Protein AF-0000000080688564 (afdb_homodimer)

Organism: NCBI:txid629263

Radius of gyration: 25.08 Å; Cα contacts (8 Å, |Δi|>4): 1122; chains: 2; bounding box: 62×69×63 Å

Sequence (612 aa):
MIDLKLMRQYVVVAETLNFRKAAQRLNMSQPPLSVAIRRLEECLGVQLLQRSTRSTQLTAAGVVFLAEARQTLLQAERACEMARRSAAGMLGTIRLGFVDSVVDGLLPALLRRYQAANPNVDIQLQEATPPEQLEGLRNDRLDVGILVLPVIDPGNIQIEPLFEDRMVAVLPQDHPLAEQTSIGLAALADQPWILFAPHHGPGMHSHILLACASAGFTPRVVQQPRQMQTTAALVAGGMGVALMPQRYARRQPGRLACRELTGPGTPVAYVLALAYRELSPCAQSLREVIMELVQSPAFKLSSAESMIDLKLMRQYVVVAETLNFRKAAQRLNMSQPPLSVAIRRLEECLGVQLLQRSTRSTQLTAAGVVFLAEARQTLLQAERACEMARRSAAGMLGTIRLGFVDSVVDGLLPALLRRYQAANPNVDIQLQEATPPEQLEGLRNDRLDVGILVLPVIDPGNIQIEPLFEDRMVAVLPQDHPLAEQTSIGLAALADQPWILFAPHHGPGMHSHILLACASAGFTPRVVQQPRQMQTTAALVAGGMGVALMPQRYARRQPGRLACRELTGPGTPVAYVLALAYRELSPCAQSLREVIMELVQSPAFKLSSAES

Foldseek 3Di:
DDDLLLLQLLLLCQVVQDLCVSCVVVVHHSVVSVVSQVVVCVVVVHRQWDDDPVTIHGDPVVVVSNVVSVVVNVVVVVVVVVVVLVVVVQPEEAEEEEEQLCVPPLVVVLCVVLCVVRVSYHYHYDYAFPVVVLVCQVVVVHAKYKYKDDDDCSDLKDKFWQDKFFKWKKAACPDPCLVDQADAPLVQQPKAEEAADCVSPVGLRVLVQVLSVQSPHGHHYPHHDNHPVVRLQCRLVVVTMYIDTPLRVVVPPPRIRTHHYDDGSDGRMIIIIMIGNDADPSNVVSVVSSNCQSPDPVNVVSSVPD/DDDLLLLQLLLLCQVVQDLCVSCVVVVHHSVVSVVSQVVVCVVVVHRQWDDDPVTIHGDPVVVVSNVVSVVVNVVVVVVVVVVVLVVVVQPEEAEEEEEQLCVPPLPVVLCVVLCVVRVSYHYHYDYAFPVVVLVCQVVVVHAKYKYKDDDDCSDLKDKFWQDKFFKWKKAACPDPCLVDQADAPLVQQPKAEEAADCVSPVGLSVLVQVLSVQSPHGHHYPHHDNHPVVVLQCRLVPVTMYIDTPLRVVVVPPRIRTHHYDDGSDGRMIIIIMIGNDADPSNVVSVVSSNCVSPDPVNVVSRVPD

InterPro domains:
  IPR000847 LysR, HTH, N-terminal domain [PF00126] (4-62)
  IPR000847 LysR, HTH, N-terminal domain [PR00039] (19-30)
  IPR000847 LysR, HTH, N-terminal domain [PR00039] (30-40)
  IPR000847 LysR, HTH, N-terminal domain [PR00039] (40-51)
  IPR000847 LysR, HTH, N-terminal domain [PS50931] (2-59)
  IPR005119 LysR, substrate-binding [PF03466] (90-292)
  IPR036388 Winged helix-like DNA-binding domain superfamily [G3DSA:1.10.10.10] (1-88)
  IPR036390 Winged helix DNA-binding domain superfamily [SSF46785] (2-85)

Solvent-accessible surface area (backbone atoms only — not comparable to full-atom values): 31935 Å² total; per-residue (Å²): 129,91,46,70,66,54,39,50,52,43,46,42,27,69,71,56,41,30,60,62,62,23,13,57,73,66,72,46,61,43,69,64,48,55,50,45,50,51,47,49,23,60,75,68,71,44,66,37,60,45,74,54,102,85,49,49,41,71,29,47,32,20,45,20,45,42,56,50,34,50,48,47,48,52,46,46,51,43,48,50,50,46,49,50,35,43,73,68,59,32,81,40,77,40,32,36,29,28,39,74,77,33,39,83,48,57,46,27,55,46,50,51,57,47,40,72,76,35,76,42,47,46,68,45,70,37,83,38,41,47,59,55,38,52,50,25,41,74,68,65,70,26,48,36,28,40,34,59,48,51,72,77,80,60,76,80,42,44,76,41,78,61,50,79,50,36,43,20,39,35,29,18,64,84,38,82,72,49,77,44,70,57,43,46,53,51,77,51,47,86,43,43,24,45,46,54,49,49,83,53,33,51,37,46,42,50,53,52,50,50,23,36,46,57,35,71,38,72,76,46,68,73,40,50,42,88,46,64,68,46,45,52,26,33,17,43,52,61,70,26,30,35,75,37,46,43,70,48,55,62,69,41,75,91,47,52,27,74,23,44,57,34,61,54,43,47,78,42,74,35,35,37,23,39,35,33,66,67,70,50,74,64,48,45,52,48,50,51,49,50,56,50,46,59,68,29,64,70,51,51,40,61,59,68,72,98,130,91,46,69,66,54,38,52,54,44,46,42,27,69,72,56,41,31,59,63,62,23,14,56,74,67,73,44,58,41,68,64,47,54,50,47,50,51,48,49,23,57,75,67,71,44,64,36,60,46,75,53,104,85,47,51,42,70,29,48,35,21,45,18,44,41,56,50,35,50,50,47,48,51,46,45,51,43,46,49,49,46,48,50,35,45,73,69,58,33,82,39,77,39,33,37,29,27,38,72,78,34,38,84,47,58,47,26,55,45,50,49,56,47,40,72,76,35,74,41,47,45,69,44,69,38,83,36,40,46,58,55,36,53,51,26,42,74,68,65,70,26,46,34,28,41,33,57,47,50,72,76,81,60,75,81,42,45,76,41,80,61,51,78,50,37,43,21,38,37,30,18,65,83,38,81,72,47,78,44,70,58,41,46,53,50,76,51,47,88,44,43,23,45,44,54,48,48,84,54,32,52,37,46,41,50,53,51,48,51,22,37,46,59,34,71,38,72,77,45,69,72,41,51,43,90,45,62,66,46,46,52,26,33,17,42,53,60,70,26,30,36,75,39,47,42,70,49,56,61,70,42,75,90,46,50,26,75,22,43,55,34,61,53,43,48,77,42,75,35,35,37,23,40,35,33,66,66,72,50,75,64,49,46,52,49,50,52,49,51,54,50,46,59,68,30,64,71,53,50,41,61,58,69,73,98

Nearest PDB structures (foldseek):
  7xro-assembly1_C  TM=9.216E-01  e=9.302E-20  Salmonella enterica subsp. enterica serovar Typhimurium str. SL1344
  4x6g-assembly1_C  TM=6.065E-01  e=1.583E-24  Pseudomonas aeruginosa PAO1
  4x6g-assembly1_D  TM=5.844E-01  e=1.235E-22  Pseudomonas aeruginosa PAO1
  7w08-assembly2_B  TM=8.832E-01  e=1.399E-17  Yersinia pseudotuberculosis YPIII
  3fxq-assembly1_A  TM=6.127E-01  e=1.048E-19  Comamonas testosteroni

Structure (mmCIF, N/CA/C/O backbone):
data_AF-0000000080688564-model_v1
#
loop_
_entity.id
_entity.type
_entity.pdbx_description
1 polymer 'Regulatory protein, LysR:LysR, substrate-binding'
#
loop_
_atom_site.group_PDB
_atom_site.id
_atom_site.type_symbol
_atom_site.label_atom_id
_atom_site.label_alt_id
_atom_site.label_comp_id
_atom_site.label_asym_id
_atom_site.label_entity_id
_atom_site.label_seq_id
_atom_site.pdbx_PDB_ins_code
_atom_site.Cartn_x
_atom_site.Cartn_y
_atom_site.Cartn_z
_atom_site.occupancy
_atom_site.B_iso_or_equiv
_atom_site.auth_seq_id
_atom_site.auth_comp_id
_atom_site.auth_asym_id
_atom_site.auth_atom_id
_atom_site.pdbx_PDB_model_num
ATOM 1 N N . MET A 1 1 ? 17.943 29.148 -18.675 1 53.43 1 MET A N 1
ATOM 2 C CA . MET A 1 1 ? 16.669 28.438 -18.594 1 53.43 1 MET A CA 1
ATOM 3 C C . MET A 1 1 ? 16.816 27.146 -17.798 1 53.43 1 MET A C 1
ATOM 5 O O . MET A 1 1 ? 17.864 26.5 -17.842 1 53.43 1 MET A O 1
ATOM 9 N N . ILE A 1 2 ? 15.98 27 -16.823 1 60.79 2 ILE A N 1
ATOM 10 C CA . ILE A 1 2 ? 16.011 25.784 -16.019 1 60.79 2 ILE A CA 1
ATOM 11 C C . ILE A 1 2 ? 15.602 24.588 -16.876 1 60.79 2 ILE A C 1
ATOM 13 O O . ILE A 1 2 ? 14.565 24.62 -17.544 1 60.79 2 ILE A O 1
ATOM 17 N N . ASP A 1 3 ? 16.531 23.659 -17.14 1 62.42 3 ASP A N 1
ATOM 18 C CA . ASP A 1 3 ? 16.196 22.472 -17.921 1 62.42 3 ASP A CA 1
ATOM 19 C C . ASP A 1 3 ? 16.183 21.223 -17.043 1 62.42 3 ASP A C 1
ATOM 21 O O . ASP A 1 3 ? 16.461 21.297 -15.845 1 62.42 3 ASP A O 1
ATOM 25 N N . LEU A 1 4 ? 15.8 20.122 -17.659 1 72.38 4 LEU A N 1
ATOM 26 C CA . LEU A 1 4 ? 15.632 18.872 -16.925 1 72.38 4 LEU A CA 1
ATOM 27 C C . LEU A 1 4 ? 16.964 18.39 -16.361 1 72.38 4 LEU A C 1
ATOM 29 O O . LEU A 1 4 ? 17.003 17.764 -15.299 1 72.38 4 LEU A O 1
ATOM 33 N N . LYS A 1 5 ? 18.035 18.694 -17.081 1 73.82 5 LYS A N 1
ATOM 34 C CA . LYS A 1 5 ? 19.364 18.303 -16.619 1 73.82 5 LYS A CA 1
ATOM 35 C C . LYS A 1 5 ? 19.714 18.994 -15.304 1 73.82 5 LYS A C 1
ATOM 37 O O . LYS A 1 5 ? 20.2 18.353 -14.37 1 73.82 5 LYS A O 1
ATOM 42 N N . LEU A 1 6 ? 19.427 20.297 -15.302 1 77.83 6 LEU A N 1
ATOM 43 C CA . LEU A 1 6 ? 19.691 21.07 -14.093 1 77.83 6 LEU A CA 1
ATOM 44 C C . LEU A 1 6 ? 18.855 20.556 -12.926 1 77.83 6 LEU A C 1
ATOM 46 O O . LEU A 1 6 ? 19.345 20.465 -11.798 1 77.83 6 LEU A O 1
ATOM 50 N N . MET A 1 7 ? 17.625 20.244 -13.248 1 78.86 7 MET A N 1
ATOM 51 C CA . MET A 1 7 ? 16.747 19.723 -12.204 1 78.86 7 MET A CA 1
ATOM 52 C C . MET A 1 7 ? 17.256 18.383 -11.684 1 78.86 7 MET A C 1
ATOM 54 O O . MET A 1 7 ? 17.23 18.131 -10.478 1 78.86 7 MET A O 1
ATOM 58 N N . ARG A 1 8 ? 17.692 17.533 -12.582 1 79.7 8 ARG A N 1
ATOM 59 C CA . ARG A 1 8 ? 18.247 16.239 -12.198 1 79.7 8 ARG A CA 1
ATOM 60 C C . ARG A 1 8 ? 19.488 16.412 -11.329 1 79.7 8 ARG A C 1
ATOM 62 O O . ARG A 1 8 ? 19.666 15.694 -10.343 1 79.7 8 ARG A O 1
ATOM 69 N N . GLN A 1 9 ? 20.342 17.307 -11.744 1 82.34 9 GLN A N 1
ATOM 70 C CA . GLN A 1 9 ? 21.561 17.59 -10.994 1 82.34 9 GLN A CA 1
ATOM 71 C C . GLN A 1 9 ? 21.239 18.085 -9.587 1 82.34 9 GLN A C 1
ATOM 73 O O . GLN A 1 9 ? 21.854 17.646 -8.613 1 82.34 9 GLN A O 1
ATOM 78 N N . TYR A 1 10 ? 20.194 18.909 -9.531 1 86.36 10 TYR A N 1
ATOM 79 C CA . TYR A 1 10 ? 19.777 19.417 -8.229 1 86.36 10 TYR A CA 1
ATOM 80 C C . TYR A 1 10 ? 19.243 18.292 -7.35 1 86.36 10 TYR A C 1
ATOM 82 O O . TYR A 1 10 ? 19.579 18.207 -6.167 1 86.36 10 TYR A O 1
ATOM 90 N N . VAL A 1 11 ? 18.413 17.521 -7.892 1 82.37 11 VAL A N 1
ATOM 91 C CA . VAL A 1 11 ? 17.795 16.442 -7.129 1 82.37 11 VAL A CA 1
ATOM 92 C C . VAL A 1 11 ? 18.877 15.534 -6.548 1 82.37 11 VAL A C 1
ATOM 94 O O . VAL A 1 11 ? 18.818 15.16 -5.374 1 82.37 11 VAL A O 1
ATOM 97 N N . VAL A 1 12 ? 19.908 15.222 -7.292 1 81.64 12 VAL A N 1
ATOM 98 C CA . VAL A 1 12 ? 20.981 14.344 -6.836 1 81.64 12 VAL A CA 1
ATOM 99 C C . VAL A 1 12 ? 21.77 15.028 -5.722 1 81.64 12 VAL A C 1
ATOM 101 O O . VAL A 1 12 ? 22.098 14.403 -4.711 1 81.64 12 VAL A O 1
ATOM 104 N N . VAL A 1 13 ? 22 16.293 -5.852 1 84.81 13 VAL A N 1
ATOM 105 C CA . VAL A 1 13 ? 22.725 17.036 -4.827 1 84.81 13 VAL A CA 1
ATOM 106 C C . VAL A 1 13 ? 21.885 17.112 -3.553 1 84.81 13 VAL A C 1
ATOM 108 O O . VAL A 1 13 ? 22.407 16.947 -2.448 1 84.81 13 VAL A O 1
ATOM 111 N N . ALA A 1 14 ? 20.649 17.368 -3.781 1 81.26 14 ALA A N 1
ATOM 112 C CA . ALA A 1 14 ? 19.739 17.528 -2.649 1 81.26 14 ALA A CA 1
ATOM 113 C C . ALA A 1 14 ? 19.586 16.22 -1.879 1 81.26 14 ALA A C 1
ATOM 115 O O . ALA A 1 14 ? 19.371 16.229 -0.665 1 81.26 14 ALA A O 1
ATOM 116 N N . GLU A 1 15 ? 19.691 15.209 -2.611 1 75.25 15 GLU A N 1
ATOM 117 C CA . GLU A 1 15 ? 19.531 13.893 -1.998 1 75.25 15 GLU A CA 1
ATOM 118 C C . GLU A 1 15 ? 20.817 13.445 -1.309 1 75.25 15 GLU A C 1
ATOM 120 O O . GLU A 1 15 ? 20.773 12.762 -0.284 1 75.25 15 GLU A O 1
ATOM 125 N N . THR A 1 16 ? 21.93 13.829 -1.866 1 79.06 16 THR A N 1
ATOM 126 C CA . THR A 1 16 ? 23.22 13.39 -1.346 1 79.06 16 THR A CA 1
ATOM 127 C C . THR A 1 16 ? 23.76 14.388 -0.325 1 79.06 16 THR A C 1
ATOM 129 O O . THR A 1 16 ? 24.6 14.039 0.507 1 79.06 16 THR A O 1
ATOM 132 N N . LEU A 1 17 ? 23.368 15.526 -0.431 1 81.72 17 LEU A N 1
ATOM 133 C CA . LEU A 1 17 ? 23.837 16.661 0.357 1 81.72 17 LEU A CA 1
ATOM 134 C C . LEU A 1 17 ? 25.36 16.735 0.352 1 81.72 17 LEU A C 1
ATOM 136 O O . LEU A 1 17 ? 25.971 17.098 1.359 1 81.72 17 LEU A O 1
ATOM 140 N N . ASN A 1 18 ? 25.887 16.191 -0.669 1 85.1 18 ASN A N 1
ATOM 141 C CA . ASN A 1 18 ? 27.323 16.158 -0.922 1 85.1 18 ASN A CA 1
ATOM 142 C C . ASN A 1 18 ? 27.636 16.317 -2.407 1 85.1 18 ASN A C 1
ATOM 144 O O . ASN A 1 18 ? 27.307 15.444 -3.211 1 85.1 18 ASN A O 1
ATOM 148 N N . PHE A 1 19 ? 28.347 17.426 -2.753 1 87.76 19 PHE A N 1
ATOM 149 C CA . PHE A 1 19 ? 28.566 17.761 -4.155 1 87.76 19 PHE A CA 1
ATOM 150 C C . PHE A 1 19 ? 29.486 16.743 -4.818 1 87.76 19 PHE A C 1
ATOM 152 O O . PHE A 1 19 ? 29.306 16.406 -5.99 1 87.76 19 PHE A O 1
ATOM 159 N N . ARG A 1 20 ? 30.392 16.271 -4.007 1 86.47 20 ARG A N 1
ATOM 160 C CA . ARG A 1 20 ? 31.308 15.289 -4.579 1 86.47 20 ARG A CA 1
ATOM 161 C C . ARG A 1 20 ? 30.584 13.984 -4.894 1 86.47 20 ARG A C 1
ATOM 163 O O . ARG A 1 20 ? 30.738 13.429 -5.984 1 86.47 20 ARG A O 1
ATOM 170 N N . LYS A 1 21 ? 29.874 13.591 -3.949 1 86.29 21 LYS A N 1
ATOM 171 C CA . LYS A 1 21 ? 29.123 12.353 -4.128 1 86.29 21 LYS A CA 1
ATOM 172 C C . LYS A 1 21 ? 28.078 12.498 -5.232 1 86.29 21 LYS A C 1
ATOM 174 O O . LYS A 1 21 ? 27.858 11.569 -6.012 1 86.29 21 LYS A O 1
ATOM 179 N N . ALA A 1 22 ? 27.453 13.608 -5.265 1 86.1 22 ALA A N 1
ATOM 180 C CA . ALA A 1 22 ? 26.465 13.886 -6.303 1 86.1 22 ALA A CA 1
ATOM 181 C C . ALA A 1 22 ? 27.104 13.866 -7.688 1 86.1 22 ALA A C 1
ATOM 183 O O . ALA A 1 22 ? 26.545 13.297 -8.629 1 86.1 22 ALA A O 1
ATOM 184 N N . ALA A 1 23 ? 28.204 14.404 -7.79 1 88.81 23 ALA A N 1
ATOM 185 C CA . ALA A 1 23 ? 28.914 14.444 -9.066 1 88.81 23 ALA A CA 1
ATOM 186 C C . ALA A 1 23 ? 29.268 13.038 -9.542 1 88.81 23 ALA A C 1
ATOM 188 O O . ALA A 1 23 ? 29.124 12.721 -10.725 1 88.81 23 ALA A O 1
ATOM 189 N N . GLN A 1 24 ? 29.618 12.299 -8.565 1 85.42 24 GLN A N 1
ATOM 190 C CA . GLN A 1 24 ? 29.932 10.909 -8.882 1 85.42 24 GLN A CA 1
ATOM 191 C C . GLN A 1 24 ? 28.698 10.17 -9.394 1 85.42 24 GLN A C 1
ATOM 193 O O . GLN A 1 24 ? 28.771 9.448 -10.391 1 85.42 24 GLN A O 1
ATOM 198 N N . ARG A 1 25 ? 27.637 10.47 -8.778 1 79.5 25 ARG A N 1
ATOM 199 C CA . ARG A 1 25 ? 26.384 9.82 -9.148 1 79.5 25 ARG A CA 1
ATOM 200 C C . ARG A 1 25 ? 25.909 10.287 -10.52 1 79.5 25 ARG A C 1
ATOM 202 O O . ARG A 1 25 ? 25.274 9.528 -11.255 1 79.5 25 ARG A O 1
ATOM 209 N N . LEU A 1 26 ? 26.274 11.425 -10.852 1 81.04 26 LEU A N 1
ATOM 210 C CA . LEU A 1 26 ? 25.851 12.03 -12.11 1 81.04 26 LEU A CA 1
ATOM 211 C C . LEU A 1 26 ? 26.911 11.837 -13.19 1 81.04 26 LEU A C 1
ATOM 213 O O . LEU A 1 26 ? 26.763 12.336 -14.307 1 81.04 26 LEU A O 1
ATOM 217 N N . ASN A 1 27 ? 27.991 11.152 -12.788 1 82.71 27 ASN A N 1
ATOM 218 C CA . ASN A 1 27 ? 29.094 10.908 -13.711 1 82.71 27 ASN A CA 1
ATOM 219 C C . ASN A 1 27 ? 29.65 12.212 -14.277 1 82.71 27 ASN A C 1
ATOM 221 O O . ASN A 1 27 ? 29.824 12.342 -15.49 1 82.71 27 ASN A O 1
ATOM 225 N N . MET A 1 28 ? 29.796 13.131 -13.366 1 83.41 28 MET A N 1
ATOM 226 C CA . MET A 1 28 ? 30.392 14.404 -13.759 1 83.41 28 MET A CA 1
ATOM 227 C C . MET A 1 28 ? 31.373 14.896 -12.7 1 83.41 28 MET A C 1
ATOM 229 O O . MET A 1 28 ? 31.529 14.267 -11.652 1 83.41 28 MET A O 1
ATOM 233 N N . SER A 1 29 ? 32.271 15.846 -13.123 1 85.27 29 SER A N 1
ATOM 234 C CA . SER A 1 29 ? 33.165 16.456 -12.143 1 85.27 29 SER A CA 1
ATOM 235 C C . SER A 1 29 ? 32.419 17.447 -11.256 1 85.27 29 SER A C 1
ATOM 237 O O . SER A 1 29 ? 31.363 17.956 -11.637 1 85.27 29 SER A O 1
ATOM 239 N N . GLN A 1 30 ? 32.946 17.622 -10.083 1 87.42 30 GLN A N 1
ATOM 240 C CA . GLN A 1 30 ? 32.278 18.434 -9.072 1 87.42 30 GLN A CA 1
ATOM 241 C C . GLN A 1 30 ? 32.199 19.896 -9.505 1 87.42 30 GLN A C 1
ATOM 243 O O . GLN A 1 30 ? 31.179 20.556 -9.297 1 87.42 30 GLN A O 1
ATOM 248 N N . PRO A 1 31 ? 33.245 20.492 -10.156 1 86.82 31 PRO A N 1
ATOM 249 C CA . PRO A 1 31 ? 33.154 21.922 -10.46 1 86.82 31 PRO A CA 1
ATOM 250 C C . PRO A 1 31 ? 32.004 22.252 -11.409 1 86.82 31 PRO A C 1
ATOM 252 O O . PRO A 1 31 ? 31.217 23.162 -11.137 1 86.82 31 PRO A O 1
ATOM 255 N N . PRO A 1 32 ? 31.811 21.429 -12.436 1 86.05 32 PRO A N 1
ATOM 256 C CA . PRO A 1 32 ? 30.662 21.704 -13.302 1 86.05 32 PRO A CA 1
ATOM 257 C C . PRO A 1 32 ? 29.327 21.548 -12.579 1 86.05 32 PRO A C 1
ATOM 259 O O . PRO A 1 32 ? 28.371 22.269 -12.877 1 86.05 32 PRO A O 1
ATOM 262 N N . LEU A 1 33 ? 29.274 20.637 -11.665 1 89.93 33 LEU A N 1
ATOM 263 C CA . LEU A 1 33 ? 28.048 20.449 -10.898 1 89.93 33 LEU A CA 1
ATOM 264 C C . LEU A 1 33 ? 27.772 21.656 -10.008 1 89.93 33 LEU A C 1
ATOM 266 O O . LEU A 1 33 ? 26.631 22.114 -9.91 1 89.93 33 LEU A O 1
ATOM 270 N N . SER A 1 34 ? 28.864 22.179 -9.371 1 89.33 34 SER A N 1
ATOM 271 C CA . SER A 1 34 ? 28.719 23.355 -8.519 1 89.33 34 SER A CA 1
ATOM 272 C C . SER A 1 34 ? 28.244 24.562 -9.32 1 89.33 34 SER A C 1
ATOM 274 O O . SER A 1 34 ? 27.388 25.321 -8.86 1 89.33 34 SER A O 1
ATOM 276 N N . VAL A 1 35 ? 28.739 24.684 -10.502 1 87.62 35 VAL A N 1
ATOM 277 C CA . VAL A 1 35 ? 28.363 25.778 -11.392 1 87.62 35 VAL A CA 1
ATOM 278 C C . VAL A 1 35 ? 26.906 25.617 -11.822 1 87.62 35 VAL A C 1
ATOM 280 O O . VAL A 1 35 ? 26.159 26.596 -11.885 1 87.62 35 VAL A O 1
ATOM 283 N N . ALA A 1 36 ? 26.576 24.376 -12.115 1 85.38 36 ALA A N 1
ATOM 284 C CA . ALA A 1 36 ? 25.21 24.079 -12.538 1 85.38 36 ALA A CA 1
ATOM 285 C C . ALA A 1 36 ? 24.205 24.456 -11.453 1 85.38 36 ALA A C 1
ATOM 287 O O . ALA A 1 36 ? 23.164 25.05 -11.742 1 85.38 36 ALA A O 1
ATOM 288 N N . ILE A 1 37 ? 24.542 24.156 -10.215 1 88.38 37 ILE A N 1
ATOM 289 C CA . ILE A 1 37 ? 23.653 24.442 -9.095 1 88.38 37 ILE A CA 1
ATOM 290 C C . ILE A 1 37 ? 23.569 25.95 -8.873 1 88.38 37 ILE A C 1
ATOM 292 O O . ILE A 1 37 ? 22.488 26.488 -8.622 1 88.38 37 ILE A O 1
ATOM 296 N N . ARG A 1 38 ? 24.643 26.584 -8.99 1 86.44 38 ARG A N 1
ATOM 297 C CA . ARG A 1 38 ? 24.659 28.04 -8.881 1 86.44 38 ARG A CA 1
ATOM 298 C C . ARG A 1 38 ? 23.813 28.68 -9.977 1 86.44 38 ARG A C 1
ATOM 300 O O . ARG A 1 38 ? 23.078 29.635 -9.722 1 86.44 38 ARG A O 1
ATOM 307 N N . ARG A 1 39 ? 23.981 28.141 -11.145 1 80.91 39 ARG A N 1
ATOM 308 C CA . ARG A 1 39 ? 23.182 28.623 -12.268 1 80.91 39 ARG A CA 1
ATOM 309 C C . ARG A 1 39 ? 21.693 28.426 -12.005 1 80.91 39 ARG A C 1
ATOM 311 O O . ARG A 1 39 ? 20.883 29.306 -12.304 1 80.91 39 ARG A O 1
ATOM 318 N N . LEU A 1 40 ? 21.334 27.281 -11.509 1 82.34 40 LEU A N 1
ATOM 319 C CA . LEU A 1 40 ? 19.946 26.982 -11.173 1 82.34 40 LEU A CA 1
ATOM 320 C C . LEU A 1 40 ? 19.409 27.976 -10.149 1 82.34 40 LEU A C 1
ATOM 322 O O . LEU A 1 40 ? 18.31 28.51 -10.313 1 82.34 40 LEU A O 1
ATOM 326 N N . GLU A 1 41 ? 20.248 28.27 -9.141 1 86.43 41 GLU A N 1
ATOM 327 C CA . GLU A 1 41 ? 19.855 29.215 -8.1 1 86.43 41 GLU A CA 1
ATOM 328 C C . GLU A 1 41 ? 19.72 30.628 -8.66 1 86.43 41 GLU A C 1
ATOM 330 O O . GLU A 1 41 ? 18.803 31.364 -8.289 1 86.43 41 GLU A O 1
ATOM 335 N N . GLU A 1 42 ? 20.539 30.937 -9.58 1 80.91 42 GLU A N 1
ATOM 336 C CA . GLU A 1 42 ? 20.493 32.242 -10.235 1 80.91 42 GLU A CA 1
ATOM 337 C C . GLU A 1 42 ? 19.236 32.386 -11.089 1 80.91 42 GLU A C 1
ATOM 339 O O . GLU A 1 42 ? 18.576 33.427 -11.059 1 80.91 42 GLU A O 1
ATOM 344 N N . CYS A 1 43 ? 18.99 31.318 -11.807 1 74.47 43 CYS A N 1
ATOM 345 C CA . CYS A 1 43 ? 17.798 31.336 -12.647 1 74.47 43 CYS A CA 1
ATOM 346 C C . CYS A 1 43 ? 16.538 31.486 -11.802 1 74.47 43 CYS A C 1
ATOM 348 O O . CYS A 1 43 ? 15.602 32.185 -12.195 1 74.47 43 CYS A O 1
ATOM 350 N N . LEU A 1 44 ? 16.596 30.869 -10.624 1 76.77 44 LEU A N 1
ATOM 351 C CA . LEU A 1 44 ? 15.44 30.863 -9.734 1 76.77 44 LEU A CA 1
ATOM 352 C C . LEU A 1 44 ? 15.412 32.121 -8.872 1 76.77 44 LEU A C 1
ATOM 354 O O . LEU A 1 44 ? 14.365 32.485 -8.332 1 76.77 44 LEU A O 1
ATOM 358 N N . GLY A 1 45 ? 16.55 32.742 -8.754 1 78.78 45 GLY A N 1
ATOM 359 C CA . GLY A 1 45 ? 16.676 33.938 -7.936 1 78.78 45 GLY A CA 1
ATOM 360 C C . GLY A 1 45 ? 16.677 33.644 -6.447 1 78.78 45 GLY A C 1
ATOM 361 O O . GLY A 1 45 ? 16.411 34.532 -5.634 1 78.78 45 GLY A O 1
ATOM 362 N N . VAL A 1 46 ? 16.746 32.335 -6.072 1 79.3 46 VAL A N 1
ATOM 363 C CA . VAL A 1 46 ? 16.769 31.927 -4.672 1 79.3 46 VAL A CA 1
ATOM 364 C C . VAL A 1 46 ? 17.868 30.89 -4.453 1 79.3 46 VAL A C 1
ATOM 366 O O . VAL A 1 46 ? 18.233 30.159 -5.377 1 79.3 46 VAL A O 1
ATOM 369 N N . GLN A 1 47 ? 18.347 30.864 -3.237 1 85.36 47 GLN A N 1
ATOM 370 C CA . GLN A 1 47 ? 19.296 29.825 -2.853 1 85.36 47 GLN A CA 1
ATOM 371 C C . GLN A 1 47 ? 18.574 28.545 -2.442 1 85.36 47 GLN A C 1
ATOM 373 O O . GLN A 1 47 ? 17.615 28.588 -1.669 1 85.36 47 GLN A O 1
ATOM 378 N N . LEU A 1 48 ? 18.976 27.513 -3.107 1 85.48 48 LEU A N 1
ATOM 379 C CA . LEU A 1 48 ? 18.35 26.225 -2.829 1 85.48 48 LEU A CA 1
ATOM 380 C C . LEU A 1 48 ? 19.151 25.443 -1.794 1 85.48 48 LEU A C 1
ATOM 382 O O . LEU A 1 48 ? 18.604 24.585 -1.097 1 85.48 48 LEU A O 1
ATOM 386 N N . LEU A 1 49 ? 20.504 25.742 -1.696 1 86.9 49 LEU A N 1
ATOM 387 C CA . LEU A 1 49 ? 21.419 25.041 -0.802 1 86.9 49 LEU A CA 1
ATOM 388 C C . LEU A 1 49 ? 22.204 26.029 0.054 1 86.9 49 LEU A C 1
ATOM 390 O O . LEU A 1 49 ? 22.588 27.1 -0.42 1 86.9 49 LEU A O 1
ATOM 394 N N . GLN A 1 50 ? 22.161 25.701 1.322 1 82.8 50 GLN A N 1
ATOM 395 C CA . GLN A 1 50 ? 23.104 26.393 2.194 1 82.8 50 GLN A CA 1
ATOM 396 C C . GLN A 1 50 ? 24.423 25.631 2.293 1 82.8 50 GLN A C 1
ATOM 398 O O . GLN A 1 50 ? 24.442 24.459 2.675 1 82.8 50 GLN A O 1
ATOM 403 N N . ARG A 1 51 ? 25.399 26.274 1.697 1 76.31 51 ARG A N 1
ATOM 404 C CA . ARG A 1 51 ? 26.713 25.64 1.647 1 76.31 51 ARG A CA 1
ATOM 405 C C . ARG A 1 51 ? 27.665 26.274 2.657 1 76.31 51 ARG A C 1
ATOM 407 O O . ARG A 1 51 ? 27.729 27.499 2.773 1 76.31 51 ARG A O 1
ATOM 414 N N . SER A 1 52 ? 28.013 25.528 3.706 1 73.23 52 SER A N 1
ATOM 415 C CA . SER A 1 52 ? 29.152 25.92 4.529 1 73.23 52 SER A CA 1
ATOM 416 C C . SER A 1 52 ? 30.381 25.075 4.21 1 73.23 52 SER A C 1
ATOM 418 O O . SER A 1 52 ? 30.309 24.144 3.405 1 73.23 52 SER A O 1
ATOM 420 N N . THR A 1 53 ? 31.61 25.464 4.629 1 65.19 53 THR A N 1
ATOM 421 C CA . THR A 1 53 ? 32.85 24.729 4.404 1 65.19 53 THR A CA 1
ATOM 422 C C . THR A 1 53 ? 32.706 23.276 4.848 1 65.19 53 THR A C 1
ATOM 424 O O . THR A 1 53 ? 33.435 22.402 4.376 1 65.19 53 THR A O 1
ATOM 427 N N . ARG A 1 54 ? 31.61 22.918 5.673 1 65.82 54 ARG A N 1
ATOM 428 C CA . ARG A 1 54 ? 31.571 21.606 6.31 1 65.82 54 ARG A CA 1
ATOM 429 C C . ARG A 1 54 ? 30.286 20.864 5.957 1 65.82 54 ARG A C 1
ATOM 431 O O . ARG A 1 54 ? 30.206 19.644 6.108 1 65.82 54 ARG A O 1
ATOM 438 N N . SER A 1 55 ? 29.225 21.61 5.504 1 74.48 55 SER A N 1
ATOM 439 C CA . SER A 1 55 ? 27.99 20.855 5.319 1 74.48 55 SER A CA 1
ATOM 440 C C . SER A 1 55 ? 27.105 21.494 4.254 1 74.48 55 SER A C 1
ATOM 442 O O . SER A 1 55 ? 27.197 22.697 4.004 1 74.48 55 SER A O 1
ATOM 444 N N . THR A 1 56 ? 26.458 20.694 3.393 1 80.53 56 THR A N 1
ATOM 445 C CA . THR A 1 56 ? 25.435 21.111 2.441 1 80.53 56 THR A CA 1
ATOM 446 C C . THR A 1 56 ? 24.044 20.738 2.945 1 80.53 56 THR A C 1
ATOM 448 O O . THR A 1 56 ? 23.82 19.608 3.384 1 80.53 56 THR A O 1
ATOM 451 N N . GLN A 1 57 ? 23.245 21.811 3.145 1 79.93 57 GLN A N 1
ATOM 452 C CA . GLN A 1 57 ? 21.871 21.579 3.577 1 79.93 57 GLN A CA 1
ATOM 453 C C . GLN A 1 57 ? 20.877 22.24 2.626 1 79.93 57 GLN A C 1
ATOM 455 O O . GLN A 1 57 ? 21.209 23.22 1.955 1 79.93 57 GLN A O 1
ATOM 460 N N . LEU A 1 58 ? 19.701 21.663 2.556 1 79.73 58 LEU A N 1
ATOM 461 C CA . LEU A 1 58 ? 18.653 22.274 1.746 1 79.73 58 LEU A CA 1
ATOM 462 C C . LEU A 1 58 ? 18.07 23.498 2.445 1 79.73 58 LEU A C 1
ATOM 464 O O . LEU A 1 58 ? 17.896 23.498 3.666 1 79.73 58 LEU A O 1
ATOM 468 N N . THR A 1 59 ? 17.905 24.662 1.708 1 77.2 59 THR A N 1
ATOM 469 C CA . THR A 1 59 ? 17.102 25.781 2.189 1 77.2 59 THR A CA 1
ATOM 470 C C . THR A 1 59 ? 15.615 25.442 2.132 1 77.2 59 THR A C 1
ATOM 472 O O . THR A 1 59 ? 15.231 24.394 1.609 1 77.2 59 THR A O 1
ATOM 475 N N . ALA A 1 60 ? 14.785 26.284 2.71 1 68.11 60 ALA A N 1
ATOM 476 C CA . ALA A 1 60 ? 13.339 26.114 2.596 1 68.11 60 ALA A CA 1
ATOM 477 C C . ALA A 1 60 ? 12.908 26.054 1.133 1 68.11 60 ALA A C 1
ATOM 479 O O . ALA A 1 60 ? 12.092 25.21 0.754 1 68.11 60 ALA A O 1
ATOM 480 N N . ALA A 1 61 ? 13.454 26.968 0.389 1 71.79 61 ALA A N 1
ATOM 481 C CA . ALA A 1 61 ? 13.194 26.974 -1.048 1 71.79 61 ALA A CA 1
ATOM 482 C C . ALA A 1 61 ? 13.721 25.703 -1.707 1 71.79 61 ALA A C 1
ATOM 484 O O . ALA A 1 61 ? 13.106 25.179 -2.639 1 71.79 61 ALA A O 1
ATOM 485 N N . GLY A 1 62 ? 14.796 25.212 -1.141 1 77.79 62 GLY A N 1
ATOM 486 C CA . GLY A 1 62 ? 15.383 23.991 -1.669 1 77.79 62 GLY A CA 1
ATOM 487 C C . GLY A 1 62 ? 14.502 22.772 -1.47 1 77.79 62 GLY A C 1
ATOM 488 O O . GLY A 1 62 ? 14.391 21.927 -2.361 1 77.79 62 GLY A O 1
ATOM 489 N N . VAL A 1 63 ? 13.86 22.734 -0.412 1 66.26 63 VAL A N 1
ATOM 490 C CA . VAL A 1 63 ? 12.974 21.62 -0.093 1 66.26 63 VAL A CA 1
ATOM 491 C C . VAL A 1 63 ? 11.775 21.625 -1.04 1 66.26 63 VAL A C 1
ATOM 493 O O . VAL A 1 63 ? 11.404 20.584 -1.587 1 66.26 63 VAL A O 1
ATOM 496 N N . VAL A 1 64 ? 11.244 22.775 -1.269 1 61.2 64 VAL A N 1
ATOM 497 C CA . VAL A 1 64 ? 10.091 22.928 -2.15 1 61.2 64 VAL A CA 1
ATOM 498 C C . VAL A 1 64 ? 10.492 22.602 -3.587 1 61.2 64 VAL A C 1
ATOM 500 O O . VAL A 1 64 ? 9.785 21.869 -4.283 1 61.2 64 VAL A O 1
ATOM 503 N N . PHE A 1 65 ? 11.62 23.149 -3.947 1 69.69 65 PHE A N 1
ATOM 504 C CA . PHE A 1 65 ? 12.064 22.928 -5.318 1 69.69 65 PHE A CA 1
ATOM 505 C C . PHE A 1 65 ? 12.404 21.46 -5.547 1 69.69 65 PHE A C 1
ATOM 507 O O . PHE A 1 65 ? 12.156 20.921 -6.627 1 69.69 65 PHE A O 1
ATOM 514 N N . LEU A 1 66 ? 12.906 20.869 -4.478 1 73.56 66 LEU A N 1
ATOM 515 C CA . LEU A 1 66 ? 13.233 19.453 -4.599 1 73.56 66 LEU A CA 1
ATOM 516 C C . LEU A 1 66 ? 11.983 18.63 -4.895 1 73.56 66 LEU A C 1
ATOM 518 O O . LEU A 1 66 ? 11.987 17.791 -5.798 1 73.56 66 LEU A O 1
ATOM 522 N N . ALA A 1 67 ? 10.993 18.86 -4.248 1 61.2 67 ALA A N 1
ATOM 523 C CA . ALA A 1 67 ? 9.731 18.158 -4.47 1 61.2 67 ALA A CA 1
ATOM 524 C C . ALA A 1 67 ? 9.199 18.419 -5.876 1 61.2 67 ALA A C 1
ATOM 526 O O . ALA A 1 67 ? 8.79 17.488 -6.574 1 61.2 67 ALA A O 1
ATOM 527 N N . GLU A 1 68 ? 9.265 19.638 -6.297 1 60.03 68 GLU A N 1
ATOM 528 C CA . GLU A 1 68 ? 8.757 20.031 -7.608 1 60.03 68 GLU A CA 1
ATOM 529 C C . GLU A 1 68 ? 9.645 19.494 -8.727 1 60.03 68 GLU A C 1
ATOM 531 O O . GLU A 1 68 ? 9.148 19.086 -9.779 1 60.03 68 GLU A O 1
ATOM 536 N N . ALA A 1 69 ? 10.917 19.57 -8.385 1 71.32 69 ALA A N 1
ATOM 537 C CA . ALA A 1 69 ? 11.862 19.064 -9.377 1 71.32 69 ALA A CA 1
ATOM 538 C C . ALA A 1 69 ? 11.676 17.566 -9.597 1 71.32 69 ALA A C 1
ATOM 540 O O . ALA A 1 69 ? 11.7 17.091 -10.735 1 71.32 69 ALA A O 1
ATOM 541 N N . ARG A 1 70 ? 11.48 16.934 -8.478 1 65.05 70 ARG A N 1
ATOM 542 C CA . ARG A 1 70 ? 11.222 15.501 -8.579 1 65.05 70 ARG A CA 1
ATOM 543 C C . ARG A 1 70 ? 9.974 15.227 -9.412 1 65.05 70 ARG A C 1
ATOM 545 O O . ARG A 1 70 ? 9.987 14.368 -10.295 1 65.05 70 ARG A O 1
ATOM 552 N N . GLN A 1 71 ? 9.016 15.977 -9.177 1 60.54 71 GLN A N 1
ATOM 553 C CA . GLN A 1 71 ? 7.763 15.824 -9.909 1 60.54 71 GLN A CA 1
ATOM 554 C C . GLN A 1 71 ? 7.941 16.174 -11.384 1 60.54 71 GLN A C 1
ATOM 556 O O . GLN A 1 71 ? 7.394 15.499 -12.258 1 60.54 71 GLN A O 1
ATOM 561 N N . THR A 1 72 ? 8.666 17.185 -11.574 1 58.03 72 THR A N 1
ATOM 562 C CA . THR A 1 72 ? 8.916 17.625 -12.942 1 58.03 72 THR A CA 1
ATOM 563 C C . THR A 1 72 ? 9.713 16.575 -13.71 1 58.03 72 THR A C 1
ATOM 565 O O . THR A 1 72 ? 9.402 16.273 -14.864 1 58.03 72 THR A O 1
ATOM 568 N N . LEU A 1 73 ? 10.697 16.045 -12.98 1 64.73 73 LEU A N 1
ATOM 569 C CA . LEU A 1 73 ? 11.522 15.035 -13.633 1 64.73 73 LEU A CA 1
ATOM 570 C C . LEU A 1 73 ? 10.718 13.768 -13.904 1 64.73 73 LEU A C 1
ATOM 572 O O . LEU A 1 73 ? 10.853 13.158 -14.968 1 64.73 73 LEU A O 1
ATOM 576 N N . LEU A 1 74 ? 9.93 13.538 -12.918 1 59.1 74 LEU A N 1
ATOM 577 C CA . LEU A 1 74 ? 9.03 12.408 -13.12 1 59.1 74 LEU A CA 1
ATOM 578 C C . LEU A 1 74 ? 8.079 12.67 -14.283 1 59.1 74 LEU A C 1
ATOM 580 O O . LEU A 1 74 ? 7.841 11.785 -15.108 1 59.1 74 LEU A O 1
ATOM 584 N N . GLN A 1 75 ? 7.663 13.88 -14.348 1 56.96 75 GLN A N 1
ATOM 585 C CA . GLN A 1 75 ? 6.776 14.27 -15.439 1 56.96 75 GLN A CA 1
ATOM 586 C C . GLN A 1 75 ? 7.512 14.257 -16.776 1 56.96 75 GLN A C 1
ATOM 588 O O . GLN A 1 75 ? 6.949 13.856 -17.797 1 56.96 75 GLN A O 1
ATOM 593 N N . ALA A 1 76 ? 8.722 14.761 -16.716 1 55.03 76 ALA A N 1
ATOM 594 C CA . ALA A 1 76 ? 9.522 14.755 -17.939 1 55.03 76 ALA A CA 1
ATOM 595 C C . ALA A 1 76 ? 9.778 13.33 -18.42 1 55.03 76 ALA A C 1
ATOM 597 O O . ALA A 1 76 ? 9.686 13.046 -19.617 1 55.03 76 ALA A O 1
ATOM 598 N N . GLU A 1 77 ? 10.169 12.568 -17.462 1 55.81 77 GLU A N 1
ATOM 599 C CA . GLU A 1 77 ? 10.371 11.166 -17.819 1 55.81 77 GLU A CA 1
ATOM 600 C C . GLU A 1 77 ? 9.096 10.553 -18.391 1 55.81 77 GLU A C 1
ATOM 602 O O . GLU A 1 77 ? 9.146 9.808 -19.372 1 55.81 77 GLU A O 1
ATOM 607 N N . ARG A 1 78 ? 8.182 11.02 -17.771 1 53.28 78 ARG A N 1
ATOM 608 C CA . ARG A 1 78 ? 6.874 10.572 -18.237 1 53.28 78 ARG A CA 1
ATOM 609 C C . ARG A 1 78 ? 6.587 11.089 -19.643 1 53.28 78 ARG A C 1
ATOM 611 O O . ARG A 1 78 ? 6.08 10.351 -20.49 1 53.28 78 ARG A O 1
ATOM 618 N N . ALA A 1 79 ? 6.868 12.301 -19.786 1 50.79 79 ALA A N 1
ATOM 619 C CA . ALA A 1 79 ? 6.668 12.899 -21.103 1 50.79 79 ALA A CA 1
ATOM 620 C C . ALA A 1 79 ? 7.49 12.175 -22.165 1 50.79 79 ALA A C 1
ATOM 622 O O . ALA A 1 79 ? 6.994 11.892 -23.258 1 50.79 79 ALA A O 1
ATOM 623 N N . CYS A 1 80 ? 8.727 12.019 -21.747 1 50.51 80 CYS A N 1
ATOM 624 C CA . CYS A 1 80 ? 9.593 11.312 -22.684 1 50.51 80 CYS A CA 1
ATOM 625 C C . CYS A 1 80 ? 9.055 9.916 -22.976 1 50.51 80 CYS A C 1
ATOM 627 O O . CYS A 1 80 ? 9.027 9.486 -24.131 1 50.51 80 CYS A O 1
ATOM 629 N N . GLU A 1 81 ? 8.67 9.315 -21.91 1 51.13 81 GLU A N 1
ATOM 630 C CA . GLU A 1 81 ? 8.114 7.975 -22.073 1 51.13 81 GLU A CA 1
ATOM 631 C C . GLU A 1 81 ? 6.851 8.002 -22.929 1 51.13 81 GLU A C 1
ATOM 633 O O . GLU A 1 81 ? 6.667 7.15 -23.801 1 51.13 81 GLU A O 1
ATOM 638 N N . MET A 1 82 ? 6.19 9.047 -22.682 1 50.55 82 MET A N 1
ATOM 639 C CA . MET A 1 82 ? 4.962 9.2 -23.457 1 50.55 82 MET A CA 1
ATOM 640 C C . MET A 1 82 ? 5.275 9.455 -24.928 1 50.55 82 MET A C 1
ATOM 642 O O . MET A 1 82 ? 4.607 8.916 -25.811 1 50.55 82 MET A O 1
ATOM 646 N N . ALA A 1 83 ? 6.251 10.267 -25.109 1 48.82 83 ALA A N 1
ATOM 647 C CA . ALA A 1 83 ? 6.674 10.539 -26.48 1 48.82 83 ALA A CA 1
ATOM 648 C C . ALA A 1 83 ? 7.172 9.269 -27.163 1 48.82 83 ALA A C 1
ATOM 650 O O . ALA A 1 83 ? 6.823 8.998 -28.315 1 48.82 83 ALA A O 1
ATOM 651 N N . ARG A 1 84 ? 7.956 8.644 -26.445 1 50.06 84 ARG A N 1
ATOM 652 C CA . ARG A 1 84 ? 8.48 7.399 -26.998 1 50.06 84 ARG A CA 1
ATOM 653 C C . ARG A 1 84 ? 7.353 6.414 -27.29 1 50.06 84 ARG A C 1
ATOM 655 O O . ARG A 1 84 ? 7.354 5.753 -28.331 1 50.06 84 ARG A O 1
ATOM 662 N N . ARG A 1 85 ? 6.54 6.375 -26.382 1 50.84 85 ARG A N 1
ATOM 663 C CA . ARG A 1 85 ? 5.418 5.458 -26.55 1 50.84 85 ARG A CA 1
ATOM 664 C C . ARG A 1 85 ? 4.534 5.883 -27.718 1 50.84 85 ARG A C 1
ATOM 666 O O . ARG A 1 85 ? 4.047 5.039 -28.474 1 50.84 85 ARG A O 1
ATOM 673 N N . SER A 1 86 ? 4.319 7.19 -27.785 1 48.15 86 SER A N 1
ATOM 674 C CA . SER A 1 86 ? 3.623 7.697 -28.963 1 48.15 86 SER A CA 1
ATOM 675 C C . SER A 1 86 ? 4.337 7.288 -30.246 1 48.15 86 SER A C 1
ATOM 677 O O . SER A 1 86 ? 3.696 6.88 -31.217 1 48.15 86 SER A O 1
ATOM 679 N N . ALA A 1 87 ? 5.58 7.395 -30.174 1 48.88 87 ALA A N 1
ATOM 680 C CA . ALA A 1 87 ? 6.369 6.998 -31.338 1 48.88 87 ALA A CA 1
ATOM 681 C C . ALA A 1 87 ? 6.255 5.498 -31.592 1 48.88 87 ALA A C 1
ATOM 683 O O . ALA A 1 87 ? 6.309 5.051 -32.74 1 48.88 87 ALA A O 1
ATOM 684 N N . ALA A 1 88 ? 6.033 4.84 -30.47 1 49.15 88 ALA A N 1
ATOM 685 C CA . ALA A 1 88 ? 5.917 3.389 -30.601 1 49.15 88 ALA A CA 1
ATOM 686 C C . ALA A 1 88 ? 4.498 2.985 -30.988 1 49.15 88 ALA A C 1
ATOM 688 O O . ALA A 1 88 ? 4.177 1.796 -31.043 1 49.15 88 ALA A O 1
ATOM 689 N N . GLY A 1 89 ? 3.623 3.905 -31.257 1 53.06 89 GLY A N 1
ATOM 690 C CA . GLY A 1 89 ? 2.283 3.616 -31.741 1 53.06 89 GLY A CA 1
ATOM 691 C C . GLY A 1 89 ? 1.26 3.495 -30.627 1 53.06 89 GLY A C 1
ATOM 692 O O . GLY A 1 89 ? 0.174 2.947 -30.831 1 53.06 89 GLY A O 1
ATOM 693 N N . MET A 1 90 ? 1.775 3.844 -29.433 1 55.13 90 MET A N 1
ATOM 694 C CA . MET A 1 90 ? 0.767 3.864 -28.376 1 55.13 90 MET A CA 1
ATOM 695 C C . MET A 1 90 ? -0.233 4.993 -28.6 1 55.13 90 MET A C 1
ATOM 697 O O . MET A 1 90 ? 0.153 6.112 -28.941 1 55.13 90 MET A O 1
ATOM 701 N N . LEU A 1 91 ? -1.566 4.631 -28.645 1 62.77 91 LEU A N 1
ATOM 702 C CA . LEU A 1 91 ? -2.668 5.551 -28.907 1 62.77 91 LEU A CA 1
ATOM 703 C C . LEU A 1 91 ? -2.919 6.454 -27.704 1 62.77 91 LEU A C 1
ATOM 705 O O . LEU A 1 91 ? -3.479 7.544 -27.847 1 62.77 91 LEU A O 1
ATOM 709 N N . GLY A 1 92 ? -2.423 5.943 -26.445 1 77.81 92 GLY A N 1
ATOM 710 C CA . GLY A 1 92 ? -2.663 6.786 -25.284 1 77.81 92 GLY A CA 1
ATOM 711 C C . GLY A 1 92 ? -2.215 6.15 -23.982 1 77.81 92 GLY A C 1
ATOM 712 O O . GLY A 1 92 ? -1.814 4.984 -23.96 1 77.81 92 GLY A O 1
ATOM 713 N N . THR A 1 93 ? -2.041 7.043 -22.917 1 82.85 93 THR A N 1
ATOM 714 C CA . THR A 1 93 ? -1.705 6.609 -21.566 1 82.85 93 THR A CA 1
ATOM 715 C C . THR A 1 93 ? -2.794 7.022 -20.579 1 82.85 93 THR A C 1
ATOM 717 O O . THR A 1 93 ? -3.318 8.135 -20.656 1 82.85 93 THR A O 1
ATOM 720 N N . ILE A 1 94 ? -3.159 6.019 -19.787 1 90.63 94 ILE A N 1
ATOM 721 C CA . ILE A 1 94 ? -4.122 6.306 -18.73 1 90.63 94 ILE A CA 1
ATOM 722 C C . ILE A 1 94 ? -3.476 6.074 -17.366 1 90.63 94 ILE A C 1
ATOM 724 O O . ILE A 1 94 ? -3.016 4.968 -17.07 1 90.63 94 ILE A O 1
ATOM 728 N N . ARG A 1 95 ? -3.358 7.063 -16.597 1 93.15 95 ARG A N 1
ATOM 729 C CA . ARG A 1 95 ? -2.959 6.928 -15.2 1 93.15 95 ARG A CA 1
ATOM 730 C C . ARG A 1 95 ? -4.166 6.647 -14.31 1 93.15 95 ARG A C 1
ATOM 732 O O . ARG A 1 95 ? -5.008 7.523 -14.102 1 93.15 95 ARG A O 1
ATOM 739 N N . LEU A 1 96 ? -4.222 5.428 -13.76 1 95.73 96 LEU A N 1
ATOM 740 C CA . LEU A 1 96 ? -5.389 4.953 -13.025 1 95.73 96 LEU A CA 1
ATOM 741 C C . LEU A 1 96 ? -5.064 4.778 -11.545 1 95.73 96 LEU A C 1
ATOM 743 O O . LEU A 1 96 ? -4.197 3.978 -11.186 1 95.73 96 LEU A O 1
ATOM 747 N N . GLY A 1 97 ? -5.683 5.582 -10.694 1 96.8 97 GLY A N 1
ATOM 748 C CA . GLY A 1 97 ? -5.652 5.359 -9.258 1 96.8 97 GLY A CA 1
ATOM 749 C C . GLY A 1 97 ? -6.723 4.396 -8.781 1 96.8 97 GLY A C 1
ATOM 750 O O . GLY A 1 97 ? -7.832 4.376 -9.319 1 96.8 97 GLY A O 1
ATOM 751 N N . PHE A 1 98 ? -6.36 3.641 -7.747 1 96.28 98 PHE A N 1
ATOM 752 C CA . PHE A 1 98 ? -7.355 2.7 -7.248 1 96.28 98 PHE A CA 1
ATOM 753 C C . PHE A 1 98 ? -7.119 2.393 -5.774 1 96.28 98 PHE A C 1
ATOM 755 O O . PHE A 1 98 ? -5.997 2.52 -5.28 1 96.28 98 PHE A O 1
ATOM 762 N N . VAL A 1 99 ? -8.185 2.037 -5.096 1 94.9 99 VAL A N 1
ATOM 763 C CA . VAL A 1 99 ? -8.105 1.584 -3.711 1 94.9 99 VAL A CA 1
ATOM 764 C C . VAL A 1 99 ? -7.893 0.073 -3.672 1 94.9 99 VAL A C 1
ATOM 766 O O . VAL A 1 99 ? -8.203 -0.629 -4.638 1 94.9 99 VAL A O 1
ATOM 769 N N . ASP A 1 100 ? -7.491 -0.402 -2.589 1 88.93 100 ASP A N 1
ATOM 770 C CA . ASP A 1 100 ? -7.056 -1.785 -2.413 1 88.93 100 ASP A CA 1
ATOM 771 C C . ASP A 1 100 ? -8.224 -2.754 -2.582 1 88.93 100 ASP A C 1
ATOM 773 O O . ASP A 1 100 ? -8.03 -3.906 -2.974 1 88.93 100 ASP A O 1
ATOM 777 N N . SER A 1 101 ? -9.397 -2.382 -2.34 1 89.99 101 SER A N 1
ATOM 778 C CA . SER A 1 101 ? -10.56 -3.263 -2.322 1 89.99 101 SER A CA 1
ATOM 779 C C . SER A 1 101 ? -10.9 -3.759 -3.723 1 89.99 101 SER A C 1
ATOM 781 O O . SER A 1 101 ? -11.683 -4.698 -3.881 1 89.99 101 SER A O 1
ATOM 783 N N . VAL A 1 102 ? -10.294 -3.174 -4.733 1 91.46 102 VAL A N 1
ATOM 784 C CA . VAL A 1 102 ? -10.694 -3.566 -6.08 1 91.46 102 VAL A CA 1
ATOM 785 C C . VAL A 1 102 ? -9.637 -4.486 -6.686 1 91.46 102 VAL A C 1
ATOM 787 O O . VAL A 1 102 ? -9.8 -4.975 -7.807 1 91.46 102 VAL A O 1
ATOM 790 N N . VAL A 1 103 ? -8.586 -4.757 -6 1 88.55 103 VAL A N 1
ATOM 791 C CA . VAL A 1 103 ? -7.421 -5.464 -6.521 1 88.55 103 VAL A CA 1
ATOM 792 C C . VAL A 1 103 ? -7.792 -6.912 -6.833 1 88.55 103 VAL A C 1
ATOM 794 O O . VAL A 1 103 ? -7.279 -7.499 -7.789 1 88.55 103 VAL A O 1
ATOM 797 N N . ASP A 1 104 ? -8.62 -7.549 -6.09 1 80.61 104 ASP A N 1
ATOM 798 C CA . ASP A 1 104 ? -8.952 -8.955 -6.298 1 80.61 104 ASP A CA 1
ATOM 799 C C . ASP A 1 104 ? -10.251 -9.101 -7.088 1 80.61 104 ASP A C 1
ATOM 801 O O . ASP A 1 104 ? -10.817 -10.193 -7.166 1 80.61 104 ASP A O 1
ATOM 805 N N . GLY A 1 105 ? -10.689 -8.178 -7.848 1 83.91 105 GLY A N 1
ATOM 806 C CA . GLY A 1 105 ? -11.942 -8.291 -8.576 1 83.91 105 GLY A CA 1
ATOM 807 C C . GLY A 1 105 ? -12.019 -7.369 -9.778 1 83.91 105 GLY A C 1
ATOM 808 O O . GLY A 1 105 ? -11.595 -7.734 -10.876 1 83.91 105 GLY A O 1
ATOM 809 N N . LEU A 1 106 ? -12.406 -6.256 -9.48 1 88.78 106 LEU A N 1
ATOM 810 C CA . LEU A 1 106 ? -12.731 -5.289 -10.523 1 88.78 106 LEU A CA 1
ATOM 811 C C . LEU A 1 106 ? -11.498 -4.954 -11.356 1 88.78 106 LEU A C 1
ATOM 813 O O . LEU A 1 106 ? -11.572 -4.895 -12.586 1 88.78 106 LEU A O 1
ATOM 817 N N . LEU A 1 107 ? -10.384 -4.808 -10.733 1 92.41 107 LEU A N 1
ATOM 818 C CA . LEU A 1 107 ? -9.206 -4.289 -11.42 1 92.41 107 LEU A CA 1
ATOM 819 C C . LEU A 1 107 ? -8.696 -5.288 -12.454 1 92.41 107 LEU A C 1
ATOM 821 O O . LEU A 1 107 ? -8.523 -4.942 -13.625 1 92.41 107 LEU A O 1
ATOM 825 N N . PRO A 1 108 ? -8.533 -6.571 -12.082 1 88.58 108 PRO A N 1
ATOM 826 C CA . PRO A 1 108 ? -8.073 -7.527 -13.092 1 88.58 108 P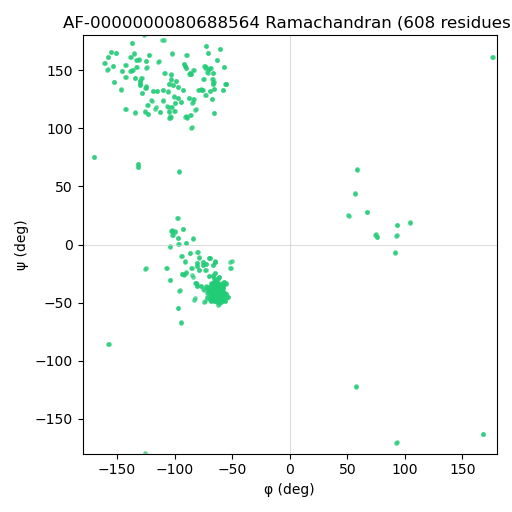RO A CA 1
ATOM 827 C C . PRO A 1 108 ? -9.061 -7.689 -14.245 1 88.58 108 PRO A C 1
ATOM 829 O O . PRO A 1 108 ? -8.652 -7.775 -15.405 1 88.58 108 PRO A O 1
ATOM 832 N N . ALA A 1 109 ? -10.286 -7.729 -13.91 1 89.75 109 ALA A N 1
ATOM 833 C CA . ALA A 1 109 ? -11.315 -7.858 -14.939 1 89.75 109 ALA A CA 1
ATOM 834 C C . ALA A 1 109 ? -11.29 -6.666 -15.892 1 89.75 109 ALA A C 1
ATOM 836 O O . ALA A 1 109 ? -11.419 -6.832 -17.107 1 89.75 109 ALA A O 1
ATOM 837 N N . LEU A 1 110 ? -11.121 -5.517 -15.333 1 92.84 110 LEU A N 1
ATOM 838 C CA . LEU A 1 110 ? -11.054 -4.287 -16.114 1 92.84 110 LEU A CA 1
ATOM 839 C C . LEU A 1 110 ? -9.853 -4.304 -17.053 1 92.84 110 LEU A C 1
ATOM 841 O O . LEU A 1 110 ? -9.987 -4.021 -18.246 1 92.84 110 LEU A O 1
ATOM 845 N N . LEU A 1 111 ? -8.723 -4.62 -16.521 1 91.21 111 LEU A N 1
ATOM 846 C CA . LEU A 1 111 ? -7.489 -4.577 -17.298 1 91.21 111 LEU A CA 1
ATOM 847 C C . LEU A 1 111 ? -7.518 -5.608 -18.422 1 91.21 111 LEU A C 1
ATOM 849 O O . LEU A 1 111 ? -7.102 -5.319 -19.546 1 91.21 111 LEU A O 1
ATOM 853 N N . ARG A 1 112 ? -7.983 -6.754 -18.11 1 87.56 112 ARG A N 1
ATOM 854 C CA . ARG A 1 112 ? -8.086 -7.8 -19.122 1 87.56 112 ARG A CA 1
ATOM 855 C C . ARG A 1 112 ? -8.98 -7.359 -20.276 1 87.56 112 ARG A C 1
ATOM 857 O O . ARG A 1 112 ? -8.609 -7.496 -21.444 1 87.56 112 ARG A O 1
ATOM 864 N N . ARG A 1 113 ? -10.111 -6.869 -19.959 1 88.95 113 ARG A N 1
ATOM 865 C CA . ARG A 1 113 ? -11.093 -6.47 -20.962 1 88.95 113 ARG A CA 1
ATOM 866 C C . ARG A 1 113 ? -10.599 -5.273 -21.766 1 88.95 113 ARG A C 1
ATOM 868 O O . ARG A 1 113 ? -10.724 -5.247 -22.992 1 88.95 113 ARG A O 1
ATOM 875 N N . TYR A 1 114 ? -10.118 -4.304 -21.07 1 90.75 114 TYR A N 1
ATOM 876 C CA . TYR A 1 114 ? -9.704 -3.073 -21.734 1 90.75 114 TYR A CA 1
ATOM 877 C C . TYR A 1 114 ? -8.473 -3.308 -22.601 1 90.75 114 TYR A C 1
ATOM 879 O O . TYR A 1 114 ? -8.399 -2.82 -23.731 1 90.75 114 TYR A O 1
ATOM 887 N N . GLN A 1 115 ? -7.488 -3.966 -22.094 1 85.18 115 GLN A N 1
ATOM 888 C CA . GLN A 1 115 ? -6.24 -4.165 -22.823 1 85.18 115 GLN A CA 1
ATOM 889 C C . GLN A 1 115 ? -6.449 -5.071 -24.033 1 85.18 115 GLN A C 1
ATOM 891 O O . GLN A 1 115 ? -5.766 -4.925 -25.05 1 85.18 115 GLN A O 1
ATOM 896 N N . ALA A 1 116 ? -7.324 -6.023 -23.924 1 83.22 116 ALA A N 1
ATOM 897 C CA . ALA A 1 116 ? -7.665 -6.862 -25.07 1 83.22 116 ALA A CA 1
ATOM 898 C C . ALA A 1 116 ? -8.212 -6.022 -26.221 1 83.22 116 ALA A C 1
ATOM 900 O O . ALA A 1 116 ? -7.888 -6.266 -27.385 1 83.22 116 ALA A O 1
ATOM 901 N N . ALA A 1 117 ? -8.951 -5.023 -25.888 1 85.43 117 ALA A N 1
ATOM 902 C CA . ALA A 1 117 ? -9.608 -4.185 -26.888 1 85.43 117 ALA A CA 1
ATOM 903 C C . ALA A 1 117 ? -8.716 -3.017 -27.297 1 85.43 117 ALA A C 1
ATOM 905 O O . ALA A 1 117 ? -8.875 -2.457 -28.385 1 85.43 117 ALA A O 1
ATOM 906 N N . ASN A 1 118 ? -7.809 -2.648 -26.428 1 85.79 118 ASN A N 1
ATOM 907 C CA . ASN A 1 118 ? -6.937 -1.5 -26.654 1 85.79 118 ASN A CA 1
ATOM 908 C C . ASN A 1 118 ? -5.476 -1.842 -26.373 1 85.79 118 ASN A C 1
ATOM 910 O O . ASN A 1 118 ? -4.852 -1.244 -25.494 1 85.79 118 ASN A O 1
ATOM 914 N N . PRO A 1 119 ? -4.903 -2.671 -27.134 1 78.99 119 PRO A N 1
ATOM 915 C CA . PRO A 1 119 ? -3.545 -3.149 -26.862 1 78.99 119 PRO A CA 1
ATOM 916 C C . PRO A 1 119 ? -2.499 -2.04 -26.958 1 78.99 119 PRO A C 1
ATOM 918 O O . PRO A 1 119 ? -1.389 -2.188 -26.44 1 78.99 119 PRO A O 1
ATOM 921 N N . ASN A 1 120 ? -2.877 -0.881 -27.551 1 79.74 120 ASN A N 1
ATOM 922 C CA . ASN A 1 120 ? -1.911 0.193 -27.753 1 79.74 120 ASN A CA 1
ATOM 923 C C . ASN A 1 120 ? -2.083 1.303 -26.72 1 79.74 120 ASN A C 1
ATOM 925 O O . ASN A 1 120 ? -1.548 2.401 -26.886 1 79.74 120 ASN A O 1
ATOM 929 N N . VAL A 1 121 ? -2.848 1.038 -25.705 1 83.86 121 VAL A N 1
ATOM 930 C CA . VAL A 1 121 ? -3.005 2.001 -24.621 1 83.86 121 VAL A CA 1
ATOM 931 C C . VAL A 1 121 ? -2.233 1.526 -23.392 1 83.86 121 VAL A C 1
ATOM 933 O O . VAL A 1 121 ? -2.33 0.36 -23.002 1 83.86 121 VAL A O 1
ATOM 936 N N . ASP A 1 122 ? -1.493 2.417 -22.852 1 84.15 122 ASP A N 1
ATOM 937 C CA . ASP A 1 122 ? -0.724 2.124 -21.646 1 84.15 122 ASP A CA 1
ATOM 938 C C . ASP A 1 122 ? -1.491 2.538 -20.392 1 84.15 122 ASP A C 1
ATOM 940 O O . ASP A 1 122 ? -1.897 3.695 -20.26 1 84.15 122 ASP A O 1
ATOM 944 N N . ILE A 1 123 ? -1.714 1.567 -19.498 1 89.41 123 ILE A N 1
ATOM 945 C CA . ILE A 1 123 ? -2.367 1.88 -18.231 1 89.41 123 ILE A CA 1
ATOM 946 C C . ILE A 1 123 ? -1.342 1.845 -17.1 1 89.41 123 ILE A C 1
ATOM 948 O O . ILE A 1 123 ? -0.713 0.813 -16.855 1 89.41 123 ILE A O 1
ATOM 952 N N . GLN A 1 124 ? -1.186 2.957 -16.475 1 88.68 124 GLN A N 1
ATOM 953 C CA . GLN A 1 124 ? -0.321 3.056 -15.303 1 88.68 124 GLN A CA 1
ATOM 954 C C . GLN A 1 124 ? -1.136 3.013 -14.013 1 88.68 124 GLN A C 1
ATOM 956 O O . GLN A 1 124 ? -1.979 3.881 -13.776 1 88.68 124 GLN A O 1
ATOM 961 N N . LEU A 1 125 ? -0.81 2.032 -13.205 1 93.34 125 LEU A N 1
ATOM 962 C CA . LEU A 1 125 ? -1.591 1.784 -11.998 1 93.34 125 LEU A CA 1
ATOM 963 C C . LEU A 1 125 ? -0.941 2.44 -10.785 1 93.34 125 LEU A C 1
ATOM 965 O O . LEU A 1 125 ? 0.279 2.372 -10.616 1 93.34 125 LEU A O 1
ATOM 969 N N . GLN A 1 126 ? -1.764 3.066 -10.009 1 91.09 126 GLN A N 1
ATOM 970 C CA . GLN A 1 126 ? -1.312 3.632 -8.743 1 91.09 126 GLN A CA 1
ATOM 971 C C . GLN A 1 126 ? -2.287 3.303 -7.615 1 91.09 126 GLN A C 1
ATOM 973 O O . GLN A 1 126 ? -3.427 3.773 -7.616 1 91.09 126 GLN A O 1
ATOM 978 N N . GLU A 1 127 ? -1.798 2.526 -6.747 1 91.82 127 GLU A N 1
ATOM 979 C CA . GLU A 1 127 ? -2.596 2.329 -5.54 1 91.82 127 GLU A CA 1
ATOM 980 C C . GLU A 1 127 ? -2.556 3.563 -4.645 1 91.82 127 GLU A C 1
ATOM 982 O O . GLU A 1 127 ? -1.481 4.087 -4.348 1 91.82 127 GLU A O 1
ATOM 987 N N . ALA A 1 128 ? -3.708 4.038 -4.249 1 92.99 128 ALA A N 1
ATOM 988 C CA . ALA A 1 128 ? -3.766 5.277 -3.478 1 92.99 128 ALA A CA 1
ATOM 989 C C . ALA A 1 128 ? -5.067 5.369 -2.685 1 92.99 128 ALA A C 1
ATOM 991 O O . ALA A 1 128 ? -6.091 4.818 -3.095 1 92.99 128 ALA A O 1
ATOM 992 N N . THR A 1 129 ? -4.973 6.047 -1.582 1 93.31 129 THR A N 1
ATOM 993 C CA . THR A 1 129 ? -6.166 6.357 -0.802 1 93.31 129 THR A CA 1
ATOM 994 C C . THR A 1 129 ? -7.025 7.396 -1.517 1 93.31 129 THR A C 1
ATOM 996 O O . THR A 1 129 ? -6.551 8.082 -2.424 1 93.31 129 THR A O 1
ATOM 999 N N . PRO A 1 130 ? -8.257 7.528 -1.077 1 93.72 130 PRO A N 1
ATOM 1000 C CA . PRO A 1 130 ? -9.112 8.514 -1.743 1 93.72 130 PRO A CA 1
ATOM 1001 C C . PRO A 1 130 ? -8.537 9.927 -1.686 1 93.72 130 PRO A C 1
ATOM 1003 O O . PRO A 1 130 ? -8.484 10.618 -2.707 1 93.72 130 PRO A O 1
ATOM 1006 N N . PRO A 1 131 ? -7.965 10.367 -0.549 1 88.2 131 PRO A N 1
ATOM 1007 C CA . PRO A 1 131 ? -7.371 11.705 -0.543 1 88.2 131 PRO A CA 1
ATOM 1008 C C . PRO A 1 131 ? -6.19 11.83 -1.503 1 88.2 131 PRO A C 1
ATOM 1010 O O . PRO A 1 131 ? -6.044 12.852 -2.179 1 88.2 131 PRO A O 1
ATOM 1013 N N . GLU A 1 132 ? -5.384 10.84 -1.576 1 88.77 132 GLU A N 1
ATOM 1014 C CA . GLU A 1 132 ? -4.248 10.845 -2.493 1 88.77 132 GLU A CA 1
ATOM 1015 C C . GLU A 1 132 ? -4.711 10.905 -3.945 1 88.77 132 GLU A C 1
ATOM 1017 O O . GLU A 1 132 ? -4.089 11.573 -4.774 1 88.77 132 GLU A O 1
ATOM 1022 N N . GLN A 1 133 ? -5.747 10.166 -4.214 1 95.28 133 GLN A N 1
ATOM 1023 C CA . GLN A 1 133 ? -6.279 10.155 -5.573 1 95.28 133 GLN A CA 1
ATOM 1024 C C . GLN A 1 133 ? -6.859 11.516 -5.947 1 95.28 133 GLN A C 1
ATOM 1026 O O . GLN A 1 133 ? -6.65 12.001 -7.061 1 95.28 133 GLN A O 1
ATOM 1031 N N . LEU A 1 134 ? -7.609 12.108 -5.024 1 91.17 134 LEU A N 1
ATOM 1032 C CA . LEU A 1 134 ? -8.172 13.426 -5.294 1 91.17 134 LEU A CA 1
ATOM 1033 C C . LEU A 1 134 ? -7.068 14.443 -5.564 1 91.17 134 LEU A C 1
ATOM 1035 O O . LEU A 1 134 ? -7.179 15.257 -6.484 1 91.17 134 LEU A O 1
ATOM 1039 N N . GLU A 1 135 ? -6.065 14.351 -4.753 1 84.74 135 GLU A N 1
ATOM 1040 C CA . GLU A 1 135 ? -4.918 15.229 -4.965 1 84.74 135 GLU A CA 1
ATOM 1041 C C . GLU A 1 135 ? -4.262 14.964 -6.318 1 84.74 135 GLU A C 1
ATOM 1043 O O . GLU A 1 135 ? -3.903 15.901 -7.033 1 84.74 135 GLU A O 1
ATOM 1048 N N . GLY A 1 136 ? -4.112 13.698 -6.634 1 87.79 136 GLY A N 1
ATOM 1049 C CA . GLY A 1 136 ? -3.531 13.325 -7.914 1 87.79 136 GLY A CA 1
ATOM 1050 C C . GLY A 1 136 ? -4.351 13.794 -9.101 1 87.79 136 GLY A C 1
ATOM 1051 O O . GLY A 1 136 ? -3.797 14.205 -10.122 1 87.79 136 GLY A O 1
ATOM 1052 N N . LEU A 1 137 ? -5.624 13.758 -9.004 1 90.62 137 LEU A N 1
ATOM 1053 C CA . LEU A 1 137 ? -6.517 14.224 -10.059 1 90.62 137 LEU A CA 1
ATOM 1054 C C . LEU A 1 137 ? -6.457 15.743 -10.19 1 90.62 137 LEU A C 1
ATOM 1056 O O . LEU A 1 137 ? -6.424 16.273 -11.303 1 90.62 137 LEU A O 1
ATOM 1060 N N . ARG A 1 138 ? -6.387 16.39 -9.057 1 82.89 138 ARG A N 1
ATOM 1061 C CA . ARG A 1 138 ? -6.343 17.848 -9.052 1 82.89 138 ARG A CA 1
ATOM 1062 C C . ARG A 1 138 ? -5.065 18.36 -9.707 1 82.89 138 ARG A C 1
ATOM 1064 O O . ARG A 1 138 ? -5.077 19.389 -10.386 1 82.89 138 ARG A O 1
ATOM 1071 N N . ASN A 1 139 ? -4.038 17.626 -9.503 1 75.29 139 ASN A N 1
ATOM 1072 C CA . ASN A 1 139 ? -2.744 18.085 -9.998 1 75.29 139 ASN A CA 1
ATOM 1073 C C . ASN A 1 139 ? -2.339 17.35 -11.273 1 75.29 139 ASN A C 1
ATOM 1075 O O . ASN A 1 139 ? -1.159 17.311 -11.624 1 75.29 139 ASN A O 1
ATOM 1079 N N . ASP A 1 140 ? -3.209 16.645 -11.843 1 76.96 140 ASP A N 1
ATOM 1080 C CA . ASP A 1 140 ? -3.075 15.998 -13.145 1 76.96 140 ASP A CA 1
ATOM 1081 C C . ASP A 1 140 ? -2.028 14.888 -13.101 1 76.96 140 ASP A C 1
ATOM 1083 O O . ASP A 1 140 ? -1.309 14.667 -14.078 1 76.96 140 ASP A O 1
ATOM 1087 N N . ARG A 1 141 ? -1.886 14.339 -11.943 1 83.76 141 ARG A N 1
ATOM 1088 C CA . ARG A 1 141 ? -1.004 13.187 -11.789 1 83.76 141 ARG A CA 1
ATOM 1089 C C . ARG A 1 141 ? -1.766 11.882 -11.991 1 83.76 141 ARG A C 1
ATOM 1091 O O . ARG A 1 141 ? -1.16 10.826 -12.182 1 83.76 141 ARG A O 1
ATOM 1098 N N . LEU A 1 142 ? -3.052 11.975 -11.957 1 91.92 142 LEU A N 1
ATOM 1099 C CA . LEU A 1 142 ? -3.971 10.884 -12.259 1 91.92 142 LEU A CA 1
ATOM 1100 C C . LEU A 1 142 ? -5.005 11.315 -13.294 1 91.92 142 LEU A C 1
ATOM 1102 O O . LEU A 1 142 ? -5.43 12.472 -13.309 1 91.92 142 LEU A O 1
ATOM 1106 N N . ASP A 1 143 ? -5.332 10.412 -14.131 1 91.53 143 ASP A N 1
ATOM 1107 C CA . ASP A 1 143 ? -6.361 10.691 -15.128 1 91.53 143 ASP A CA 1
ATOM 1108 C C . ASP A 1 143 ? -7.73 10.208 -14.655 1 91.53 143 ASP A C 1
ATOM 1110 O O . ASP A 1 143 ? -8.752 10.829 -14.955 1 91.53 143 ASP A O 1
ATOM 1114 N N . VAL A 1 144 ? -7.719 9.042 -14.012 1 96.37 144 VAL A N 1
ATOM 1115 C CA . VAL A 1 144 ? -8.936 8.404 -13.522 1 96.37 144 VAL A CA 1
ATOM 1116 C C . VAL A 1 144 ? -8.662 7.728 -12.18 1 96.37 144 VAL A C 1
ATOM 1118 O O . VAL A 1 144 ? -7.557 7.236 -11.941 1 96.37 144 VAL A O 1
ATOM 1121 N N . GLY A 1 145 ? -9.653 7.777 -11.321 1 97.67 145 GLY A N 1
ATOM 1122 C CA . GLY A 1 145 ? -9.541 7.104 -10.037 1 97.67 145 GLY A CA 1
ATOM 1123 C C . GLY A 1 145 ? -10.734 6.224 -9.718 1 97.67 145 GLY A C 1
ATOM 1124 O O . GLY A 1 145 ? -11.872 6.567 -10.046 1 97.67 145 GLY A O 1
ATOM 1125 N N . ILE A 1 146 ? -10.486 5.079 -9.181 1 97.37 146 ILE A N 1
ATOM 1126 C CA . ILE A 1 146 ? -11.509 4.249 -8.554 1 97.37 146 ILE A CA 1
ATOM 1127 C C . ILE A 1 146 ? -11.377 4.328 -7.035 1 97.37 146 ILE A C 1
ATOM 1129 O O . ILE A 1 146 ? -10.422 3.8 -6.46 1 97.37 146 ILE A O 1
ATOM 1133 N N . LEU A 1 147 ? -12.327 4.998 -6.39 1 96.92 147 LEU A N 1
ATOM 1134 C CA . LEU A 1 147 ? -12.189 5.261 -4.962 1 96.92 147 LEU A CA 1
ATOM 1135 C C . LEU A 1 147 ? -13.506 5.013 -4.234 1 96.92 147 LEU A C 1
ATOM 1137 O O . LEU A 1 147 ? -14.516 4.691 -4.862 1 96.92 147 LEU A O 1
ATOM 1141 N N . VAL A 1 148 ? -13.451 5.098 -2.945 1 96.18 148 VAL A N 1
ATOM 1142 C CA . VAL A 1 148 ? -14.61 4.79 -2.113 1 96.18 148 VAL A CA 1
ATOM 1143 C C . VAL A 1 148 ? -15.254 6.084 -1.622 1 96.18 148 VAL A C 1
ATOM 1145 O O . VAL A 1 148 ? -14.555 7.042 -1.283 1 96.18 148 VAL A O 1
ATOM 1148 N N . LEU A 1 149 ? -16.529 6.061 -1.584 1 93.52 149 LEU A N 1
ATOM 1149 C CA . LEU A 1 149 ? -17.297 7.175 -1.039 1 93.52 149 LEU A CA 1
ATOM 1150 C C . LEU A 1 149 ? -17.565 6.975 0.448 1 93.52 149 LEU A C 1
ATOM 1152 O O . LEU A 1 149 ? -17.558 5.843 0.938 1 93.52 149 LEU A O 1
ATOM 1156 N N . PRO A 1 150 ? -17.777 8.073 1.133 1 90.2 150 PRO A N 1
ATOM 1157 C CA . PRO A 1 150 ? -17.818 9.466 0.682 1 90.2 150 PRO A CA 1
ATOM 1158 C C . PRO A 1 150 ? -16.431 10.097 0.591 1 90.2 150 PRO A C 1
ATOM 1160 O O . PRO A 1 150 ? -15.515 9.69 1.309 1 90.2 150 PRO A O 1
ATOM 1163 N N . VAL A 1 151 ? -16.288 11.02 -0.297 1 88.57 151 VAL A N 1
ATOM 1164 C CA . VAL A 1 151 ? -15.073 11.824 -0.371 1 88.57 151 VAL A CA 1
ATOM 1165 C C . VAL A 1 151 ? -15.366 13.248 0.096 1 88.57 151 VAL A C 1
ATOM 1167 O O . VAL A 1 151 ? -16.479 13.749 -0.082 1 88.57 151 VAL A O 1
ATOM 1170 N N . ILE A 1 152 ? -14.34 13.769 0.666 1 77.48 152 ILE A N 1
ATOM 1171 C CA . ILE A 1 152 ? -14.491 15.121 1.193 1 77.48 152 ILE A CA 1
ATOM 1172 C C . ILE A 1 152 ? -13.948 16.132 0.186 1 77.48 152 ILE A C 1
ATOM 1174 O O . ILE A 1 152 ? -12.84 15.969 -0.329 1 77.48 152 ILE A O 1
ATOM 1178 N N . ASP A 1 153 ? -14.725 17.115 -0.201 1 79.17 153 ASP A N 1
ATOM 1179 C CA . ASP A 1 153 ? -14.361 18.262 -1.027 1 79.17 153 ASP A CA 1
ATOM 1180 C C . ASP A 1 153 ? -13.816 17.813 -2.381 1 79.17 153 ASP A C 1
ATOM 1182 O O . ASP A 1 153 ? -12.665 18.099 -2.719 1 79.17 153 ASP A O 1
ATOM 1186 N N . PRO A 1 154 ? -14.592 17.203 -3.143 1 83.03 154 PRO A N 1
ATOM 1187 C CA . PRO A 1 154 ? -14.124 16.76 -4.458 1 83.03 154 PRO A CA 1
ATOM 1188 C C . PRO A 1 154 ? -13.805 17.924 -5.393 1 83.03 154 PRO A C 1
ATOM 1190 O O . PRO A 1 154 ? -13.05 17.759 -6.355 1 83.03 154 PRO A O 1
ATOM 1193 N N . GLY A 1 155 ? -14.311 19.077 -5.044 1 84.79 155 GLY A N 1
ATOM 1194 C CA . GLY A 1 155 ? -14.071 20.223 -5.906 1 84.79 155 GLY A CA 1
ATOM 1195 C C . GLY A 1 155 ? -14.556 20.013 -7.328 1 84.79 155 GLY A C 1
ATOM 1196 O O . GLY A 1 155 ? -15.717 19.66 -7.547 1 84.79 155 GLY A O 1
ATOM 1197 N N . ASN A 1 156 ? -13.668 20.133 -8.318 1 88.32 156 ASN A N 1
ATOM 1198 C CA . ASN A 1 156 ? -14.02 20.037 -9.731 1 88.32 156 ASN A CA 1
ATOM 1199 C C . ASN A 1 156 ? -13.865 18.611 -10.251 1 88.32 156 ASN A C 1
ATOM 1201 O O . ASN A 1 156 ? -13.86 18.385 -11.462 1 88.32 156 ASN A O 1
ATOM 1205 N N . ILE A 1 157 ? -13.729 17.781 -9.349 1 94.85 157 ILE A N 1
ATOM 1206 C CA . ILE A 1 157 ? -13.594 16.378 -9.722 1 94.85 157 ILE A CA 1
ATOM 1207 C C . ILE A 1 157 ? -14.976 15.743 -9.851 1 94.85 157 ILE A C 1
ATOM 1209 O O . ILE A 1 157 ? -15.818 15.887 -8.961 1 94.85 157 ILE A O 1
ATOM 1213 N N . GLN A 1 158 ? -15.253 15.137 -10.977 1 96.22 158 GLN A N 1
ATOM 1214 C CA . GLN A 1 158 ? -16.49 14.395 -11.198 1 96.22 158 GLN A CA 1
ATOM 1215 C C . GLN A 1 158 ? -16.452 13.041 -10.494 1 96.22 158 GLN A C 1
ATOM 1217 O O . GLN A 1 158 ? -15.434 12.348 -10.526 1 96.22 158 GLN A O 1
ATOM 1222 N N . ILE A 1 159 ? -17.517 12.746 -9.816 1 96.36 159 ILE A N 1
ATOM 1223 C CA . ILE A 1 159 ? -17.651 11.486 -9.092 1 96.36 159 ILE A CA 1
ATOM 1224 C C . ILE A 1 159 ? -18.848 10.706 -9.631 1 96.36 159 ILE A C 1
ATOM 1226 O O . ILE A 1 159 ? -19.976 11.205 -9.626 1 96.36 159 ILE A O 1
ATOM 1230 N N . GLU A 1 160 ? -18.627 9.467 -10.077 1 96.03 160 GLU A N 1
ATOM 1231 C CA . GLU A 1 160 ? -19.681 8.6 -10.595 1 96.03 160 GLU A CA 1
ATOM 1232 C C . GLU A 1 160 ? -19.74 7.283 -9.826 1 96.03 160 GLU A C 1
ATOM 1234 O O . GLU A 1 160 ? -18.843 6.446 -9.948 1 96.03 160 GLU A O 1
ATOM 1239 N N . PRO A 1 161 ? -20.792 7.081 -9.088 1 95.3 161 PRO A N 1
ATOM 1240 C CA . PRO A 1 161 ? -20.898 5.795 -8.396 1 95.3 161 PRO A CA 1
ATOM 1241 C C . PRO A 1 161 ? -20.863 4.605 -9.352 1 95.3 161 PRO A C 1
ATOM 1243 O O . PRO A 1 161 ? -21.472 4.651 -10.424 1 95.3 161 PRO A O 1
ATOM 1246 N N . LEU A 1 162 ? -20.09 3.619 -9.054 1 94.73 162 LEU A N 1
ATOM 1247 C CA . LEU A 1 162 ? -19.968 2.415 -9.869 1 94.73 162 LEU A CA 1
ATOM 1248 C C . LEU A 1 162 ? -20.858 1.301 -9.328 1 94.73 162 LEU A C 1
ATOM 1250 O O . LEU A 1 162 ? -21.636 0.704 -10.076 1 94.73 162 LEU A O 1
ATOM 1254 N N . PHE A 1 163 ? -20.69 0.983 -8.06 1 89.35 163 PHE A N 1
ATOM 1255 C CA . PHE A 1 163 ? -21.56 -0.01 -7.441 1 89.35 163 PHE A CA 1
ATOM 1256 C C . PHE A 1 163 ? -21.577 0.153 -5.926 1 89.35 163 PHE A C 1
ATOM 1258 O O . PHE A 1 163 ? -20.699 0.804 -5.357 1 89.35 163 PHE A O 1
ATOM 1265 N N . GLU A 1 164 ? -22.581 -0.421 -5.387 1 91.87 164 GLU A N 1
ATOM 1266 C CA . GLU A 1 164 ? -22.781 -0.389 -3.941 1 91.87 164 GLU A CA 1
ATOM 1267 C C . GLU A 1 164 ? -22.553 -1.764 -3.321 1 91.87 164 GLU A C 1
ATOM 1269 O O . GLU A 1 164 ? -22.964 -2.781 -3.885 1 91.87 164 GLU A O 1
ATOM 1274 N N . ASP A 1 165 ? -21.832 -1.734 -2.322 1 92.17 165 ASP A N 1
ATOM 1275 C CA . ASP A 1 165 ? -21.574 -2.884 -1.46 1 92.17 165 ASP A CA 1
ATOM 1276 C C . ASP A 1 165 ? -21.893 -2.56 -0.002 1 92.17 165 ASP A C 1
ATOM 1278 O O . ASP A 1 165 ? -22.526 -1.544 0.289 1 92.17 165 ASP A O 1
ATOM 1282 N N . ARG A 1 166 ? -21.69 -3.493 0.833 1 94.8 166 ARG A N 1
ATOM 1283 C CA . ARG A 1 166 ? -21.852 -3.263 2.265 1 94.8 166 ARG A CA 1
ATOM 1284 C C . ARG A 1 166 ? -20.674 -3.834 3.048 1 94.8 166 ARG A C 1
ATOM 1286 O O . ARG A 1 166 ? -19.978 -4.729 2.566 1 94.8 166 ARG A O 1
ATOM 1293 N N . MET A 1 167 ? -20.586 -3.275 4.193 1 96.6 167 MET A N 1
ATOM 1294 C CA . MET A 1 167 ? -19.536 -3.78 5.073 1 96.6 167 MET A CA 1
ATOM 12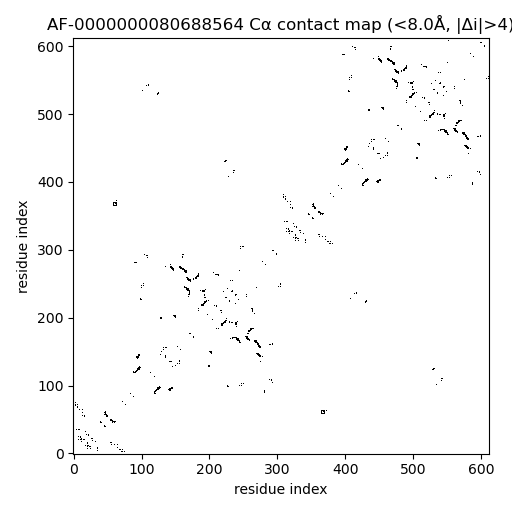95 C C . MET A 1 167 ? -20.028 -4.979 5.876 1 96.6 167 MET A C 1
ATOM 1297 O O . MET A 1 167 ? -21.203 -5.047 6.24 1 96.6 167 MET A O 1
ATOM 1301 N N . VAL A 1 168 ? -19.134 -5.885 6.155 1 96.81 168 VAL A N 1
ATOM 1302 C CA . VAL A 1 168 ? -19.388 -7.017 7.04 1 96.81 168 VAL A CA 1
ATOM 1303 C C . VAL A 1 168 ? -18.354 -7.038 8.163 1 96.81 168 VAL A C 1
ATOM 1305 O O . VAL A 1 168 ? -17.284 -6.438 8.041 1 96.81 168 VAL A O 1
ATOM 1308 N N . ALA A 1 169 ? -18.686 -7.667 9.195 1 97.45 169 ALA A N 1
ATOM 1309 C CA . ALA A 1 169 ? -17.721 -7.882 10.271 1 97.45 169 ALA A CA 1
ATOM 1310 C C . ALA A 1 169 ? -16.774 -9.031 9.937 1 97.45 169 ALA A C 1
ATOM 1312 O O . ALA A 1 169 ? -17.21 -10.092 9.485 1 97.45 169 ALA A O 1
ATOM 1313 N N . VAL A 1 170 ? -15.551 -8.787 10.13 1 96.7 170 VAL A N 1
ATOM 1314 C CA . VAL A 1 170 ? -14.567 -9.852 9.964 1 96.7 170 VAL A CA 1
ATOM 1315 C C . VAL A 1 170 ? -13.903 -10.156 11.306 1 96.7 170 VAL A C 1
ATOM 1317 O O . VAL A 1 170 ? -13.519 -9.24 12.037 1 96.7 170 VAL A O 1
ATOM 1320 N N . LEU A 1 171 ? -13.848 -11.422 11.603 1 96.16 171 LEU A N 1
ATOM 1321 C CA . LEU A 1 171 ? -13.368 -11.957 12.873 1 96.16 171 LEU A CA 1
ATOM 1322 C C . LEU A 1 171 ? -12.363 -13.081 12.644 1 96.16 171 LEU A C 1
ATOM 1324 O O . LEU A 1 171 ? -12.335 -13.685 11.569 1 96.16 171 LEU A O 1
ATOM 1328 N N . PRO A 1 172 ? -11.552 -13.325 13.711 1 93.29 172 PRO A N 1
ATOM 1329 C CA . PRO A 1 172 ? -10.815 -14.589 13.635 1 93.29 172 PRO A CA 1
ATOM 1330 C C . PRO A 1 172 ? -11.734 -15.799 13.487 1 93.29 172 PRO A C 1
ATOM 1332 O O . PRO A 1 172 ? -12.861 -15.789 13.989 1 93.29 172 PRO A O 1
ATOM 1335 N N . GLN A 1 173 ? -11.196 -16.817 12.871 1 90.82 173 GLN A N 1
ATOM 1336 C CA . GLN A 1 173 ? -11.997 -18.006 12.603 1 90.82 173 GLN A CA 1
ATOM 1337 C C . GLN A 1 173 ? -12.475 -18.652 13.901 1 90.82 173 GLN A C 1
ATOM 1339 O O . GLN A 1 173 ? -13.566 -19.223 13.952 1 90.82 173 GLN A O 1
ATOM 1344 N N . ASP A 1 174 ? -11.705 -18.504 14.969 1 90.79 174 ASP A N 1
ATOM 1345 C CA . ASP A 1 174 ? -12.023 -19.156 16.235 1 90.79 174 ASP A CA 1
ATOM 1346 C C . ASP A 1 174 ? -12.7 -18.184 17.199 1 90.79 174 ASP A C 1
ATOM 1348 O O . ASP A 1 174 ? -12.847 -18.481 18.386 1 90.79 174 ASP A O 1
ATOM 1352 N N . HIS A 1 175 ? -13.096 -17.078 16.752 1 94.26 175 HIS A N 1
ATOM 1353 C CA . HIS A 1 175 ? -13.761 -16.091 17.595 1 94.26 175 HIS A CA 1
ATOM 1354 C C . HIS A 1 175 ? -15.129 -16.589 18.052 1 94.26 175 HIS A C 1
ATOM 1356 O O . HIS A 1 175 ? -15.859 -17.211 17.277 1 94.26 175 HIS A O 1
ATOM 1362 N N . PRO A 1 176 ? -15.551 -16.321 19.243 1 93.99 176 PRO A N 1
ATOM 1363 C CA . PRO A 1 176 ? -16.849 -16.776 19.747 1 93.99 176 PRO A CA 1
ATOM 1364 C C . PRO A 1 176 ? -18.016 -16.299 18.884 1 93.99 176 PRO A C 1
ATOM 1366 O O . PRO A 1 176 ? -18.981 -17.04 18.682 1 93.99 176 PRO A O 1
ATOM 1369 N N . LEU A 1 177 ? -17.936 -15.19 18.358 1 94.71 177 LEU A N 1
ATOM 1370 C CA . LEU A 1 177 ? -19.017 -14.612 17.568 1 94.71 177 LEU A CA 1
ATOM 1371 C C . LEU A 1 177 ? -19.044 -15.208 16.164 1 94.71 177 LEU A C 1
ATOM 1373 O O . LEU A 1 177 ? -19.981 -14.967 15.4 1 94.71 177 LEU A O 1
ATOM 1377 N N . ALA A 1 178 ? -18.016 -15.935 15.8 1 93.04 178 ALA A N 1
ATOM 1378 C CA . ALA A 1 178 ? -17.913 -16.518 14.464 1 93.04 178 ALA A CA 1
ATOM 1379 C C . ALA A 1 178 ? -18.933 -17.637 14.274 1 93.04 178 ALA A C 1
ATOM 1381 O O . ALA A 1 178 ? -19.187 -18.069 13.147 1 93.04 178 ALA A O 1
ATOM 1382 N N . GLU A 1 179 ? -19.505 -18.03 15.281 1 91.77 179 GLU A N 1
ATOM 1383 C CA . GLU A 1 179 ? -20.479 -19.116 15.221 1 91.77 179 GLU A CA 1
ATOM 1384 C C . GLU A 1 179 ? -21.837 -18.614 14.742 1 91.77 179 GLU A C 1
ATOM 1386 O O . GLU A 1 179 ? -22.689 -19.405 14.332 1 91.77 179 GLU A O 1
ATOM 1391 N N . GLN A 1 180 ? -22.06 -17.382 14.755 1 91.47 180 GLN A N 1
ATOM 1392 C CA . GLN A 1 180 ? -23.313 -16.777 14.316 1 91.47 180 GLN A CA 1
ATOM 1393 C C . GLN A 1 180 ? -23.261 -16.418 12.834 1 91.47 180 GLN A C 1
ATOM 1395 O O . GLN A 1 180 ? -22.181 -16.208 12.279 1 91.47 180 GLN A O 1
ATOM 1400 N N . THR A 1 181 ? -24.381 -16.387 12.227 1 89.99 181 THR A N 1
ATOM 1401 C CA . THR A 1 181 ? -24.443 -15.973 10.83 1 89.99 181 THR A CA 1
ATOM 1402 C C . THR A 1 181 ? -24.425 -14.451 10.716 1 89.99 181 THR A C 1
ATOM 1404 O O . THR A 1 181 ? -23.896 -13.903 9.747 1 89.99 181 THR A O 1
ATOM 1407 N N . SER A 1 182 ? -25.074 -13.842 11.696 1 95.4 182 SER A N 1
ATOM 1408 C CA . SER A 1 182 ? -25.116 -12.385 11.776 1 95.4 182 SER A CA 1
ATOM 1409 C C . SER A 1 182 ? -24.893 -11.904 13.206 1 95.4 182 SER A C 1
ATOM 1411 O O . SER A 1 182 ? -25.154 -12.638 14.161 1 95.4 182 SER A O 1
ATOM 1413 N N . ILE A 1 183 ? -24.332 -10.747 13.272 1 96.53 183 ILE A N 1
ATOM 1414 C CA . ILE A 1 183 ? -24.084 -10.194 14.599 1 96.53 183 ILE A CA 1
ATOM 1415 C C . ILE A 1 183 ? -24.511 -8.728 14.635 1 96.53 183 ILE A C 1
ATOM 1417 O O . ILE A 1 183 ? -24.407 -8.02 13.631 1 96.53 183 ILE A O 1
ATOM 1421 N N . GLY A 1 184 ? -25.049 -8.32 15.773 1 97.51 184 GLY A N 1
ATOM 1422 C CA . GLY A 1 184 ? -25.248 -6.895 15.979 1 97.51 184 GLY A CA 1
ATOM 1423 C C . GLY A 1 184 ? -23.949 -6.119 16.083 1 97.51 184 GLY A C 1
ATOM 1424 O O . GLY A 1 184 ? -22.986 -6.59 16.692 1 97.51 184 GLY A O 1
ATOM 1425 N N . LEU A 1 185 ? -24.018 -4.98 15.458 1 97.75 185 LEU A N 1
ATOM 1426 C CA . LEU A 1 185 ? -22.814 -4.156 15.504 1 97.75 185 LEU A CA 1
ATOM 1427 C C . LEU A 1 185 ? -22.379 -3.91 16.945 1 97.75 185 LEU A C 1
ATOM 1429 O O . LEU A 1 185 ? -21.183 -3.893 17.242 1 97.75 185 LEU A O 1
ATOM 1433 N N . ALA A 1 186 ? -23.278 -3.804 17.836 1 97.2 186 ALA A N 1
ATOM 1434 C CA . ALA A 1 186 ? -23.026 -3.535 19.249 1 97.2 186 ALA A CA 1
ATOM 1435 C C . ALA A 1 186 ? -22.265 -4.686 19.9 1 97.2 186 ALA A C 1
ATOM 1437 O O . ALA A 1 186 ? -21.589 -4.497 20.914 1 97.2 186 ALA A O 1
ATOM 1438 N N . ALA A 1 187 ? -22.383 -5.86 19.345 1 97.36 187 ALA A N 1
ATOM 1439 C CA . ALA A 1 187 ? -21.708 -7.038 19.885 1 97.36 187 ALA A CA 1
ATOM 1440 C C . ALA A 1 187 ? -20.192 -6.894 19.788 1 97.36 187 ALA A C 1
ATOM 1442 O O . ALA A 1 187 ? -19.45 -7.621 20.453 1 97.36 187 ALA A O 1
ATOM 1443 N N . LEU A 1 188 ? -19.74 -5.914 18.977 1 97.42 188 LEU A N 1
ATOM 1444 C CA . LEU A 1 188 ? -18.31 -5.726 18.759 1 97.42 188 LEU A CA 1
ATOM 1445 C C . LEU A 1 188 ? -17.761 -4.628 19.664 1 97.42 188 LEU A C 1
ATOM 1447 O O . LEU A 1 188 ? -16.577 -4.291 19.591 1 97.42 188 LEU A O 1
ATOM 1451 N N . ALA A 1 189 ? -18.537 -4.086 20.55 1 96.84 189 ALA A N 1
ATOM 1452 C CA . ALA A 1 189 ? -18.208 -2.902 21.341 1 96.84 189 ALA A CA 1
ATOM 1453 C C . ALA A 1 189 ? -16.991 -3.154 22.226 1 96.84 189 ALA A C 1
ATOM 1455 O O . ALA A 1 189 ? -16.154 -2.267 22.409 1 96.84 189 ALA A O 1
ATOM 1456 N N . ASP A 1 190 ? -16.816 -4.342 22.712 1 95.26 190 ASP A N 1
ATOM 1457 C CA . ASP A 1 190 ? -15.772 -4.613 23.695 1 95.26 190 ASP A CA 1
ATOM 1458 C C . ASP A 1 190 ? -14.568 -5.289 23.045 1 95.26 190 ASP A C 1
ATOM 1460 O O . ASP A 1 190 ? -13.648 -5.731 23.737 1 95.26 190 ASP A O 1
ATOM 1464 N N . GLN A 1 191 ? -14.585 -5.363 21.729 1 95.91 191 GLN A N 1
ATOM 1465 C CA . GLN A 1 191 ? -13.491 -5.996 21 1 95.91 191 GLN A CA 1
ATOM 1466 C C . GLN A 1 191 ? -12.407 -4.983 20.645 1 95.91 191 GLN A C 1
ATOM 1468 O O . GLN A 1 191 ? -12.684 -3.787 20.523 1 95.91 191 GLN A O 1
ATOM 1473 N N . PRO A 1 192 ? -11.136 -5.447 20.518 1 93.98 192 PRO A N 1
ATOM 1474 C CA . PRO A 1 192 ? -10.128 -4.592 19.888 1 93.98 192 PRO A CA 1
ATOM 1475 C C . PRO A 1 192 ? -10.368 -4.399 18.393 1 93.98 192 PRO A C 1
ATOM 1477 O O . PRO A 1 192 ? -10.573 -5.375 17.666 1 93.98 192 PRO A O 1
ATOM 1480 N N . TRP A 1 193 ? -10.293 -3.095 17.974 1 96.46 193 TRP A N 1
ATOM 1481 C CA . TRP A 1 193 ? -10.636 -2.795 16.588 1 96.46 193 TRP A CA 1
ATOM 1482 C C . TRP A 1 193 ? -9.382 -2.516 15.766 1 96.46 193 TRP A C 1
ATOM 1484 O O . TRP A 1 193 ? -8.458 -1.85 16.238 1 96.46 193 TRP A O 1
ATOM 1494 N N . ILE A 1 194 ? -9.424 -3.068 14.614 1 95.58 194 ILE A N 1
ATOM 1495 C CA . ILE A 1 194 ? -8.459 -2.707 13.582 1 95.58 194 ILE A CA 1
ATOM 1496 C C . ILE A 1 194 ? -9.127 -1.813 12.54 1 95.58 194 ILE A C 1
ATOM 1498 O O . ILE A 1 194 ? -10.053 -2.241 11.847 1 95.58 194 ILE A O 1
ATOM 1502 N N . LEU A 1 195 ? -8.699 -0.571 12.432 1 94.75 195 LEU A N 1
ATOM 1503 C CA . LEU A 1 195 ? -9.319 0.447 11.591 1 94.75 195 LEU A CA 1
ATOM 1504 C C . LEU A 1 195 ? -8.271 1.409 11.041 1 94.75 195 LEU A C 1
ATOM 1506 O O . LEU A 1 195 ? -7.399 1.872 11.779 1 94.75 195 LEU A O 1
ATOM 1510 N N . PHE A 1 196 ? -8.406 1.642 9.793 1 92.59 196 PHE A N 1
ATOM 1511 C CA . PHE A 1 196 ? -7.428 2.546 9.198 1 92.59 196 PHE A CA 1
ATOM 1512 C C . PHE A 1 196 ? -7.526 3.934 9.819 1 92.59 196 PHE A C 1
ATOM 1514 O O . PHE A 1 196 ? -8.567 4.303 10.367 1 92.59 196 PHE A O 1
ATOM 1521 N N . ALA A 1 197 ? -6.434 4.687 9.689 1 86.18 197 ALA A N 1
ATOM 1522 C CA . ALA A 1 197 ? -6.389 6.038 10.243 1 86.18 197 ALA A CA 1
ATOM 1523 C C . ALA A 1 197 ? -7.325 6.974 9.483 1 86.18 197 ALA A C 1
ATOM 1525 O O . ALA A 1 197 ? -7.527 6.816 8.277 1 86.18 197 ALA A O 1
ATOM 1526 N N . PRO A 1 198 ? -7.793 7.956 10.135 1 81.8 198 PRO A N 1
ATOM 1527 C CA . PRO A 1 198 ? -8.763 8.862 9.516 1 81.8 198 PRO A CA 1
ATOM 1528 C C . PRO A 1 198 ? -8.226 9.526 8.25 1 81.8 198 PRO A C 1
ATOM 1530 O O . PRO A 1 198 ? -8.974 9.728 7.289 1 81.8 198 PRO A O 1
ATOM 1533 N N . HIS A 1 199 ? -6.985 9.81 8.168 1 80.75 199 HIS A N 1
ATOM 1534 C CA . HIS A 1 199 ? -6.438 10.573 7.052 1 80.75 199 HIS A CA 1
ATOM 1535 C C . HIS A 1 199 ? -6.329 9.712 5.798 1 80.75 199 HIS A C 1
ATOM 1537 O O . HIS A 1 199 ? -6.167 10.236 4.693 1 80.75 199 HIS A O 1
ATOM 1543 N N . HIS A 1 200 ? -6.421 8.398 5.926 1 87.56 200 HIS A N 1
ATOM 1544 C CA . HIS A 1 200 ? -6.39 7.516 4.764 1 87.56 200 HIS A CA 1
ATOM 1545 C C . HIS A 1 200 ? -7.739 7.491 4.055 1 87.56 200 HIS A C 1
ATOM 1547 O O . HIS A 1 200 ? -7.816 7.157 2.87 1 87.56 200 HIS A O 1
ATOM 1553 N N . GLY A 1 201 ? -8.748 7.821 4.727 1 89.65 201 GLY A N 1
ATOM 1554 C CA . GLY A 1 201 ? -10.112 7.834 4.224 1 89.65 201 GLY A CA 1
ATOM 1555 C C . GLY A 1 201 ? -11.091 8.503 5.17 1 89.65 201 GLY A C 1
ATOM 1556 O O . GLY A 1 201 ? -11.925 7.834 5.783 1 89.65 201 GLY A O 1
ATOM 1557 N N . PRO A 1 202 ? -11 9.817 5.174 1 82.3 202 PRO A N 1
ATOM 1558 C CA . PRO A 1 202 ? -11.79 10.541 6.173 1 82.3 202 PRO A CA 1
ATOM 1559 C C . PRO A 1 202 ? -13.287 10.267 6.052 1 82.3 202 PRO A C 1
ATOM 1561 O O . PRO A 1 202 ? -13.977 10.126 7.065 1 82.3 202 PRO A O 1
ATOM 1564 N N . GLY A 1 203 ? -13.764 10.212 4.863 1 86.54 203 GLY A N 1
ATOM 1565 C CA . GLY A 1 203 ? -15.179 9.942 4.664 1 86.54 203 GLY A CA 1
ATOM 1566 C C . GLY A 1 203 ? -15.609 8.589 5.2 1 86.54 203 GLY A C 1
ATOM 1567 O O . GLY A 1 203 ? -16.502 8.506 6.045 1 86.54 203 GLY A O 1
ATOM 1568 N N . MET A 1 204 ? -14.932 7.596 4.827 1 92.22 204 MET A N 1
ATOM 1569 C CA . MET A 1 204 ? -15.286 6.239 5.232 1 92.22 204 MET A CA 1
ATOM 1570 C C . MET A 1 204 ? -15.01 6.025 6.717 1 92.22 204 MET A C 1
ATOM 1572 O O . MET A 1 204 ? -15.753 5.313 7.394 1 92.22 204 MET A O 1
ATOM 1576 N N . HIS A 1 205 ? -13.928 6.581 7.179 1 91.66 205 HIS A N 1
ATOM 1577 C CA . HIS A 1 205 ? -13.611 6.496 8.6 1 91.66 205 HIS A CA 1
ATOM 1578 C C . HIS A 1 205 ? -14.752 7.04 9.453 1 91.66 205 HIS A C 1
ATOM 1580 O O . HIS A 1 205 ? -15.203 6.379 10.391 1 91.66 205 HIS A O 1
ATOM 1586 N N . SER A 1 206 ? -15.235 8.221 9.079 1 88.05 206 SER A N 1
ATOM 1587 C CA . SER A 1 206 ? -16.347 8.843 9.789 1 88.05 206 SER A CA 1
ATOM 1588 C C . SER A 1 206 ? -17.617 8.007 9.668 1 88.05 206 SER A C 1
ATOM 1590 O O . SER A 1 206 ? -18.392 7.904 10.621 1 88.05 206 SER A O 1
ATOM 1592 N N . HIS A 1 207 ? -17.757 7.498 8.518 1 91.08 207 HIS A N 1
ATOM 1593 C CA . HIS A 1 207 ? -18.929 6.671 8.253 1 91.08 207 HIS A CA 1
ATOM 1594 C C . HIS A 1 207 ? -18.972 5.462 9.181 1 91.08 207 HIS A C 1
ATOM 1596 O O . HIS A 1 207 ? -20.028 5.126 9.722 1 91.08 207 HIS A O 1
ATOM 1602 N N . ILE A 1 208 ? -17.883 4.853 9.443 1 95.79 208 ILE A N 1
ATOM 1603 C CA . ILE A 1 208 ? -17.78 3.696 10.326 1 95.79 208 ILE A CA 1
ATOM 1604 C C . ILE A 1 208 ? -17.986 4.132 11.774 1 95.79 208 ILE A C 1
ATOM 1606 O O . ILE A 1 208 ? -18.713 3.481 12.528 1 95.79 208 ILE A O 1
ATOM 1610 N N . LEU A 1 209 ? -17.404 5.228 12.11 1 92.3 209 LEU A N 1
ATOM 1611 C CA . LEU A 1 209 ? -17.534 5.722 13.477 1 92.3 209 LEU A CA 1
ATOM 1612 C C . LEU A 1 209 ? -18.98 6.096 13.785 1 92.3 209 LEU A C 1
ATOM 1614 O O . LEU A 1 209 ? -19.464 5.859 14.894 1 92.3 209 LEU A O 1
ATOM 1618 N N . LEU A 1 210 ? -19.643 6.693 12.835 1 89.69 210 LEU A N 1
ATOM 1619 C CA . LEU A 1 210 ? -21.046 7.05 13.015 1 89.69 210 LEU A CA 1
ATOM 1620 C C . LEU A 1 210 ? -21.905 5.804 13.2 1 89.69 210 LEU A C 1
ATOM 1622 O O . LEU A 1 210 ? -22.836 5.801 14.008 1 89.69 210 LEU A O 1
ATOM 1626 N N . ALA A 1 211 ? -21.58 4.795 12.477 1 95.31 211 ALA A N 1
ATOM 1627 C CA . ALA A 1 211 ? -22.293 3.529 12.628 1 95.31 211 ALA A CA 1
ATOM 1628 C C . ALA A 1 211 ? -22.107 2.96 14.031 1 95.31 211 ALA A C 1
ATOM 1630 O O . ALA A 1 211 ? -23.073 2.527 14.665 1 95.31 211 ALA A O 1
ATOM 1631 N N . CYS A 1 212 ? -20.89 3.006 14.51 1 95.83 212 CYS A N 1
ATOM 1632 C CA . CYS A 1 212 ? -20.591 2.509 15.849 1 95.83 212 CYS A CA 1
ATOM 1633 C C . CYS A 1 212 ? -21.306 3.338 16.91 1 95.83 212 CYS A C 1
ATOM 1635 O O . CYS A 1 212 ? -21.866 2.788 17.859 1 95.83 212 CYS A O 1
ATOM 1637 N N . ALA A 1 213 ? -21.276 4.62 16.681 1 92.67 213 ALA A N 1
ATOM 1638 C CA . ALA A 1 213 ? -21.953 5.513 17.618 1 92.67 213 ALA A CA 1
ATOM 1639 C C . ALA A 1 213 ? -23.447 5.211 17.682 1 92.67 213 ALA A C 1
ATOM 1641 O O . ALA A 1 213 ? -24.038 5.197 18.764 1 92.67 213 ALA A O 1
ATOM 1642 N N . SER A 1 214 ? -24.039 4.989 16.547 1 94.82 214 SER A N 1
ATOM 1643 C CA . SER A 1 214 ? -25.455 4.645 16.471 1 94.82 214 SER A CA 1
ATOM 1644 C C . SER A 1 214 ? -25.746 3.338 17.2 1 94.82 214 SER A C 1
ATOM 1646 O O . SER A 1 214 ? -26.859 3.126 17.685 1 94.82 214 SER A O 1
ATOM 1648 N N . ALA A 1 215 ? -24.746 2.493 17.254 1 96.4 215 ALA A N 1
ATOM 1649 C CA . ALA A 1 215 ? -24.878 1.215 17.949 1 96.4 215 ALA A CA 1
ATOM 1650 C C . ALA A 1 215 ? -24.547 1.36 19.431 1 96.4 215 ALA A C 1
ATOM 1652 O O . ALA A 1 215 ? -24.601 0.385 20.184 1 96.4 215 ALA A O 1
ATOM 1653 N N . GLY A 1 216 ? -24.073 2.493 19.825 1 93.76 216 GLY A N 1
ATOM 1654 C CA . GLY A 1 216 ? -23.973 2.801 21.242 1 93.76 216 GLY A CA 1
ATOM 1655 C C . GLY A 1 216 ? -22.556 2.702 21.776 1 93.76 216 GLY A C 1
ATOM 1656 O O . GLY A 1 216 ? -22.351 2.541 22.981 1 93.76 216 GLY A O 1
ATOM 1657 N N . PHE A 1 217 ? -21.504 2.744 20.858 1 94.3 217 PHE A N 1
ATOM 1658 C CA . PHE A 1 217 ? -20.152 2.614 21.388 1 94.3 217 PHE A CA 1
ATOM 1659 C C . PHE A 1 217 ? -19.151 3.351 20.506 1 94.3 217 PHE A C 1
ATOM 1661 O O . PHE A 1 217 ? -19.489 3.782 19.401 1 94.3 217 PHE A O 1
ATOM 1668 N N . THR A 1 218 ? -17.986 3.566 21.033 1 92.25 218 THR A N 1
ATOM 1669 C CA . THR A 1 218 ? -16.799 4.012 20.312 1 92.25 218 THR A CA 1
ATOM 1670 C C . THR A 1 218 ? -15.764 2.893 20.231 1 92.25 218 THR A C 1
ATOM 1672 O O . THR A 1 218 ? -15.349 2.348 21.255 1 92.25 218 THR A O 1
ATOM 1675 N N . PRO A 1 219 ? -15.391 2.585 19.048 1 93.49 219 PRO A N 1
ATOM 1676 C CA . PRO A 1 219 ? -14.464 1.457 18.928 1 93.49 219 PRO A CA 1
ATOM 1677 C C . PRO A 1 219 ? -13.098 1.747 19.546 1 93.49 219 PRO A C 1
ATOM 1679 O O . PRO A 1 219 ? -12.575 2.855 19.404 1 93.49 219 PRO A O 1
ATOM 1682 N N . ARG A 1 220 ? -12.554 0.814 20.221 1 90.44 220 ARG A N 1
ATOM 1683 C CA . ARG A 1 220 ? -11.182 0.872 20.713 1 90.44 220 ARG A CA 1
ATOM 1684 C C . ARG A 1 220 ? -10.198 0.395 19.65 1 90.44 220 ARG A C 1
ATOM 1686 O O . ARG A 1 220 ? -9.971 -0.808 19.503 1 90.44 220 ARG A O 1
ATOM 1693 N N . VAL A 1 221 ? -9.587 1.32 19.009 1 89.77 221 VAL A N 1
ATOM 1694 C CA . VAL A 1 221 ? -8.717 0.988 17.886 1 89.77 221 VAL A CA 1
ATOM 1695 C C . VAL A 1 221 ? -7.327 0.62 18.399 1 89.77 221 VAL A C 1
ATOM 1697 O O . VAL A 1 221 ? -6.673 1.422 19.07 1 89.77 221 VAL A O 1
ATOM 1700 N N . VAL A 1 222 ? -6.884 -0.593 18.046 1 87.51 222 VAL A N 1
ATOM 1701 C CA . VAL A 1 222 ? -5.615 -1.07 18.586 1 87.51 222 VAL A CA 1
ATOM 1702 C C . VAL A 1 222 ? -4.549 -1.051 17.493 1 87.51 222 VAL A C 1
ATOM 1704 O O . VAL A 1 222 ? -3.353 -1.136 17.782 1 87.51 222 VAL A O 1
ATOM 1707 N N . GLN A 1 223 ? -5.005 -1.031 16.261 1 88.79 223 GLN A N 1
ATOM 1708 C CA . GLN A 1 223 ? -4.114 -0.939 15.109 1 88.79 223 GLN A CA 1
ATOM 1709 C C . GLN A 1 223 ? -4.749 -0.123 13.986 1 88.79 223 GLN A C 1
ATOM 1711 O O . GLN A 1 223 ? -5.963 -0.179 13.781 1 88.79 223 GLN A O 1
ATOM 1716 N N . GLN A 1 224 ? -3.876 0.565 13.187 1 89.9 224 GLN A N 1
ATOM 1717 C CA . GLN A 1 224 ? -4.378 1.402 12.103 1 89.9 224 GLN A CA 1
ATOM 1718 C C . GLN A 1 224 ? -3.625 1.131 10.804 1 89.9 224 GLN A C 1
ATOM 1720 O O . GLN A 1 224 ? -2.959 2.019 10.268 1 89.9 224 GLN A O 1
ATOM 1725 N N . PRO A 1 225 ? -3.865 -0.075 10.258 1 91.23 225 PRO A N 1
ATOM 1726 C CA . PRO A 1 225 ? -3.205 -0.363 8.982 1 91.23 225 PRO A CA 1
ATOM 1727 C C . PRO A 1 225 ? -3.78 0.451 7.824 1 91.23 225 PRO A C 1
ATOM 1729 O O . PRO A 1 225 ? -4.972 0.768 7.819 1 91.23 225 PRO A O 1
ATOM 1732 N N . ARG A 1 226 ? -2.893 0.691 6.869 1 88.04 226 ARG A N 1
ATOM 1733 C CA . ARG A 1 226 ? -3.301 1.434 5.682 1 88.04 226 ARG A CA 1
ATOM 1734 C C . ARG A 1 226 ? -3.985 0.52 4.671 1 88.04 226 ARG A C 1
ATOM 1736 O O . ARG A 1 226 ? -4.969 0.911 4.039 1 88.04 226 ARG A O 1
ATOM 1743 N N . GLN A 1 227 ? -3.564 -0.706 4.606 1 90.02 227 GLN A N 1
ATOM 1744 C CA . GLN A 1 227 ? -4.023 -1.621 3.566 1 90.02 227 GLN A CA 1
ATOM 1745 C C . GLN A 1 227 ? -5.054 -2.604 4.114 1 90.02 227 GLN A C 1
ATOM 1747 O O . GLN A 1 227 ? -4.939 -3.061 5.253 1 90.02 227 GLN A O 1
ATOM 1752 N N . MET A 1 228 ? -5.949 -2.944 3.28 1 91.1 228 MET A N 1
ATOM 1753 C CA . MET A 1 228 ? -6.989 -3.895 3.661 1 91.1 228 MET A CA 1
ATOM 1754 C C . MET A 1 228 ? -6.399 -5.282 3.894 1 91.1 228 MET A C 1
ATOM 1756 O O . MET A 1 228 ? -6.852 -6.014 4.775 1 91.1 228 MET A O 1
ATOM 1760 N N . GLN A 1 229 ? -5.457 -5.611 3.116 1 87.88 229 GLN A N 1
ATOM 1761 C CA . GLN A 1 229 ? -4.811 -6.909 3.288 1 87.88 229 GLN A CA 1
ATOM 1762 C C . GLN A 1 229 ? -4.162 -7.022 4.664 1 87.88 229 GLN A C 1
ATOM 1764 O O . GLN A 1 229 ? -4.173 -8.093 5.275 1 87.88 229 GLN A O 1
ATOM 1769 N N . THR A 1 230 ? -3.483 -5.945 5.04 1 91.26 230 THR A N 1
ATOM 1770 C CA . THR A 1 230 ? -2.878 -5.933 6.368 1 91.26 230 THR A CA 1
ATOM 1771 C C . THR A 1 230 ? -3.947 -6.063 7.45 1 91.26 230 THR A C 1
ATOM 1773 O O . THR A 1 230 ? -3.763 -6.792 8.427 1 91.26 230 THR A O 1
ATOM 1776 N N . THR A 1 231 ? -5.045 -5.393 7.266 1 93.61 231 THR A N 1
ATOM 1777 C CA . THR A 1 231 ? -6.163 -5.519 8.195 1 93.61 231 THR A CA 1
ATOM 1778 C C . THR A 1 231 ? -6.624 -6.97 8.294 1 93.61 231 THR A C 1
ATOM 1780 O O . THR A 1 231 ? -6.771 -7.506 9.394 1 93.61 231 THR A O 1
ATOM 1783 N N . ALA A 1 232 ? -6.801 -7.601 7.158 1 92.16 232 ALA A N 1
ATOM 1784 C CA . ALA A 1 232 ? -7.248 -8.991 7.118 1 92.16 232 ALA A CA 1
ATOM 1785 C C . ALA A 1 232 ? -6.267 -9.904 7.849 1 92.16 232 ALA A C 1
ATOM 1787 O O . ALA A 1 232 ? -6.677 -10.791 8.601 1 92.16 232 ALA A O 1
ATOM 1788 N N . ALA A 1 233 ? -5.033 -9.666 7.639 1 89.31 233 ALA A N 1
ATOM 1789 C CA . ALA A 1 233 ? -4.001 -10.506 8.241 1 89.31 233 ALA A CA 1
ATOM 1790 C C . ALA A 1 233 ? -3.979 -10.345 9.758 1 89.31 233 ALA A C 1
ATOM 1792 O O . ALA A 1 233 ? -3.823 -11.325 10.491 1 89.31 233 ALA A O 1
ATOM 1793 N N . LEU A 1 234 ? -4.1 -9.139 10.196 1 91.86 234 LEU A N 1
ATOM 1794 C CA . LEU A 1 234 ? -4.091 -8.87 11.63 1 91.86 234 LEU A CA 1
ATOM 1795 C C . LEU A 1 234 ? -5.313 -9.483 12.306 1 91.86 234 LEU A C 1
ATOM 1797 O O . LEU A 1 234 ? -5.205 -10.052 13.395 1 91.86 234 LEU A O 1
ATOM 1801 N N . VAL A 1 235 ? -6.438 -9.406 11.631 1 94.64 235 VAL A N 1
ATOM 1802 C CA . VAL A 1 235 ? -7.647 -10.028 12.161 1 94.64 235 VAL A CA 1
ATOM 1803 C C . VAL A 1 235 ? -7.47 -11.544 12.21 1 94.64 235 VAL A C 1
ATOM 1805 O O . VAL A 1 235 ? -7.747 -12.174 13.234 1 94.64 235 VAL A O 1
ATOM 1808 N N . ALA A 1 236 ? -7.019 -12.078 11.131 1 90.23 236 ALA A N 1
ATOM 1809 C CA . ALA A 1 236 ? -6.802 -13.521 11.061 1 90.23 236 ALA A CA 1
ATOM 1810 C C . ALA A 1 236 ? -5.851 -13.987 12.159 1 90.23 236 ALA A C 1
ATOM 1812 O O . ALA A 1 236 ? -5.99 -15.096 12.679 1 90.23 236 ALA A O 1
ATOM 1813 N N . GLY A 1 237 ? -4.93 -13.108 12.504 1 86.51 237 GLY A N 1
ATOM 1814 C CA . GLY A 1 237 ? -3.959 -13.411 13.543 1 86.51 237 GLY A CA 1
ATOM 1815 C C . GLY A 1 237 ? -4.51 -13.233 14.945 1 86.51 237 GLY A C 1
ATOM 1816 O O . GLY A 1 237 ? -3.803 -13.459 15.929 1 86.51 237 GLY A O 1
ATOM 1817 N N . GLY A 1 238 ? -5.691 -12.725 15.061 1 89.91 238 GLY A N 1
ATOM 1818 C CA . GLY A 1 238 ? -6.35 -12.646 16.355 1 89.91 238 GLY A CA 1
ATOM 1819 C C . GLY A 1 238 ? -6.118 -11.324 17.062 1 89.91 238 GLY A C 1
ATOM 1820 O O . GLY A 1 238 ? -6.359 -11.208 18.265 1 89.91 238 GLY A O 1
ATOM 1821 N N . MET A 1 239 ? -5.683 -10.335 16.354 1 90.43 239 MET A N 1
ATOM 1822 C CA . MET A 1 239 ? -5.318 -9.072 16.988 1 90.43 239 MET A CA 1
ATOM 1823 C C . MET A 1 239 ? -6.555 -8.223 17.263 1 90.43 239 MET A C 1
ATOM 1825 O O . MET A 1 239 ? -6.493 -7.256 18.025 1 90.43 239 MET A O 1
ATOM 1829 N N . GLY A 1 240 ? -7.605 -8.578 16.573 1 94.59 240 GLY A N 1
ATOM 1830 C CA . GLY A 1 240 ? -8.83 -7.812 16.735 1 94.59 240 GLY A CA 1
ATOM 1831 C C . GLY A 1 240 ? -9.877 -8.131 15.685 1 94.59 240 GLY A C 1
ATOM 1832 O O . GLY A 1 240 ? -9.826 -9.186 15.05 1 94.59 240 GLY A O 1
ATOM 1833 N N . VAL A 1 241 ? -10.85 -7.182 15.596 1 97.4 241 VAL A N 1
ATOM 1834 C CA . VAL A 1 241 ? -11.937 -7.296 14.629 1 97.4 241 VAL A CA 1
ATOM 1835 C C . VAL A 1 241 ? -11.949 -6.071 13.718 1 97.4 241 VAL A C 1
ATOM 1837 O O . VAL A 1 241 ? -11.31 -5.06 14.018 1 97.4 241 VAL A O 1
ATOM 1840 N N . ALA A 1 242 ? -12.646 -6.22 12.604 1 97.66 242 ALA A N 1
ATOM 1841 C CA . ALA A 1 242 ? -12.724 -5.106 11.663 1 97.66 242 ALA A CA 1
ATOM 1842 C C . ALA A 1 242 ? -13.984 -5.197 10.808 1 97.66 242 ALA A C 1
ATOM 1844 O O . ALA A 1 242 ? -14.703 -6.198 10.855 1 97.66 242 ALA A O 1
ATOM 1845 N N . LEU A 1 243 ? -14.298 -4.114 10.152 1 97.64 243 LEU A N 1
ATOM 1846 C CA . LEU A 1 243 ? -15.273 -4.107 9.067 1 97.64 243 LEU A CA 1
ATOM 1847 C C . LEU A 1 243 ? -14.578 -4.081 7.71 1 97.64 243 LEU A C 1
ATOM 1849 O O . LEU A 1 243 ? -13.568 -3.395 7.539 1 97.64 243 LEU A O 1
ATOM 1853 N N . MET A 1 244 ? -15.078 -4.867 6.812 1 96.25 244 MET A N 1
ATOM 1854 C CA . MET A 1 244 ? -14.575 -4.905 5.442 1 96.25 244 MET A CA 1
ATOM 1855 C C . MET A 1 244 ? -15.724 -4.995 4.443 1 96.25 244 MET A C 1
ATOM 1857 O O . MET A 1 244 ? -16.786 -5.533 4.759 1 96.25 244 MET A O 1
ATOM 1861 N N . PRO A 1 245 ? -15.5 -4.42 3.248 1 94.71 245 PRO A N 1
ATOM 1862 C CA . PRO A 1 245 ? -16.508 -4.676 2.217 1 94.71 245 PRO A CA 1
ATOM 1863 C C . PRO A 1 245 ? -16.739 -6.166 1.975 1 94.71 245 PRO A C 1
ATOM 1865 O O . PRO A 1 245 ? -15.784 -6.947 1.951 1 94.71 245 PRO A O 1
ATOM 1868 N N . GLN A 1 246 ? -17.927 -6.51 1.823 1 92.96 246 GLN A N 1
ATOM 1869 C CA . GLN A 1 246 ? -18.317 -7.91 1.703 1 92.96 246 GLN A CA 1
ATOM 1870 C C . GLN A 1 246 ? -17.602 -8.583 0.534 1 92.96 246 GLN A C 1
ATOM 1872 O O . GLN A 1 246 ? -17.091 -9.697 0.67 1 92.96 246 GLN A O 1
ATOM 1877 N N . ARG A 1 247 ? -17.542 -7.915 -0.562 1 88.07 247 ARG A N 1
ATOM 1878 C CA . ARG A 1 247 ? -16.951 -8.499 -1.762 1 88.07 247 ARG A CA 1
ATOM 1879 C C . ARG A 1 247 ? -15.467 -8.785 -1.559 1 88.07 247 ARG A C 1
ATOM 1881 O O . ARG A 1 247 ? -14.937 -9.757 -2.1 1 88.07 247 ARG A O 1
ATOM 1888 N N . TYR A 1 248 ? -14.827 -7.966 -0.82 1 88.94 248 TYR A N 1
ATOM 1889 C CA . TYR A 1 248 ? -13.415 -8.18 -0.524 1 88.94 248 TYR A CA 1
ATOM 1890 C C . TYR A 1 248 ? -13.234 -9.312 0.481 1 88.94 248 TYR A C 1
ATOM 1892 O O . TYR A 1 248 ? -12.393 -10.193 0.288 1 88.94 248 TYR A O 1
ATOM 1900 N N . ALA A 1 249 ? -14.005 -9.219 1.571 1 90.2 249 ALA A N 1
ATOM 1901 C CA . ALA A 1 249 ? -13.876 -10.175 2.668 1 90.2 249 ALA A CA 1
ATOM 1902 C C . ALA A 1 249 ? -14.117 -11.601 2.183 1 90.2 249 ALA A C 1
ATOM 1904 O O . ALA A 1 249 ? -13.439 -12.535 2.62 1 90.2 249 ALA A O 1
ATOM 1905 N N . ARG A 1 250 ? -14.963 -11.793 1.28 1 82.52 250 ARG A N 1
ATOM 1906 C CA . ARG A 1 250 ? -15.346 -13.122 0.814 1 82.52 250 ARG A CA 1
ATOM 1907 C C . ARG A 1 250 ? -14.259 -13.727 -0.069 1 82.52 250 ARG A C 1
ATOM 1909 O O . ARG A 1 250 ? -14.236 -14.939 -0.292 1 82.52 250 ARG A O 1
ATOM 1916 N N . ARG A 1 251 ? -13.408 -12.891 -0.528 1 77 251 ARG A N 1
ATOM 1917 C CA . ARG A 1 251 ? -12.332 -13.366 -1.392 1 77 251 ARG A CA 1
ATOM 1918 C C . ARG A 1 251 ? -11.101 -13.744 -0.575 1 77 251 ARG A C 1
ATOM 1920 O O . ARG A 1 251 ? -10.039 -14.021 -1.136 1 77 251 ARG A O 1
ATOM 1927 N N . GLN A 1 252 ? -11.248 -13.601 0.697 1 72.99 252 GLN A N 1
ATOM 1928 C CA . GLN A 1 252 ? -10.18 -14.029 1.594 1 72.99 252 GLN A CA 1
ATOM 1929 C C . GLN A 1 252 ? -10.444 -15.431 2.135 1 72.99 252 GLN A C 1
ATOM 1931 O O . GLN A 1 252 ? -10.669 -15.608 3.334 1 72.99 252 GLN A O 1
ATOM 1936 N N . PRO A 1 253 ? -10.487 -16.352 1.331 1 61.39 253 PRO A N 1
ATOM 1937 C CA . PRO A 1 253 ? -11.047 -17.612 1.827 1 61.39 253 PRO A CA 1
ATOM 1938 C C . PRO A 1 253 ? -10.182 -18.256 2.908 1 61.39 253 PRO A C 1
ATOM 1940 O O . PRO A 1 253 ? -8.971 -18.405 2.728 1 61.39 253 PRO A O 1
ATOM 1943 N N . GLY A 1 254 ? -10.981 -18.655 3.93 1 66.98 254 GLY A N 1
ATOM 1944 C CA . GLY A 1 254 ? -10.504 -19.504 5.01 1 66.98 254 GLY A CA 1
ATOM 1945 C C . GLY A 1 254 ? -9.649 -18.762 6.02 1 66.98 254 GLY A C 1
ATOM 1946 O O . GLY A 1 254 ? -9.095 -19.369 6.938 1 66.98 254 GLY A O 1
ATOM 1947 N N . ARG A 1 255 ? -9.596 -17.491 5.833 1 77.49 255 ARG A N 1
ATOM 1948 C CA . ARG A 1 255 ? -8.71 -16.753 6.727 1 77.49 255 ARG A CA 1
ATOM 1949 C C . ARG A 1 255 ? -9.506 -16.002 7.79 1 77.49 255 ARG A C 1
ATOM 1951 O O . ARG A 1 255 ? -9.073 -15.899 8.939 1 77.49 255 ARG A O 1
ATOM 1958 N N . LEU A 1 256 ? -10.705 -15.631 7.341 1 90.32 256 LEU A N 1
ATOM 1959 C CA . LEU A 1 256 ? -11.515 -14.747 8.171 1 90.32 256 LEU A CA 1
ATOM 1960 C C . LEU A 1 256 ? -12.927 -15.3 8.337 1 90.32 256 LEU A C 1
ATOM 1962 O O . LEU A 1 256 ? -13.455 -15.946 7.429 1 90.32 256 LEU A O 1
ATOM 1966 N N . ALA A 1 257 ? -13.526 -15.195 9.5 1 94.68 257 ALA A N 1
ATOM 1967 C CA . ALA A 1 257 ? -14.968 -15.361 9.667 1 94.68 257 ALA A CA 1
ATOM 1968 C C . ALA A 1 257 ? -15.712 -14.076 9.312 1 94.68 257 ALA A C 1
ATOM 1970 O O . ALA A 1 257 ? -15.516 -13.041 9.953 1 94.68 257 ALA A O 1
ATOM 1971 N N . CYS A 1 258 ? -16.514 -14.176 8.287 1 94.92 258 CYS A N 1
ATOM 1972 C CA . CYS A 1 258 ? -17.289 -13.032 7.819 1 94.92 258 CYS A CA 1
ATOM 1973 C C . CYS A 1 258 ? -18.731 -13.117 8.304 1 94.92 258 CYS A C 1
ATOM 1975 O O . CYS A 1 258 ? -19.405 -14.126 8.09 1 94.92 258 CYS A O 1
ATOM 1977 N N . ARG A 1 259 ? -19.195 -12.01 8.947 1 96.34 259 ARG A N 1
ATOM 1978 C CA . ARG A 1 259 ? -20.551 -12.022 9.486 1 96.34 259 ARG A CA 1
ATOM 1979 C C . ARG A 1 259 ? -21.322 -10.779 9.056 1 96.34 259 ARG A C 1
ATOM 1981 O O . ARG A 1 259 ? -20.789 -9.667 9.092 1 96.34 259 ARG A O 1
ATOM 1988 N N . GLU A 1 260 ? -22.529 -11.008 8.688 1 96.61 260 GLU A N 1
ATOM 1989 C CA . GLU A 1 260 ? -23.412 -9.891 8.366 1 96.61 260 GLU A CA 1
ATOM 1990 C C . GLU A 1 260 ? -23.719 -9.056 9.606 1 96.61 260 GLU A C 1
ATOM 1992 O O . GLU A 1 260 ? -23.794 -9.587 10.716 1 96.61 260 GLU A O 1
ATOM 1997 N N . LEU A 1 261 ? -23.894 -7.789 9.348 1 97.53 261 LEU A N 1
ATOM 1998 C CA . LEU A 1 261 ? -24.178 -6.872 10.447 1 97.53 261 LEU A CA 1
ATOM 1999 C C . LEU A 1 261 ? -25.673 -6.583 10.539 1 97.53 261 LEU A C 1
ATOM 2001 O O . LEU A 1 261 ? -26.345 -6.431 9.516 1 97.53 261 LEU A O 1
ATOM 2005 N N . THR A 1 262 ? -26.131 -6.509 11.76 1 97.02 262 THR A N 1
ATOM 2006 C CA . THR A 1 262 ? -27.525 -6.163 12.013 1 97.02 262 THR A CA 1
ATOM 2007 C C . THR A 1 262 ? -27.632 -5.14 13.14 1 97.02 262 THR A C 1
ATOM 2009 O O . THR A 1 262 ? -26.645 -4.853 13.821 1 97.02 262 THR A O 1
ATOM 2012 N N . GLY A 1 263 ? -28.882 -4.515 13.196 1 96.23 263 GLY A N 1
ATOM 2013 C CA . GLY A 1 263 ? -29.154 -3.62 14.309 1 96.23 263 GLY A CA 1
ATOM 2014 C C . GLY A 1 263 ? -28.823 -2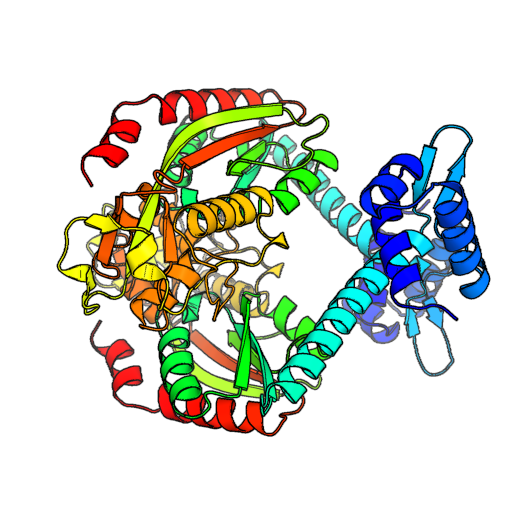.171 14.005 1 96.23 263 GLY A C 1
ATOM 2015 O O . GLY A 1 263 ? -28.611 -1.807 12.846 1 96.23 263 GLY A O 1
ATOM 2016 N N . PRO A 1 264 ? -28.86 -1.376 14.993 1 96.74 264 PRO A N 1
ATOM 2017 C CA . PRO A 1 264 ? -28.581 0.05 14.81 1 96.74 264 PRO A CA 1
ATOM 2018 C C . PRO A 1 264 ? -27.222 0.307 14.162 1 96.74 264 PRO A C 1
ATOM 2020 O O . PRO A 1 264 ? -26.241 -0.367 14.488 1 96.74 264 PRO A O 1
ATOM 2023 N N . GLY A 1 265 ? -27.255 1.277 13.216 1 95.66 265 GLY A N 1
ATOM 2024 C CA . GLY A 1 265 ? -26.013 1.652 12.56 1 95.66 265 GLY A CA 1
ATOM 2025 C C . GLY A 1 265 ? -25.75 0.87 11.287 1 95.66 265 GLY A C 1
ATOM 2026 O O . GLY A 1 265 ? -24.792 1.152 10.565 1 95.66 265 GLY A O 1
ATOM 2027 N N . THR A 1 266 ? -26.595 -0.122 11.015 1 96.09 266 THR A N 1
ATOM 2028 C CA . THR A 1 266 ? -26.393 -0.962 9.84 1 96.09 266 THR A CA 1
ATOM 2029 C C . THR A 1 266 ? -27.53 -0.775 8.84 1 96.09 266 THR A C 1
ATOM 2031 O O . THR A 1 266 ? -28.622 -0.337 9.208 1 96.09 266 THR A O 1
ATOM 2034 N N . PRO A 1 267 ? -27.368 -1.049 7.581 1 96.07 267 PRO A N 1
ATOM 2035 C CA . PRO A 1 267 ? -26.086 -1.472 7.013 1 96.07 267 PRO A CA 1
ATOM 2036 C C . PRO A 1 267 ? -25.083 -0.326 6.9 1 96.07 267 PRO A C 1
ATOM 2038 O O . PRO A 1 267 ? -25.478 0.841 6.843 1 96.07 267 PRO A O 1
ATOM 2041 N N . VAL A 1 268 ? -23.825 -0.681 6.958 1 96.28 268 VAL A N 1
ATOM 2042 C CA . VAL A 1 268 ? -22.761 0.261 6.628 1 96.28 268 VAL A CA 1
ATOM 2043 C C . VAL A 1 268 ? -22.448 0.187 5.135 1 96.28 268 VAL A C 1
ATOM 2045 O O . VAL A 1 268 ? -21.834 -0.776 4.671 1 96.28 268 VAL A O 1
ATOM 2048 N N . ALA A 1 269 ? -22.81 1.179 4.493 1 95.3 269 ALA A N 1
ATOM 2049 C CA . ALA A 1 269 ? -22.718 1.169 3.035 1 95.3 269 ALA A CA 1
ATOM 2050 C C . ALA A 1 269 ? -21.272 1.335 2.575 1 95.3 269 ALA A C 1
ATOM 2052 O O . ALA A 1 269 ? -20.493 2.055 3.204 1 95.3 269 ALA A O 1
ATOM 2053 N N . TYR A 1 270 ? -20.913 0.662 1.544 1 95.9 270 TYR A N 1
ATOM 2054 C CA . TYR A 1 270 ? -19.647 0.781 0.829 1 95.9 270 TYR A CA 1
ATOM 2055 C C . TYR A 1 270 ? -19.881 1.047 -0.653 1 95.9 270 TYR A C 1
ATOM 2057 O O . TYR A 1 270 ? -20.395 0.186 -1.371 1 95.9 270 TYR A O 1
ATOM 2065 N N . VAL A 1 271 ? -19.479 2.231 -1.108 1 95.69 271 VAL A N 1
ATOM 2066 C CA . VAL A 1 271 ? -19.776 2.616 -2.484 1 95.69 271 VAL A CA 1
ATOM 2067 C C . VAL A 1 271 ? -18.479 2.942 -3.221 1 95.69 271 VAL A C 1
ATOM 2069 O O . VAL A 1 271 ? -17.732 3.833 -2.811 1 95.69 271 VAL A O 1
ATOM 2072 N N . LEU A 1 272 ? -18.232 2.215 -4.251 1 96.14 272 LEU A N 1
ATOM 2073 C CA . LEU A 1 272 ? -17.121 2.532 -5.142 1 96.14 272 LEU A CA 1
ATOM 2074 C C . LEU A 1 272 ? -17.552 3.527 -6.215 1 96.14 272 LEU A C 1
ATOM 2076 O O . LEU A 1 272 ? -18.695 3.492 -6.676 1 96.14 272 LEU A O 1
ATOM 2080 N N . ALA A 1 273 ? -16.606 4.349 -6.577 1 97.37 273 ALA A N 1
ATOM 2081 C CA . ALA A 1 273 ? -16.923 5.374 -7.568 1 97.37 273 ALA A CA 1
ATOM 2082 C C . ALA A 1 273 ? -15.748 5.605 -8.514 1 97.37 273 ALA A C 1
ATOM 2084 O O . ALA A 1 273 ? -14.604 5.286 -8.183 1 97.37 273 ALA A O 1
ATOM 2085 N N . LEU A 1 274 ? -16.111 6.039 -9.618 1 97.64 274 LEU A N 1
ATOM 2086 C CA . LEU A 1 274 ? -15.141 6.553 -10.579 1 97.64 274 LEU A CA 1
ATOM 2087 C C . LEU A 1 274 ? -14.962 8.059 -10.417 1 97.64 274 LEU A C 1
ATOM 2089 O O . LEU A 1 274 ? -15.943 8.793 -10.272 1 97.64 274 LEU A O 1
ATOM 2093 N N . ALA A 1 275 ? -13.743 8.527 -10.39 1 97.93 275 ALA A N 1
ATOM 2094 C CA . ALA A 1 275 ? -13.439 9.948 -10.246 1 97.93 275 ALA A CA 1
ATOM 2095 C C . ALA A 1 275 ? -12.54 10.435 -11.378 1 97.93 275 ALA A C 1
ATOM 2097 O O . ALA A 1 275 ? -11.601 9.741 -11.777 1 97.93 275 ALA A O 1
ATOM 2098 N N . TYR A 1 276 ? -12.848 11.54 -11.93 1 96.13 276 TYR A N 1
ATOM 2099 C CA . TYR A 1 276 ? -12.03 12.142 -12.977 1 96.13 276 TYR A CA 1
ATOM 2100 C C . TYR A 1 276 ? -12.347 13.624 -13.133 1 96.13 276 TYR A C 1
ATOM 2102 O O . TYR A 1 276 ? -13.398 14.091 -12.688 1 96.13 276 TYR A O 1
ATOM 2110 N N . ARG A 1 277 ? -11.476 14.373 -13.635 1 91.1 277 ARG A N 1
ATOM 2111 C CA . ARG A 1 277 ? -11.735 15.769 -13.974 1 91.1 277 ARG A CA 1
ATOM 2112 C C . ARG A 1 277 ? -12.145 15.911 -15.436 1 91.1 277 ARG A C 1
ATOM 2114 O O . ARG A 1 277 ? -13.28 16.288 -15.734 1 91.1 277 ARG A O 1
ATOM 2121 N N . GLU A 1 278 ? -11.189 15.64 -16.357 1 86.34 278 GLU A N 1
ATOM 2122 C CA . GLU A 1 278 ? -11.404 15.585 -17.8 1 86.34 278 GLU A CA 1
ATOM 2123 C C . GLU A 1 278 ? -10.954 14.246 -18.375 1 86.34 278 GLU A C 1
ATOM 2125 O O . GLU A 1 278 ? -9.924 13.704 -17.969 1 86.34 278 GLU A O 1
ATOM 2130 N N . LEU A 1 279 ? -11.89 13.775 -19.258 1 88.34 279 LEU A N 1
ATOM 2131 C CA . LEU A 1 279 ? -11.572 12.464 -19.815 1 88.34 279 LEU A CA 1
ATOM 2132 C C . LEU A 1 279 ? -10.967 12.597 -21.208 1 88.34 279 LEU A C 1
ATOM 2134 O O . LEU A 1 279 ? -11.589 13.167 -22.108 1 88.34 279 LEU A O 1
ATOM 2138 N N . SER A 1 280 ? -9.742 12.206 -21.31 1 81.8 280 SER A N 1
ATOM 2139 C CA . SER A 1 280 ? -9.2 11.986 -22.647 1 81.8 280 SER A CA 1
ATOM 2140 C C . SER A 1 280 ? -9.984 10.911 -23.391 1 81.8 280 SER A C 1
ATOM 2142 O O . SER A 1 280 ? -10.786 10.192 -22.791 1 81.8 280 SER A O 1
ATOM 2144 N N . PRO A 1 281 ? -9.792 10.738 -24.682 1 81.72 281 PRO A N 1
ATOM 2145 C CA . PRO A 1 281 ? -10.488 9.692 -25.433 1 81.72 281 PRO A CA 1
ATOM 2146 C C . PRO A 1 281 ? -10.226 8.293 -24.878 1 81.72 281 PRO A C 1
ATOM 2148 O O . PRO A 1 281 ? -11.156 7.493 -24.746 1 81.72 281 PRO A O 1
ATOM 2151 N N . CYS A 1 282 ? -9.026 8.04 -24.503 1 85.9 282 CYS A N 1
ATOM 2152 C CA . CYS A 1 282 ? -8.72 6.721 -23.96 1 85.9 282 CYS A CA 1
ATOM 2153 C C . CYS A 1 282 ? -9.338 6.543 -22.578 1 85.9 282 CYS A C 1
ATOM 2155 O O . CYS A 1 282 ? -9.799 5.453 -22.236 1 85.9 282 CYS A O 1
ATOM 2157 N N . ALA A 1 283 ? -9.339 7.621 -21.799 1 90.18 283 ALA A N 1
ATOM 2158 C CA . ALA A 1 283 ? -9.964 7.558 -20.481 1 90.18 283 ALA A CA 1
ATOM 2159 C C . ALA A 1 283 ? -11.474 7.367 -20.599 1 90.18 283 ALA A C 1
ATOM 2161 O O . ALA A 1 283 ? -12.089 6.7 -19.763 1 90.18 283 ALA A O 1
ATOM 2162 N N . GLN A 1 284 ? -12.039 7.951 -21.618 1 91.22 284 GLN A N 1
ATOM 2163 C CA . GLN A 1 284 ? -13.464 7.777 -21.881 1 91.22 284 GLN A CA 1
ATOM 2164 C C . GLN A 1 284 ? -13.786 6.328 -22.234 1 91.22 284 GLN A C 1
ATOM 2166 O O . GLN A 1 284 ? -14.791 5.78 -21.776 1 91.22 284 GLN A O 1
ATOM 2171 N N . SER A 1 285 ? -12.992 5.762 -23.043 1 90.91 285 SER A N 1
ATOM 2172 C CA . SER A 1 285 ? -13.181 4.357 -23.389 1 90.91 285 SER A CA 1
ATOM 2173 C C . SER A 1 285 ? -13.053 3.463 -22.16 1 90.91 285 SER A C 1
ATOM 2175 O O . SER A 1 285 ? -13.793 2.487 -22.016 1 90.91 285 SER A O 1
ATOM 2177 N N . LEU A 1 286 ? -12.106 3.767 -21.302 1 93.95 286 LEU A N 1
ATOM 2178 C CA . LEU A 1 286 ? -11.947 3.021 -20.059 1 93.95 286 LEU A CA 1
ATOM 2179 C C . LEU A 1 286 ? -13.196 3.136 -19.191 1 93.95 286 LEU A C 1
ATOM 2181 O O . LEU A 1 286 ? -13.649 2.146 -18.613 1 93.95 286 LEU A O 1
ATOM 2185 N N . ARG A 1 287 ? -13.67 4.335 -19.071 1 95 287 ARG A N 1
ATOM 2186 C CA . ARG A 1 287 ? -14.898 4.565 -18.318 1 95 287 ARG A CA 1
ATOM 2187 C C . ARG A 1 287 ? -16.03 3.681 -18.83 1 95 287 ARG A C 1
ATOM 2189 O O . ARG A 1 287 ? -16.772 3.093 -18.041 1 95 287 ARG A O 1
ATOM 2196 N N . GLU A 1 288 ? -16.19 3.595 -20.109 1 94.5 288 GLU A N 1
ATOM 2197 C CA . GLU A 1 288 ? -17.251 2.792 -20.71 1 94.5 288 GLU A CA 1
ATOM 2198 C C . GLU A 1 288 ? -17.087 1.315 -20.366 1 94.5 288 GLU A C 1
ATOM 2200 O O . GLU A 1 288 ? -18.064 0.633 -20.048 1 94.5 288 GLU A O 1
ATOM 2205 N N . VAL A 1 289 ? -15.899 0.875 -20.389 1 94.13 289 VAL A N 1
ATOM 2206 C CA . VAL A 1 289 ? -15.625 -0.521 -20.068 1 94.13 289 VAL A CA 1
ATOM 2207 C C . VAL A 1 289 ? -15.952 -0.788 -18.6 1 94.13 289 VAL A C 1
ATOM 2209 O O . VAL A 1 289 ? -16.527 -1.826 -18.264 1 94.13 289 VAL A O 1
ATOM 2212 N N . ILE A 1 290 ? -15.575 0.135 -17.69 1 94.8 290 ILE A N 1
ATOM 2213 C CA . ILE A 1 290 ? -15.847 -0.018 -16.265 1 94.8 290 ILE A CA 1
ATOM 2214 C C . ILE A 1 290 ? -17.355 -0.093 -16.033 1 94.8 290 ILE A C 1
ATOM 2216 O O . ILE A 1 290 ? -17.834 -0.962 -15.302 1 94.8 290 ILE A O 1
ATOM 2220 N N . MET A 1 291 ? -18.076 0.782 -16.695 1 93.99 291 MET A N 1
ATOM 2221 C CA . MET A 1 291 ? -19.525 0.839 -16.524 1 93.99 291 MET A CA 1
ATOM 2222 C C . MET A 1 291 ? -20.182 -0.446 -17.016 1 93.99 291 MET A C 1
ATOM 2224 O O . MET A 1 291 ? -21.109 -0.956 -16.384 1 93.99 291 MET A O 1
ATOM 2228 N N . GLU A 1 292 ? -19.687 -0.962 -18.059 1 92.87 292 GLU A N 1
ATOM 2229 C CA . GLU A 1 292 ? -20.207 -2.216 -18.595 1 92.87 292 GLU A CA 1
ATOM 2230 C C . GLU A 1 292 ? -19.913 -3.382 -17.655 1 92.87 292 GLU A C 1
ATOM 2232 O O . GLU A 1 292 ? -20.765 -4.249 -17.448 1 92.87 292 GLU A O 1
ATOM 2237 N N . LEU A 1 293 ? -18.725 -3.374 -17.14 1 92.17 293 LEU A N 1
ATOM 2238 C CA . LEU A 1 293 ? -18.296 -4.456 -16.26 1 92.17 293 LEU A CA 1
ATOM 2239 C C . LEU A 1 293 ? -19.151 -4.502 -14.999 1 92.17 293 LEU A C 1
ATOM 2241 O O . LEU A 1 293 ? -19.606 -5.573 -14.591 1 92.17 293 LEU A O 1
ATOM 2245 N N . VAL A 1 294 ? -19.364 -3.347 -14.368 1 92.14 294 VAL A N 1
ATOM 2246 C CA . VAL A 1 294 ? -20.05 -3.322 -13.08 1 92.14 294 VAL A CA 1
ATOM 2247 C C . VAL A 1 294 ? -21.538 -3.601 -13.282 1 92.14 294 VAL A C 1
ATOM 2249 O O . VAL A 1 294 ? -22.25 -3.924 -12.328 1 92.14 294 VAL A O 1
ATOM 2252 N N . GLN A 1 295 ? -21.995 -3.468 -14.489 1 90.02 295 GLN A N 1
ATOM 2253 C CA . GLN A 1 295 ? -23.393 -3.74 -14.808 1 90.02 295 GLN A CA 1
ATOM 2254 C C . GLN A 1 295 ? -23.577 -5.175 -15.294 1 90.02 295 GLN A C 1
ATOM 2256 O O . GLN A 1 295 ? -24.707 -5.65 -15.428 1 90.02 295 GLN A O 1
ATOM 2261 N N . SER A 1 296 ? -22.46 -5.833 -15.538 1 87.16 296 SER A N 1
ATOM 2262 C CA . SER A 1 296 ? -22.531 -7.202 -16.037 1 87.16 296 SER A CA 1
ATOM 2263 C C . SER A 1 296 ? -23.014 -8.16 -14.953 1 87.16 296 SER A C 1
ATOM 2265 O O . SER A 1 296 ? -22.743 -7.953 -13.768 1 87.16 296 SER A O 1
ATOM 2267 N N . PRO A 1 297 ? -23.722 -9.178 -15.326 1 75.06 297 PRO A N 1
ATOM 2268 C CA . PRO A 1 297 ? -24.207 -10.173 -14.366 1 75.06 297 PRO A CA 1
ATOM 2269 C C . PRO A 1 297 ? -23.074 -10.877 -13.623 1 75.06 297 PRO A C 1
ATOM 2271 O O . PRO A 1 297 ? -23.209 -11.191 -12.438 1 75.06 297 PRO A O 1
ATOM 2274 N N . ALA A 1 298 ? -21.975 -11.065 -14.341 1 70.76 298 ALA A N 1
ATOM 2275 C CA . ALA A 1 298 ? -20.84 -11.757 -13.735 1 70.76 298 ALA A CA 1
ATOM 2276 C C . ALA A 1 298 ? -20.297 -10.978 -12.54 1 70.76 298 ALA A C 1
ATOM 2278 O O . ALA A 1 298 ? -19.895 -11.57 -11.536 1 70.76 298 ALA A O 1
ATOM 2279 N N . P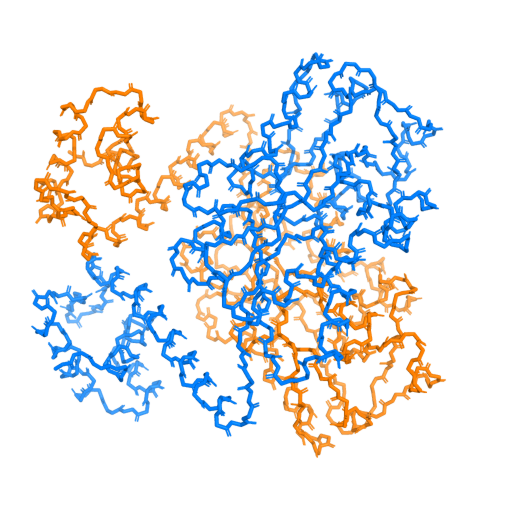HE A 1 299 ? -20.344 -9.706 -12.722 1 76.39 299 PHE A N 1
ATOM 2280 C CA . PHE A 1 299 ? -19.837 -8.87 -11.64 1 76.39 299 PHE A CA 1
ATOM 2281 C C . PHE A 1 299 ? -20.85 -8.778 -10.506 1 76.39 299 PHE A C 1
ATOM 2283 O O . PHE A 1 299 ? -20.479 -8.804 -9.33 1 76.39 299 PHE A O 1
ATOM 2290 N N . LYS A 1 300 ? -22.068 -8.751 -10.884 1 68.13 300 LYS A N 1
ATOM 2291 C CA . LYS A 1 300 ? -23.129 -8.641 -9.887 1 68.13 300 LYS A CA 1
ATOM 2292 C C . LYS A 1 300 ? -23.292 -9.945 -9.112 1 68.13 300 LYS A C 1
ATOM 2294 O O . LYS A 1 300 ? -23.624 -9.931 -7.924 1 68.13 300 LYS A O 1
ATOM 2299 N N . LEU A 1 301 ? -23.103 -11.099 -9.836 1 55.8 301 LEU A N 1
ATOM 2300 C CA . LEU A 1 301 ? -23.256 -12.41 -9.215 1 55.8 301 LEU A CA 1
ATOM 2301 C C . LEU A 1 301 ? -22.097 -12.701 -8.267 1 55.8 301 LEU A C 1
ATOM 2303 O O . LEU A 1 301 ? -22.274 -13.382 -7.254 1 55.8 301 LEU A O 1
ATOM 2307 N N . SER A 1 302 ? -20.917 -12.457 -8.697 1 53.51 302 SER A N 1
ATOM 2308 C CA . SER A 1 302 ? -19.818 -12.667 -7.761 1 53.51 302 SER A CA 1
ATOM 2309 C C . SER A 1 302 ? -20.077 -11.958 -6.435 1 53.51 302 SER A C 1
ATOM 2311 O O . SER A 1 302 ? -19.553 -12.363 -5.396 1 53.51 302 SER A O 1
ATOM 2313 N N . SER A 1 303 ? -20.95 -10.957 -6.388 1 48.72 303 SER A N 1
ATOM 2314 C CA . SER A 1 303 ? -21.416 -10.293 -5.176 1 48.72 303 SER A CA 1
ATOM 2315 C C . SER A 1 303 ? -22.402 -11.168 -4.41 1 48.72 303 SER A C 1
ATOM 2317 O O . SER A 1 303 ? -22.474 -11.103 -3.181 1 48.72 303 SER A O 1
ATOM 2319 N N . ALA A 1 304 ? -23.345 -11.938 -5.086 1 41.72 304 ALA A N 1
ATOM 2320 C CA . ALA A 1 304 ? -24.409 -12.756 -4.51 1 41.72 304 ALA A CA 1
ATOM 2321 C C . ALA A 1 304 ? -23.881 -14.123 -4.085 1 41.72 304 ALA A C 1
ATOM 2323 O O . ALA A 1 304 ? -24.406 -14.737 -3.153 1 41.72 304 ALA A O 1
ATOM 2324 N N . GLU A 1 305 ? -23.135 -14.743 -4.885 1 39.44 305 GLU A N 1
ATOM 2325 C CA . GLU A 1 305 ? -22.857 -16.161 -4.673 1 39.44 305 GLU A CA 1
ATOM 2326 C C . GLU A 1 305 ? -21.693 -16.357 -3.706 1 39.44 305 GLU A C 1
ATOM 2328 O O . GLU A 1 305 ? -21.398 -17.484 -3.303 1 39.44 305 GLU A O 1
ATOM 2333 N N . SER A 1 306 ? -20.765 -15.399 -3.595 1 35.23 306 SER A N 1
ATOM 2334 C CA . SER A 1 306 ? -19.8 -15.859 -2.601 1 35.23 306 SER A CA 1
ATOM 2335 C C . SER A 1 306 ? -20.315 -15.631 -1.184 1 35.23 306 SER A C 1
ATOM 2337 O O . SER A 1 306 ? -20.941 -14.607 -0.903 1 35.23 306 SER A O 1
ATOM 2339 N N . MET B 1 1 ? 7.684 33.355 18.295 1 53.86 1 MET B N 1
ATOM 2340 C CA . MET B 1 1 ? 8.143 31.97 18.226 1 53.86 1 MET B CA 1
ATOM 2341 C C . MET B 1 1 ? 7.167 31.113 17.427 1 53.86 1 MET B C 1
ATOM 2343 O O . MET B 1 1 ? 5.958 31.345 17.462 1 53.86 1 MET B O 1
ATOM 2347 N N . ILE B 1 2 ? 7.697 30.437 16.463 1 61.5 2 ILE B N 1
ATOM 2348 C CA . ILE B 1 2 ? 6.857 29.561 15.654 1 61.5 2 ILE B CA 1
ATOM 2349 C C . ILE B 1 2 ? 6.337 28.409 16.511 1 61.5 2 ILE B C 1
ATOM 2351 O O . ILE B 1 2 ? 7.112 27.736 17.195 1 61.5 2 ILE B O 1
ATOM 2355 N N . ASP B 1 3 ? 5.028 28.35 16.755 1 62.91 3 ASP B N 1
ATOM 2356 C CA . ASP B 1 3 ? 4.456 27.256 17.533 1 62.91 3 ASP B CA 1
ATOM 2357 C C . ASP B 1 3 ? 3.608 26.34 16.653 1 62.91 3 ASP B C 1
ATOM 2359 O O . ASP B 1 3 ? 3.46 26.586 15.454 1 62.91 3 ASP B O 1
ATOM 2363 N N . LEU B 1 4 ? 3.126 25.286 17.253 1 72.67 4 LEU B N 1
ATOM 2364 C CA . LEU B 1 4 ? 2.389 24.264 16.518 1 72.67 4 LEU B CA 1
ATOM 2365 C C . LEU B 1 4 ? 1.093 24.831 15.95 1 72.67 4 LEU B C 1
ATOM 2367 O O . LEU B 1 4 ? 0.637 24.406 14.886 1 72.67 4 LEU B O 1
ATOM 2371 N N . LYS B 1 5 ? 0.512 25.778 16.673 1 73.93 5 LYS B N 1
ATOM 2372 C CA . LYS B 1 5 ? -0.719 26.409 16.206 1 73.93 5 LYS B CA 1
ATOM 2373 C C . LYS B 1 5 ? -0.492 27.153 14.894 1 73.93 5 LYS B C 1
ATOM 2375 O O . LYS B 1 5 ? -1.282 27.025 13.956 1 73.93 5 LYS B O 1
ATOM 2380 N N . LEU B 1 6 ? 0.613 27.905 14.889 1 77.87 6 LEU B N 1
ATOM 2381 C CA . LEU B 1 6 ? 0.96 28.65 13.684 1 77.87 6 LEU B CA 1
ATOM 2382 C C . LEU B 1 6 ? 1.219 27.705 12.516 1 77.87 6 LEU B C 1
ATOM 2384 O O . LEU B 1 6 ? 0.805 27.978 11.387 1 77.87 6 LEU B O 1
ATOM 2388 N N . MET B 1 7 ? 1.897 26.633 12.847 1 78.97 7 MET B N 1
ATOM 2389 C CA . MET B 1 7 ? 2.181 25.652 11.803 1 78.97 7 MET B CA 1
ATOM 2390 C C . MET B 1 7 ? 0.893 25.03 11.275 1 78.97 7 MET B C 1
ATOM 2392 O O . MET B 1 7 ? 0.744 24.83 10.069 1 78.97 7 MET B O 1
ATOM 2396 N N . ARG B 1 8 ? -0.018 24.705 12.162 1 79.69 8 ARG B N 1
ATOM 2397 C CA . ARG B 1 8 ? -1.308 24.146 11.771 1 79.69 8 ARG B CA 1
ATOM 2398 C C . ARG B 1 8 ? -2.087 25.124 10.899 1 79.69 8 ARG B C 1
ATOM 2400 O O . ARG B 1 8 ? -2.707 24.725 9.911 1 79.69 8 ARG B O 1
ATOM 2407 N N . GLN B 1 9 ? -2.082 26.364 11.315 1 82.86 9 GLN B N 1
ATOM 2408 C CA . GLN B 1 9 ? -2.77 27.408 10.563 1 82.86 9 GLN B CA 1
ATOM 2409 C C . GLN B 1 9 ? -2.19 27.548 9.159 1 82.86 9 GLN B C 1
ATOM 2411 O O . GLN B 1 9 ? -2.934 27.653 8.182 1 82.86 9 GLN B O 1
ATOM 2416 N N . TYR B 1 10 ? -0.881 27.442 9.116 1 86.1 10 TYR B N 1
ATOM 2417 C CA . TYR B 1 10 ? -0.224 27.528 7.817 1 86.1 10 TYR B CA 1
ATOM 2418 C C . TYR B 1 10 ? -0.603 26.344 6.935 1 86.1 10 TYR B C 1
ATOM 2420 O O . TYR B 1 10 ? -0.899 26.514 5.75 1 86.1 10 TYR B O 1
ATOM 2428 N N . VAL B 1 11 ? -0.516 25.198 7.464 1 82.41 11 VAL B N 1
ATOM 2429 C CA . VAL B 1 11 ? -0.806 23.991 6.697 1 82.41 11 VAL B CA 1
ATOM 2430 C C . VAL B 1 11 ? -2.212 24.076 6.11 1 82.41 11 VAL B C 1
ATOM 2432 O O . VAL B 1 11 ? -2.421 23.764 4.935 1 82.41 11 VAL B O 1
ATOM 2435 N N . VAL B 1 12 ? -3.184 24.557 6.847 1 81.6 12 VAL B N 1
ATOM 2436 C CA . VAL B 1 12 ? -4.564 24.657 6.384 1 81.6 12 VAL B CA 1
ATOM 2437 C C . VAL B 1 12 ? -4.661 25.699 5.272 1 81.6 12 VAL B C 1
ATOM 2439 O O . VAL B 1 12 ? -5.327 25.473 4.258 1 81.6 12 VAL B O 1
ATOM 2442 N N . VAL B 1 13 ? -3.962 26.772 5.409 1 84.92 13 VAL B N 1
ATOM 2443 C CA . VAL B 1 13 ? -3.971 27.811 4.384 1 84.92 13 VAL B CA 1
ATOM 2444 C C . VAL B 1 13 ? -3.305 27.289 3.113 1 84.92 13 VAL B C 1
ATOM 2446 O O . VAL B 1 13 ? -3.792 27.53 2.006 1 84.92 13 VAL B O 1
ATOM 2449 N N . ALA B 1 14 ? -2.238 26.617 3.343 1 81.18 14 ALA B N 1
ATOM 2450 C CA . ALA B 1 14 ? -1.464 26.108 2.214 1 81.18 14 ALA B CA 1
ATOM 2451 C C . ALA B 1 14 ? -2.251 25.055 1.439 1 81.18 14 ALA B C 1
ATOM 2453 O O . ALA B 1 14 ? -2.089 24.92 0.224 1 81.18 14 ALA B O 1
ATOM 2454 N N . GLU B 1 15 ? -3.012 24.39 2.163 1 75.13 15 GLU B N 1
ATOM 2455 C CA . GLU B 1 15 ? -3.801 23.329 1.546 1 75.13 15 GLU B CA 1
ATOM 2456 C C . GLU B 1 15 ? -5.037 23.893 0.85 1 75.13 15 GLU B C 1
ATOM 2458 O O . GLU B 1 15 ? -5.471 23.368 -0.177 1 75.13 15 GLU B O 1
ATOM 2463 N N . THR B 1 16 ? -5.592 24.943 1.416 1 78.95 16 THR B N 1
ATOM 2464 C CA . THR B 1 16 ? -6.827 25.515 0.89 1 78.95 16 THR B CA 1
ATOM 2465 C C . THR B 1 16 ? -6.525 26.612 -0.126 1 78.95 16 THR B C 1
ATOM 2467 O O . THR B 1 16 ? -7.369 26.942 -0.961 1 78.95 16 THR B O 1
ATOM 2470 N N . LEU B 1 17 ? -5.456 27.189 -0.01 1 81.59 17 LEU B N 1
ATOM 2471 C CA . LEU B 1 17 ? -5.01 28.336 -0.793 1 81.59 17 LEU B CA 1
ATOM 2472 C C . LEU B 1 17 ? -6.064 29.438 -0.792 1 81.59 17 LEU B C 1
ATOM 2474 O O . LEU B 1 17 ? -6.249 30.127 -1.798 1 81.59 17 LEU B O 1
ATOM 2478 N N . ASN B 1 18 ? -6.828 29.385 0.216 1 85 18 ASN B N 1
ATOM 2479 C CA . ASN B 1 18 ? -7.896 30.348 0.462 1 85 18 ASN B CA 1
ATOM 2480 C C . ASN B 1 18 ? -8.027 30.673 1.947 1 85 18 ASN B C 1
ATOM 2482 O O . ASN B 1 18 ? -8.399 29.811 2.745 1 85 18 ASN B O 1
ATOM 2486 N N . PHE B 1 19 ? -7.783 31.966 2.294 1 87.56 19 PHE B N 1
ATOM 2487 C CA . PHE B 1 19 ? -7.723 32.358 3.697 1 87.56 19 PHE B CA 1
ATOM 2488 C C . PHE B 1 19 ? -9.096 32.248 4.349 1 87.56 19 PHE B C 1
ATOM 2490 O O . PHE B 1 19 ? -9.205 31.877 5.519 1 87.56 19 PHE B O 1
ATOM 2497 N N . ARG B 1 20 ? -10.079 32.516 3.53 1 86.16 20 ARG B N 1
ATOM 2498 C CA . ARG B 1 20 ? -11.423 32.428 4.09 1 86.16 20 ARG B CA 1
ATOM 2499 C C . ARG B 1 20 ? -11.794 30.982 4.402 1 86.16 20 ARG B C 1
ATOM 2501 O O . ARG B 1 20 ? -12.296 30.684 5.487 1 86.16 20 ARG B O 1
ATOM 2508 N N . LYS B 1 21 ? -11.535 30.208 3.468 1 86.09 21 LYS B N 1
ATOM 2509 C CA . LYS B 1 21 ? -11.839 28.791 3.642 1 86.09 21 LYS B CA 1
ATOM 2510 C C . LYS B 1 21 ? -10.987 28.178 4.75 1 86.09 21 LYS B C 1
ATOM 2512 O O . LYS B 1 21 ? -11.469 27.35 5.526 1 86.09 21 LYS B O 1
ATOM 2517 N N . ALA B 1 22 ? -9.769 28.566 4.79 1 85.95 22 ALA B N 1
ATOM 2518 C CA . ALA B 1 22 ? -8.864 28.088 5.832 1 85.95 22 ALA B CA 1
ATOM 2519 C C . ALA B 1 22 ? -9.35 28.511 7.216 1 85.95 22 ALA B C 1
ATOM 2521 O O . ALA B 1 22 ? -9.339 27.711 8.155 1 85.95 22 ALA B O 1
ATOM 2522 N N . ALA B 1 23 ? -9.774 29.66 7.322 1 88.66 23 ALA B N 1
ATOM 2523 C CA . ALA B 1 23 ? -10.271 30.175 8.595 1 88.66 23 ALA B CA 1
ATOM 2524 C C . ALA B 1 23 ? -11.496 29.394 9.062 1 88.66 23 ALA B C 1
ATOM 2526 O O . ALA B 1 23 ? -11.616 29.065 10.245 1 88.66 23 ALA B O 1
ATOM 2527 N N . GLN B 1 24 ? -12.255 29.091 8.079 1 85.01 24 GLN B N 1
ATOM 2528 C CA . GLN B 1 24 ? -13.437 28.294 8.388 1 85.01 24 GLN B CA 1
ATOM 2529 C C . GLN B 1 24 ? -13.049 26.91 8.9 1 85.01 24 GLN B C 1
ATOM 2531 O O . GLN B 1 24 ? -13.602 26.432 9.893 1 85.01 24 GLN B O 1
ATOM 2536 N N . ARG B 1 25 ? -12.078 26.404 8.299 1 79.3 25 ARG B N 1
ATOM 2537 C CA . ARG B 1 25 ? -11.613 25.072 8.67 1 79.3 25 ARG B CA 1
ATOM 2538 C C . ARG B 1 25 ? -10.953 25.085 10.044 1 79.3 25 ARG B C 1
ATOM 2540 O O . ARG B 1 25 ? -11.013 24.096 10.777 1 79.3 25 ARG B O 1
ATOM 2547 N N . LEU B 1 26 ? -10.45 26.163 10.38 1 80.79 26 LEU B N 1
ATOM 2548 C CA . LEU B 1 26 ? -9.732 26.313 11.641 1 80.79 26 LEU B CA 1
ATOM 2549 C C . LEU B 1 26 ? -10.641 26.898 12.717 1 80.79 26 LEU B C 1
ATOM 2551 O O . LEU B 1 26 ? -10.196 27.155 13.838 1 80.79 26 LEU B O 1
ATOM 2555 N N . ASN B 1 27 ? -11.906 27.15 12.315 1 82.33 27 ASN B N 1
ATOM 2556 C CA . ASN B 1 27 ? -12.883 27.728 13.232 1 82.33 27 ASN B CA 1
ATOM 2557 C C . ASN B 1 27 ? -12.397 29.057 13.803 1 82.33 27 ASN B C 1
ATOM 2559 O O . ASN B 1 27 ? -12.44 29.269 15.016 1 82.33 27 ASN B O 1
ATOM 2563 N N . MET B 1 28 ? -11.856 29.825 12.891 1 83.5 28 MET B N 1
ATOM 2564 C CA . MET B 1 28 ? -11.417 31.159 13.289 1 83.5 28 MET B CA 1
ATOM 2565 C C . MET B 1 28 ? -11.786 32.193 12.23 1 83.5 28 MET B C 1
ATOM 2567 O O . MET B 1 28 ? -12.325 31.844 11.178 1 83.5 28 MET B O 1
ATOM 2571 N N . SER B 1 29 ? -11.783 33.489 12.65 1 85.21 29 SER B N 1
ATOM 2572 C CA . SER B 1 29 ? -12.006 34.548 11.671 1 85.21 29 SER B CA 1
ATOM 2573 C C . SER B 1 29 ? -10.778 34.756 10.791 1 85.21 29 SER B C 1
ATOM 2575 O O . SER B 1 29 ? -9.664 34.398 11.177 1 85.21 29 SER B O 1
ATOM 2577 N N . GLN B 1 30 ? -11.03 35.243 9.618 1 87.23 30 GLN B N 1
ATOM 2578 C CA . GLN B 1 30 ? -9.979 35.378 8.615 1 87.23 30 GLN B CA 1
ATOM 2579 C C . GLN B 1 30 ? -8.922 36.385 9.058 1 87.23 30 GLN B C 1
ATOM 2581 O O . GLN B 1 30 ? -7.726 36.168 8.854 1 87.23 30 GLN B O 1
ATOM 2586 N N . PRO B 1 31 ? -9.279 37.539 9.712 1 86.78 31 PRO B N 1
ATOM 2587 C CA . PRO B 1 31 ? -8.235 38.518 10.023 1 86.78 31 PRO B CA 1
ATOM 2588 C C . PRO B 1 31 ? -7.177 37.969 10.977 1 86.78 31 PRO B C 1
ATOM 2590 O O . PRO B 1 31 ? -5.978 38.094 10.713 1 86.78 31 PRO B O 1
ATOM 2593 N N . PRO B 1 32 ? -7.625 37.232 11.998 1 86.09 32 PRO B N 1
ATOM 2594 C CA . PRO B 1 32 ? -6.604 36.644 12.868 1 86.09 32 PRO B CA 1
ATOM 2595 C C . PRO B 1 32 ? -5.734 35.616 12.148 1 86.09 32 PRO B C 1
ATOM 2597 O O . PRO B 1 32 ? -4.546 35.484 12.452 1 86.09 32 PRO B O 1
ATOM 2600 N N . LEU B 1 33 ? -6.311 34.922 11.227 1 89.98 33 LEU B N 1
ATOM 2601 C CA . LEU B 1 33 ? -5.543 33.944 10.464 1 89.98 33 LEU B CA 1
ATOM 2602 C C . LEU B 1 33 ? -4.51 34.634 9.581 1 89.98 33 LEU B C 1
ATOM 2604 O O . LEU B 1 33 ? -3.365 34.183 9.489 1 89.98 33 LEU B O 1
ATOM 2608 N N . SER B 1 34 ? -4.934 35.752 8.937 1 89.31 34 SER B N 1
ATOM 2609 C CA . SER B 1 34 ? -4.019 36.509 8.089 1 89.31 34 SER B CA 1
ATOM 2610 C C . SER B 1 34 ? -2.848 37.062 8.895 1 89.31 34 SER B C 1
ATOM 2612 O O . SER B 1 34 ? -1.703 37.027 8.44 1 89.31 34 SER B O 1
ATOM 2614 N N . VAL B 1 35 ? -3.141 37.502 10.08 1 87.69 35 VAL B N 1
ATOM 2615 C CA . VAL B 1 35 ? -2.121 38.04 10.974 1 87.69 35 VAL B CA 1
ATOM 2616 C C . VAL B 1 35 ? -1.175 36.923 11.41 1 87.69 35 VAL B C 1
ATOM 2618 O O . VAL B 1 35 ? 0.041 37.122 11.477 1 87.69 35 VAL B O 1
ATOM 2621 N N . ALA B 1 36 ? -1.781 35.788 11.692 1 85.62 36 ALA B N 1
ATOM 2622 C CA . ALA B 1 36 ? -0.994 34.634 12.12 1 85.62 36 ALA B CA 1
ATOM 2623 C C . ALA B 1 36 ? 0.001 34.218 11.041 1 85.62 36 ALA B C 1
ATOM 2625 O O . ALA B 1 36 ? 1.165 33.936 11.337 1 85.62 36 ALA B O 1
ATOM 2626 N N . ILE B 1 37 ? -0.452 34.233 9.802 1 88.46 37 ILE B N 1
ATOM 2627 C CA . ILE B 1 37 ? 0.397 33.831 8.686 1 88.46 37 ILE B CA 1
ATOM 2628 C C . ILE B 1 37 ? 1.495 34.871 8.472 1 88.46 37 ILE B C 1
ATOM 2630 O O . ILE B 1 37 ? 2.651 34.52 8.226 1 88.46 37 ILE B O 1
ATOM 2634 N N . ARG B 1 38 ? 1.152 36.072 8.588 1 86.58 38 ARG B N 1
ATOM 2635 C CA . ARG B 1 38 ? 2.139 37.143 8.484 1 86.58 38 ARG B CA 1
ATOM 2636 C C . ARG B 1 38 ? 3.187 37.029 9.585 1 86.58 38 ARG B C 1
ATOM 2638 O O . ARG B 1 38 ? 4.379 37.222 9.337 1 86.58 38 ARG B O 1
ATOM 2645 N N . ARG B 1 39 ? 2.683 36.75 10.752 1 81.05 39 ARG B N 1
ATOM 2646 C CA . ARG B 1 39 ? 3.589 36.553 11.879 1 81.05 39 ARG B CA 1
ATOM 2647 C C . ARG B 1 39 ? 4.539 35.388 11.62 1 81.05 39 ARG B C 1
ATOM 2649 O O . ARG B 1 39 ? 5.73 35.472 11.926 1 81.05 39 ARG B O 1
ATOM 2656 N N . LEU B 1 40 ? 4.023 34.305 11.116 1 82.77 40 LEU B N 1
ATOM 2657 C CA . LEU B 1 40 ? 4.828 33.135 10.782 1 82.77 40 LEU B CA 1
ATOM 2658 C C . LEU B 1 40 ? 5.907 33.49 9.765 1 82.77 40 LEU B C 1
ATOM 2660 O O . LEU B 1 40 ? 7.072 33.123 9.936 1 82.77 40 LEU B O 1
ATOM 2664 N N . GLU B 1 41 ? 5.502 34.287 8.758 1 86.49 41 GLU B N 1
ATOM 2665 C CA . GLU B 1 41 ? 6.443 34.705 7.723 1 86.49 41 GLU B CA 1
ATOM 2666 C C . GLU B 1 41 ? 7.507 35.64 8.289 1 86.49 41 GLU B C 1
ATOM 2668 O O . GLU B 1 41 ? 8.681 35.549 7.922 1 86.49 41 GLU B O 1
ATOM 2673 N N . GLU B 1 42 ? 7.116 36.419 9.214 1 81.83 42 GLU B N 1
ATOM 2674 C CA . GLU B 1 42 ? 8.041 37.336 9.874 1 81.83 42 GLU B CA 1
ATOM 2675 C C . GLU B 1 42 ? 9.05 36.579 10.732 1 81.83 42 GLU B C 1
ATOM 2677 O O . GLU B 1 42 ? 10.244 36.884 10.71 1 81.83 42 GLU B O 1
ATOM 2682 N N . CYS B 1 43 ? 8.492 35.628 11.446 1 75.12 43 CYS B N 1
ATOM 2683 C CA . CYS B 1 43 ? 9.368 34.823 12.29 1 75.12 43 CYS B CA 1
ATOM 2684 C C . CYS B 1 43 ? 10.392 34.069 11.45 1 75.12 43 CYS B C 1
ATOM 2686 O O . CYS B 1 43 ? 11.549 33.93 11.852 1 75.12 43 CYS B O 1
ATOM 2688 N N . LEU B 1 44 ? 9.93 33.654 10.258 1 77.49 44 LEU B N 1
ATOM 2689 C CA . LEU B 1 44 ? 10.771 32.859 9.37 1 77.49 44 LEU B CA 1
ATOM 2690 C C . LEU B 1 44 ? 11.658 33.756 8.514 1 77.49 44 LEU B C 1
ATOM 2692 O O . LEU B 1 44 ? 12.673 33.304 7.978 1 77.49 44 LEU B O 1
ATOM 2696 N N . GLY B 1 45 ? 11.259 34.992 8.405 1 79.28 45 GLY B N 1
ATOM 2697 C CA . GLY B 1 45 ? 11.992 35.951 7.594 1 79.28 45 GLY B CA 1
ATOM 2698 C C . GLY B 1 45 ? 11.798 35.744 6.103 1 79.28 45 GLY B C 1
ATOM 2699 O O . GLY B 1 45 ? 12.604 36.212 5.296 1 79.28 45 GLY B O 1
ATOM 2700 N N . VAL B 1 46 ? 10.855 34.83 5.724 1 79.58 46 VAL B N 1
ATOM 2701 C CA . VAL B 1 46 ? 10.567 34.553 4.321 1 79.58 46 VAL B CA 1
ATOM 2702 C C . VAL B 1 46 ? 9.056 34.554 4.094 1 79.58 46 VAL B C 1
ATOM 2704 O O . VAL B 1 46 ? 8.284 34.272 5.013 1 79.58 46 VAL B O 1
ATOM 2707 N N . GLN B 1 47 ? 8.693 34.873 2.875 1 85.99 47 GLN B N 1
ATOM 2708 C CA . GLN B 1 47 ? 7.293 34.766 2.479 1 85.99 47 GLN B CA 1
ATOM 2709 C C . GLN B 1 47 ? 6.946 33.338 2.065 1 85.99 47 GLN B C 1
ATOM 2711 O O . GLN B 1 47 ? 7.684 32.712 1.302 1 85.99 47 GLN B O 1
ATOM 2716 N N . LEU B 1 48 ? 5.949 32.864 2.718 1 85.65 48 LEU B N 1
ATOM 2717 C CA . LEU B 1 48 ? 5.525 31.497 2.433 1 85.65 48 LEU B CA 1
ATOM 2718 C C . LEU B 1 48 ? 4.412 31.479 1.391 1 85.65 48 LEU B C 1
ATOM 2720 O O . LEU B 1 48 ? 4.225 30.48 0.693 1 85.65 48 LEU B O 1
ATOM 2724 N N . LEU B 1 49 ? 3.632 32.612 1.292 1 87.05 49 LEU B N 1
ATOM 2725 C CA . LEU B 1 49 ? 2.492 32.732 0.39 1 87.05 49 LEU B CA 1
ATOM 2726 C C . LEU B 1 49 ? 2.605 33.991 -0.463 1 87.05 49 LEU B C 1
ATOM 2728 O O . LEU B 1 49 ? 3.065 35.031 0.015 1 87.05 49 LEU B O 1
ATOM 2732 N N . GLN B 1 50 ? 2.415 33.739 -1.721 1 83.17 50 GLN B N 1
ATOM 2733 C CA . GLN B 1 50 ? 2.213 34.891 -2.594 1 83.17 50 GLN B CA 1
ATOM 2734 C C . GLN B 1 50 ? 0.732 35.241 -2.708 1 83.17 50 GLN B C 1
ATOM 2736 O O . GLN B 1 50 ? -0.082 34.399 -3.095 1 83.17 50 GLN B O 1
ATOM 2741 N N . ARG B 1 51 ? 0.449 36.381 -2.093 1 76.28 51 ARG B N 1
ATOM 2742 C CA . ARG B 1 51 ? -0.942 36.819 -2.061 1 76.28 51 ARG B CA 1
ATOM 2743 C C . ARG B 1 51 ? -1.188 37.936 -3.069 1 76.28 51 ARG B C 1
ATOM 2745 O O . ARG B 1 51 ? -0.394 38.874 -3.171 1 76.28 51 ARG B O 1
ATOM 2752 N N . SER B 1 52 ? -1.926 37.611 -4.124 1 73.02 52 SER B N 1
ATOM 2753 C CA . SER B 1 52 ? -2.481 38.681 -4.946 1 73.02 52 SER B CA 1
ATOM 2754 C C . SER B 1 52 ? -3.958 38.905 -4.64 1 73.02 52 SER B C 1
ATOM 2756 O O . SER B 1 52 ? -4.552 38.167 -3.851 1 73.02 52 SER B O 1
ATOM 2758 N N . THR B 1 53 ? -4.615 40.061 -5.036 1 64.63 53 THR B N 1
ATOM 2759 C CA . THR B 1 53 ? -6.023 40.374 -4.819 1 64.63 53 THR B CA 1
ATOM 2760 C C . THR B 1 53 ? -6.91 39.218 -5.271 1 64.63 53 THR B C 1
ATOM 2762 O O . THR B 1 53 ? -8.042 39.077 -4.803 1 64.63 53 THR B O 1
ATOM 2765 N N . ARG B 1 54 ? -6.352 38.212 -6.074 1 66.1 54 ARG B N 1
ATOM 2766 C CA . ARG B 1 54 ? -7.214 37.236 -6.733 1 66.1 54 ARG B CA 1
ATOM 2767 C C . ARG B 1 54 ? -6.797 35.812 -6.383 1 66.1 54 ARG B C 1
ATOM 2769 O O . ARG B 1 54 ? -7.577 34.872 -6.549 1 66.1 54 ARG B O 1
ATOM 2776 N N . SER B 1 55 ? -5.494 35.635 -5.928 1 74.42 55 SER B N 1
ATOM 2777 C CA . SER B 1 55 ? -5.116 34.236 -5.752 1 74.42 55 SER B CA 1
ATOM 2778 C C . SER B 1 55 ? -4.04 34.084 -4.683 1 74.42 55 SER B C 1
ATOM 2780 O O . SER B 1 55 ? -3.277 35.018 -4.426 1 74.42 55 SER B O 1
ATOM 2782 N N . THR B 1 56 ? -4.131 33.05 -3.83 1 80.9 56 THR B N 1
ATOM 2783 C CA . THR B 1 56 ? -3.104 32.649 -2.875 1 80.9 56 THR B CA 1
ATOM 2784 C C . THR B 1 56 ? -2.346 31.424 -3.378 1 80.9 56 THR B C 1
ATOM 2786 O O . THR B 1 56 ? -2.957 30.449 -3.822 1 80.9 56 THR B O 1
ATOM 2789 N N . GLN B 1 57 ? -1.03 31.65 -3.573 1 80.3 57 GLN B N 1
ATOM 2790 C CA . GLN B 1 57 ? -0.183 30.541 -4 1 80.3 57 GLN B CA 1
ATOM 2791 C C . GLN B 1 57 ? 0.987 30.341 -3.041 1 80.3 57 GLN B C 1
ATOM 2793 O O . GLN B 1 57 ? 1.415 31.282 -2.371 1 80.3 57 GLN B O 1
ATOM 2798 N N . LEU B 1 58 ? 1.46 29.109 -2.98 1 79.71 58 LEU B N 1
ATOM 2799 C CA . LEU B 1 58 ? 2.635 28.835 -2.16 1 79.71 58 LEU B CA 1
ATOM 2800 C C . LEU B 1 58 ? 3.905 29.319 -2.85 1 79.71 58 LEU B C 1
ATOM 2802 O O . LEU B 1 58 ? 4.041 29.193 -4.07 1 79.71 58 LEU B O 1
ATOM 2806 N N . THR B 1 59 ? 4.808 30.051 -2.093 1 77.49 59 THR B N 1
ATOM 2807 C CA . THR B 1 59 ? 6.164 30.309 -2.565 1 77.49 59 THR B CA 1
ATOM 2808 C C . THR B 1 59 ? 7.01 29.041 -2.499 1 77.49 59 THR B C 1
ATOM 2810 O O . THR B 1 59 ? 6.564 28.017 -1.977 1 77.49 59 THR B O 1
ATOM 2813 N N . ALA B 1 60 ? 8.199 29.077 -3.067 1 67.8 60 ALA B N 1
ATOM 2814 C CA . ALA B 1 60 ? 9.132 27.96 -2.944 1 67.8 60 ALA B CA 1
ATOM 2815 C C . ALA B 1 60 ? 9.393 27.623 -1.479 1 67.8 60 ALA B C 1
ATOM 2817 O O . ALA B 1 60 ? 9.405 26.45 -1.098 1 67.8 60 ALA B O 1
ATOM 2818 N N . ALA B 1 61 ? 9.621 28.666 -0.728 1 72.25 61 ALA B N 1
ATOM 2819 C CA . ALA B 1 61 ? 9.803 28.493 0.711 1 72.25 61 ALA B CA 1
ATOM 2820 C C . ALA B 1 61 ? 8.542 27.931 1.36 1 72.25 61 ALA B C 1
ATOM 2822 O O . ALA B 1 61 ? 8.621 27.13 2.294 1 72.25 61 ALA B O 1
ATOM 2823 N N . GLY B 1 62 ? 7.422 28.324 0.784 1 78.2 62 GLY B N 1
ATOM 2824 C CA . GLY B 1 62 ? 6.153 27.836 1.298 1 78.2 62 GLY B CA 1
ATOM 2825 C C . GLY B 1 62 ? 5.962 26.344 1.098 1 78.2 62 GLY B C 1
ATOM 2826 O O . GLY B 1 62 ? 5.458 25.653 1.986 1 78.2 62 GLY B O 1
ATOM 2827 N N . VAL B 1 63 ? 6.423 25.873 0.048 1 66.82 63 VAL B N 1
ATOM 2828 C CA . VAL B 1 63 ? 6.307 24.454 -0.275 1 66.82 63 VAL B CA 1
ATOM 2829 C C . VAL B 1 63 ? 7.175 23.635 0.677 1 66.82 63 VAL B C 1
ATOM 2831 O O . VAL B 1 63 ? 6.727 22.622 1.219 1 66.82 63 VAL B O 1
ATOM 2834 N N . VAL B 1 64 ? 8.35 24.104 0.914 1 61.04 64 VAL B N 1
ATOM 2835 C CA . VAL B 1 64 ? 9.288 23.425 1.803 1 61.04 64 VAL B CA 1
ATOM 2836 C C . VAL B 1 64 ? 8.761 23.461 3.235 1 61.04 64 VAL B C 1
ATOM 2838 O O . VAL B 1 64 ? 8.767 22.442 3.931 1 61.04 64 VAL B O 1
ATOM 2841 N N . PHE B 1 65 ? 8.313 24.64 3.594 1 70.07 65 PHE B N 1
ATOM 2842 C CA . PHE B 1 65 ? 7.827 24.783 4.962 1 70.07 65 PHE B CA 1
ATOM 2843 C C . PHE B 1 65 ? 6.571 23.948 5.18 1 70.07 65 PHE B C 1
ATOM 2845 O O . PHE B 1 65 ? 6.373 23.385 6.258 1 70.07 65 PHE B O 1
ATOM 2852 N N . LEU B 1 66 ? 5.815 23.851 4.103 1 73.81 66 LEU B N 1
ATOM 2853 C CA . LEU B 1 66 ? 4.603 23.045 4.213 1 73.81 66 LEU B CA 1
ATOM 2854 C C . LEU B 1 66 ? 4.944 21.589 4.509 1 73.81 66 LEU B C 1
ATOM 2856 O O . LEU B 1 66 ? 4.36 20.98 5.408 1 73.81 66 LEU B O 1
ATOM 2860 N N . ALA B 1 67 ? 5.824 21.085 3.863 1 61.65 67 ALA B N 1
ATOM 2861 C CA . ALA B 1 67 ? 6.257 19.707 4.084 1 61.65 67 ALA B CA 1
ATOM 2862 C C . ALA B 1 67 ? 6.812 19.525 5.493 1 61.65 67 ALA B C 1
ATOM 2864 O O . ALA B 1 67 ? 6.464 18.565 6.185 1 61.65 67 ALA B O 1
ATOM 2865 N N . GLU B 1 68 ? 7.604 20.456 5.931 1 60.14 68 GLU B N 1
ATOM 2866 C CA . GLU B 1 68 ? 8.233 20.386 7.246 1 60.14 68 GLU B CA 1
ATOM 2867 C C . GLU B 1 68 ? 7.212 20.605 8.359 1 60.14 68 GLU B C 1
ATOM 2869 O O . GLU B 1 68 ? 7.284 19.965 9.41 1 60.14 68 GLU B O 1
ATOM 2874 N N . ALA B 1 69 ? 6.328 21.538 8.005 1 71.78 69 ALA B N 1
ATOM 2875 C CA . ALA B 1 69 ? 5.286 21.819 8.99 1 71.78 69 ALA B CA 1
ATOM 2876 C C . ALA B 1 69 ? 4.388 20.603 9.2 1 71.78 69 ALA B C 1
ATOM 2878 O O . ALA B 1 69 ? 4.038 20.272 10.336 1 71.78 69 ALA B O 1
ATOM 2879 N N . ARG B 1 70 ? 4.107 20.007 8.079 1 65.15 70 ARG B N 1
ATOM 2880 C CA . ARG B 1 70 ? 3.307 18.79 8.172 1 65.15 70 ARG B CA 1
ATOM 2881 C C . ARG B 1 70 ? 4.017 17.73 9.007 1 65.15 70 ARG B C 1
ATOM 2883 O O . ARG B 1 70 ? 3.41 17.115 9.886 1 65.15 70 ARG B O 1
ATOM 2890 N N . GLN B 1 71 ? 5.238 17.612 8.776 1 60.52 71 GLN B N 1
ATOM 2891 C CA . GLN B 1 71 ? 6.037 16.635 9.508 1 60.52 71 GLN B CA 1
ATOM 2892 C C . GLN B 1 71 ? 6.142 17.006 10.985 1 60.52 71 GLN B C 1
ATOM 2894 O O . GLN B 1 71 ? 6.066 16.137 11.856 1 60.52 71 GLN B O 1
ATOM 2899 N N . THR B 1 72 ? 6.316 18.241 11.187 1 57.93 72 THR B N 1
ATOM 2900 C CA . THR B 1 72 ? 6.43 18.727 12.558 1 57.93 72 THR B CA 1
ATOM 2901 C C . THR B 1 72 ? 5.124 18.515 13.317 1 57.93 72 THR B C 1
ATOM 2903 O O . THR B 1 72 ? 5.133 18.077 14.469 1 57.93 72 THR B O 1
ATOM 2906 N N . LEU B 1 73 ? 4.042 18.815 12.579 1 64.45 73 LEU B N 1
ATOM 2907 C CA . LEU B 1 73 ? 2.742 18.653 13.22 1 64.45 73 LEU B CA 1
ATOM 2908 C C . LEU B 1 73 ? 2.448 17.181 13.488 1 64.45 73 LEU B C 1
ATOM 2910 O O . LEU B 1 73 ? 1.923 16.831 14.548 1 64.45 73 LEU B O 1
ATOM 2914 N N . LEU B 1 74 ? 2.861 16.468 12.509 1 59.2 74 LEU B N 1
ATOM 2915 C CA . LEU B 1 74 ? 2.727 15.029 12.706 1 59.2 74 LEU B CA 1
ATOM 2916 C C . LEU B 1 74 ? 3.589 14.557 13.873 1 59.2 74 LEU B C 1
ATOM 2918 O O . LEU B 1 74 ? 3.144 13.75 14.692 1 59.2 74 LEU B O 1
ATOM 2922 N N . GLN B 1 75 ? 4.73 15.137 13.941 1 56.79 75 GLN B N 1
ATOM 2923 C CA . GLN B 1 75 ? 5.634 14.804 15.036 1 56.79 75 GLN B CA 1
ATOM 2924 C C . GLN B 1 75 ? 5.087 15.3 16.372 1 56.79 75 GLN B C 1
ATOM 2926 O O . GLN B 1 75 ? 5.209 14.617 17.391 1 56.79 75 GLN B O 1
ATOM 2931 N N . ALA B 1 76 ? 4.562 16.501 16.308 1 54.99 76 ALA B N 1
ATOM 2932 C CA . ALA B 1 76 ? 3.975 17.048 17.529 1 54.99 76 ALA B CA 1
ATOM 2933 C C . ALA B 1 76 ? 2.799 16.199 18.001 1 54.99 76 ALA B C 1
ATOM 2935 O O . ALA B 1 76 ? 2.66 15.928 19.196 1 54.99 76 ALA B O 1
ATOM 2936 N N . GLU B 1 77 ? 1.994 15.918 17.035 1 55.52 77 GLU B N 1
ATOM 2937 C CA . GLU B 1 77 ? 0.873 15.049 17.382 1 55.52 77 GLU B CA 1
ATOM 2938 C C . GLU B 1 77 ? 1.361 13.723 17.957 1 55.52 77 GLU B C 1
ATOM 2940 O O . GLU B 1 77 ? 0.8 13.22 18.934 1 55.52 77 GLU B O 1
ATOM 2945 N N . ARG B 1 78 ? 2.34 13.427 17.353 1 53.29 78 ARG B N 1
ATOM 2946 C CA . ARG B 1 78 ? 2.967 12.196 17.823 1 53.29 78 ARG B CA 1
ATOM 2947 C C . ARG B 1 78 ? 3.523 12.369 19.233 1 53.29 78 ARG B C 1
ATOM 2949 O O . ARG B 1 78 ? 3.37 11.486 20.079 1 53.29 78 ARG B O 1
ATOM 2956 N N . ALA B 1 79 ? 4.163 13.437 19.376 1 50.68 79 ALA B N 1
ATOM 2957 C CA . ALA B 1 79 ? 4.712 13.729 20.698 1 50.68 79 ALA B CA 1
ATOM 2958 C C . ALA B 1 79 ? 3.609 13.781 21.751 1 50.68 79 ALA B C 1
ATOM 2960 O O . ALA B 1 79 ? 3.761 13.234 22.846 1 50.68 79 ALA B O 1
ATOM 2961 N N . CYS B 1 80 ? 2.616 14.539 21.334 1 50.28 80 CYS B N 1
ATOM 2962 C CA . CYS B 1 80 ? 1.495 14.634 22.262 1 50.28 80 CYS B CA 1
ATOM 2963 C C . CYS B 1 80 ? 0.907 13.258 22.55 1 50.28 80 CYS B C 1
ATOM 2965 O O . CYS B 1 80 ? 0.622 12.929 23.703 1 50.28 80 CYS B O 1
ATOM 2967 N N . GLU B 1 81 ? 0.763 12.562 21.489 1 50.81 81 GLU B N 1
ATOM 2968 C CA . GLU B 1 81 ? 0.229 11.213 21.647 1 50.81 81 GLU B CA 1
ATOM 2969 C C . GLU B 1 81 ? 1.15 10.351 22.506 1 50.81 81 GLU B C 1
ATOM 2971 O O . GLU B 1 81 ? 0.684 9.606 23.371 1 50.81 81 GLU B O 1
ATOM 2976 N N . MET B 1 82 ? 2.354 10.651 22.257 1 50.1 82 MET B N 1
ATOM 2977 C CA . MET B 1 82 ? 3.34 9.906 23.035 1 50.1 82 MET B CA 1
ATOM 2978 C C . MET B 1 82 ? 3.288 10.308 24.505 1 50.1 82 MET B C 1
ATOM 2980 O O . MET B 1 82 ? 3.392 9.456 25.39 1 50.1 82 MET B O 1
ATOM 2984 N N . ALA B 1 83 ? 3.149 11.569 24.676 1 48.48 83 ALA B N 1
ATOM 2985 C CA . ALA B 1 83 ? 3.031 12.058 26.047 1 48.48 83 ALA B CA 1
ATOM 2986 C C . ALA B 1 83 ? 1.785 11.496 26.724 1 48.48 83 ALA B C 1
ATOM 2988 O O . ALA B 1 83 ? 1.841 11.058 27.876 1 48.48 83 ALA B O 1
ATOM 2989 N N . ARG B 1 84 ? 0.778 11.607 26.021 1 49.35 84 ARG B N 1
ATOM 2990 C CA . ARG B 1 84 ? -0.469 11.081 26.568 1 49.35 84 ARG B CA 1
ATOM 2991 C C . ARG B 1 84 ? -0.351 9.59 26.864 1 49.35 84 ARG B C 1
ATOM 2993 O O . ARG B 1 84 ? -0.818 9.119 27.903 1 49.35 84 ARG B O 1
ATOM 3000 N N . ARG B 1 85 ? 0.211 8.996 25.963 1 50.27 85 ARG B N 1
ATOM 3001 C CA . ARG B 1 85 ? 0.375 7.555 26.132 1 50.27 85 ARG B CA 1
ATOM 3002 C C . ARG B 1 85 ? 1.306 7.243 27.299 1 50.27 85 ARG B C 1
ATOM 3004 O O . ARG B 1 85 ? 1.067 6.298 28.053 1 50.27 85 ARG B O 1
ATOM 3011 N N . SER B 1 86 ? 2.377 8.029 27.36 1 47.94 86 SER B N 1
ATOM 3012 C CA . SER B 1 86 ? 3.228 7.907 28.539 1 47.94 86 SER B CA 1
ATOM 3013 C C . SER B 1 86 ? 2.429 8.114 29.821 1 47.94 86 SER B C 1
ATOM 3015 O O . SER B 1 86 ? 2.602 7.376 30.793 1 47.94 86 SER B O 1
ATOM 3017 N N . ALA B 1 87 ? 1.608 9.071 29.752 1 48.49 87 ALA B N 1
ATOM 3018 C CA . ALA B 1 87 ? 0.764 9.341 30.913 1 48.49 87 ALA B CA 1
ATOM 3019 C C . ALA B 1 87 ? -0.209 8.193 31.163 1 48.49 87 ALA B C 1
ATOM 3021 O O . ALA B 1 87 ? -0.569 7.914 32.309 1 48.49 87 ALA B O 1
ATOM 3022 N N . ALA B 1 88 ? -0.502 7.567 30.042 1 48.6 88 ALA B N 1
ATOM 3023 C CA . ALA B 1 88 ? -1.431 6.448 30.171 1 48.6 88 ALA B CA 1
ATOM 3024 C C . ALA B 1 88 ? -0.698 5.168 30.563 1 48.6 88 ALA B C 1
ATOM 3026 O O . ALA B 1 88 ? -1.3 4.093 30.619 1 48.6 88 ALA B O 1
ATOM 3027 N N . GLY B 1 89 ? 0.579 5.212 30.819 1 52.68 89 GLY B N 1
ATOM 3028 C CA . GLY B 1 89 ? 1.337 4.07 31.306 1 52.68 89 GLY B CA 1
ATOM 3029 C C . GLY B 1 89 ? 1.981 3.263 30.194 1 52.68 89 GLY B C 1
ATOM 3030 O O . GLY B 1 89 ? 2.372 2.113 30.402 1 52.68 89 GLY B O 1
ATOM 3031 N N . MET B 1 90 ? 1.855 3.871 29.003 1 54.75 90 MET B N 1
ATOM 3032 C CA . MET B 1 90 ? 2.586 3.174 27.948 1 54.75 90 MET B CA 1
ATOM 3033 C C . MET B 1 90 ? 4.091 3.276 28.171 1 54.75 90 MET B C 1
ATOM 3035 O O . MET B 1 90 ? 4.601 4.344 28.516 1 54.75 90 MET B O 1
ATOM 3039 N N . LEU B 1 91 ? 4.781 2.088 28.209 1 62.69 91 LEU B N 1
ATOM 3040 C CA . LEU B 1 91 ? 6.211 1.97 28.47 1 62.69 91 LEU B CA 1
ATOM 3041 C C . LEU B 1 91 ? 7.024 2.426 27.263 1 62.69 91 LEU B C 1
ATOM 3043 O O . LEU B 1 91 ? 8.186 2.814 27.403 1 62.69 91 LEU B O 1
ATOM 3047 N N . GLY B 1 92 ? 6.326 2.403 26.002 1 77.84 92 GLY B N 1
ATOM 3048 C CA . GLY B 1 92 ? 7.091 2.825 24.84 1 77.84 92 GLY B CA 1
ATOM 3049 C C . GLY B 1 92 ? 6.324 2.689 23.539 1 77.84 92 GLY B C 1
ATOM 3050 O O . GLY B 1 92 ? 5.217 2.146 23.518 1 77.84 92 GLY B O 1
ATOM 3051 N N . THR B 1 93 ? 6.834 3.448 22.469 1 82.75 93 THR B N 1
ATOM 3052 C CA . THR B 1 93 ? 6.289 3.376 21.118 1 82.75 93 THR B CA 1
ATOM 3053 C C . THR B 1 93 ? 7.351 2.9 20.131 1 82.75 93 THR B C 1
ATOM 3055 O O . THR B 1 93 ? 8.508 3.318 20.207 1 82.75 93 THR B O 1
ATOM 3058 N N . ILE B 1 94 ? 6.903 1.935 19.35 1 90.47 94 ILE B N 1
ATOM 3059 C CA . ILE B 1 94 ? 7.787 1.46 18.291 1 90.47 94 ILE B CA 1
ATOM 3060 C C . ILE B 1 94 ? 7.161 1.749 16.928 1 90.47 94 ILE B C 1
ATOM 3062 O O . ILE B 1 94 ? 6.057 1.284 16.633 1 90.47 94 ILE B O 1
ATOM 3066 N N . ARG B 1 95 ? 7.785 2.526 16.126 1 93.12 95 ARG B N 1
ATOM 3067 C CA . ARG B 1 95 ? 7.406 2.703 14.728 1 93.12 95 ARG B CA 1
ATOM 3068 C C . ARG B 1 95 ? 8.059 1.645 13.845 1 93.12 95 ARG B C 1
ATOM 3070 O O . ARG B 1 95 ? 9.274 1.668 13.635 1 93.12 95 ARG B O 1
ATOM 3077 N N . LEU B 1 96 ? 7.23 0.745 13.312 1 95.43 96 LEU B N 1
ATOM 3078 C CA . LEU B 1 96 ? 7.72 -0.419 12.582 1 95.43 96 LEU B CA 1
ATOM 3079 C C . LEU B 1 96 ? 7.364 -0.321 11.102 1 95.43 96 LEU B C 1
ATOM 3081 O O . LEU B 1 96 ? 6.184 -0.283 10.744 1 95.43 96 LEU B O 1
ATOM 3085 N N . GLY B 1 97 ? 8.361 -0.2 10.255 1 96.79 97 GLY B N 1
ATOM 3086 C CA . GLY B 1 97 ? 8.179 -0.342 8.819 1 96.79 97 GLY B CA 1
ATOM 3087 C C . GLY B 1 97 ? 8.252 -1.782 8.348 1 96.79 97 GLY B C 1
ATOM 3088 O O . GLY B 1 97 ? 9.027 -2.577 8.883 1 96.79 97 GLY B O 1
ATOM 3089 N N . PHE B 1 98 ? 7.46 -2.055 7.313 1 96.23 98 PHE B N 1
ATOM 3090 C CA . PHE B 1 98 ? 7.495 -3.426 6.818 1 96.23 98 PHE B CA 1
ATOM 3091 C C . PHE B 1 98 ? 7.115 -3.478 5.343 1 96.23 98 PHE B C 1
ATOM 3093 O O . PHE B 1 98 ? 6.419 -2.591 4.844 1 96.23 98 PHE B O 1
ATOM 3100 N N . VAL B 1 99 ? 7.607 -4.493 4.672 1 94.82 99 VAL B N 1
ATOM 3101 C CA . VAL B 1 99 ? 7.231 -4.761 3.288 1 94.82 99 VAL B CA 1
ATOM 3102 C C . VAL B 1 99 ? 6.017 -5.686 3.252 1 94.82 99 VAL B C 1
ATOM 3104 O O . VAL B 1 99 ? 5.746 -6.403 4.218 1 94.82 99 VAL B O 1
ATOM 3107 N N . ASP B 1 100 ? 5.385 -5.737 2.174 1 88.84 100 ASP B N 1
ATOM 3108 C CA . ASP B 1 100 ? 4.102 -6.414 2.013 1 88.84 100 ASP B CA 1
ATOM 3109 C C . ASP B 1 100 ? 4.254 -7.925 2.177 1 88.84 100 ASP B C 1
ATOM 3111 O O . ASP B 1 100 ? 3.308 -8.61 2.571 1 88.84 100 ASP B O 1
ATOM 3115 N N . SER B 1 101 ? 5.353 -8.48 1.93 1 89.92 101 SER B N 1
ATOM 3116 C CA . SER B 1 101 ? 5.561 -9.924 1.913 1 89.92 101 SER B CA 1
ATOM 3117 C C . SER B 1 101 ? 5.455 -10.514 3.315 1 89.92 101 SER B C 1
ATOM 3119 O O . SER B 1 101 ? 5.352 -11.732 3.476 1 89.92 101 SER B O 1
ATOM 3121 N N . VAL B 1 102 ? 5.436 -9.668 4.325 1 91.34 102 VAL B N 1
ATOM 3122 C CA . VAL B 1 102 ? 5.444 -10.223 5.675 1 91.34 102 VAL B CA 1
ATOM 3123 C C . VAL B 1 102 ? 4.046 -10.127 6.282 1 91.34 102 VAL B C 1
ATOM 3125 O O . VAL B 1 102 ? 3.818 -10.583 7.404 1 91.34 102 VAL B O 1
ATOM 3128 N N . VAL B 1 103 ? 3.108 -9.573 5.589 1 88.44 103 VAL B N 1
ATOM 3129 C CA . VAL B 1 103 ? 1.785 -9.247 6.112 1 88.44 103 VAL B CA 1
ATOM 3130 C C . VAL B 1 103 ? 1.026 -10.532 6.434 1 88.44 103 VAL B C 1
ATOM 3132 O O . VAL B 1 103 ? 0.25 -10.579 7.392 1 88.44 103 VAL B O 1
ATOM 3135 N N . ASP B 1 104 ? 1.16 -11.572 5.695 1 80.45 104 ASP B N 1
ATOM 3136 C CA . ASP B 1 104 ? 0.401 -12.8 5.911 1 80.45 104 ASP B CA 1
ATOM 3137 C C . ASP B 1 104 ? 1.218 -13.819 6.702 1 80.45 104 ASP B C 1
ATOM 3139 O O . ASP B 1 104 ? 0.838 -14.988 6.799 1 80.45 104 ASP B O 1
ATOM 3143 N N . GLY B 1 105 ? 2.19 -13.477 7.447 1 83.66 105 GLY B N 1
ATOM 3144 C CA . GLY B 1 105 ? 3.001 -14.438 8.177 1 83.66 105 GLY B CA 1
ATOM 3145 C C . GLY B 1 105 ? 3.705 -13.836 9.378 1 83.66 105 GLY B C 1
ATOM 3146 O O . GLY B 1 105 ? 3.144 -13.791 10.475 1 83.66 105 GLY B O 1
ATOM 3147 N N . LEU B 1 106 ? 4.763 -13.333 9.078 1 88.68 106 LEU B N 1
ATOM 3148 C CA . LEU B 1 106 ? 5.677 -12.874 10.119 1 88.68 106 LEU B CA 1
ATOM 3149 C C . LEU B 1 106 ? 5.041 -11.765 10.951 1 88.68 106 LEU B C 1
ATOM 3151 O O . LEU B 1 106 ? 5.137 -11.772 12.18 1 88.68 106 LEU B O 1
ATOM 3155 N N . LEU B 1 107 ? 4.36 -10.878 10.323 1 92.3 107 LEU B N 1
ATOM 3156 C CA . LEU B 1 107 ? 3.894 -9.677 11.008 1 92.3 107 LEU B CA 1
ATOM 3157 C C . LEU B 1 107 ? 2.829 -10.021 12.044 1 92.3 107 LEU B C 1
ATOM 3159 O O . LEU B 1 107 ? 2.953 -9.653 13.215 1 92.3 107 LEU B O 1
ATOM 3163 N N . PRO B 1 108 ? 1.805 -10.808 11.678 1 88.49 108 PRO B N 1
ATOM 3164 C CA . PRO B 1 108 ? 0.805 -11.157 12.69 1 88.49 108 PRO B CA 1
ATOM 3165 C C . PRO B 1 108 ? 1.391 -11.968 13.844 1 88.49 108 PRO B C 1
ATOM 3167 O O . PRO B 1 108 ? 1.045 -11.735 15.005 1 88.49 108 PRO B O 1
ATOM 3170 N N . ALA B 1 109 ? 2.23 -12.855 13.521 1 89.58 109 ALA B N 1
ATOM 3171 C CA . ALA B 1 109 ? 2.868 -13.67 14.551 1 89.58 109 ALA B CA 1
ATOM 3172 C C . ALA B 1 109 ? 3.695 -12.807 15.499 1 89.58 109 ALA B C 1
ATOM 3174 O O . ALA B 1 109 ? 3.672 -13.012 16.715 1 89.58 109 ALA B O 1
ATOM 3175 N N . LEU B 1 110 ? 4.391 -11.887 14.93 1 92.72 110 LEU B N 1
ATOM 3176 C CA . LEU B 1 110 ? 5.213 -10.966 15.707 1 92.72 110 LEU B CA 1
ATOM 3177 C C . LEU B 1 110 ? 4.352 -10.125 16.643 1 92.72 110 LEU B C 1
ATOM 3179 O O . LEU B 1 110 ? 4.649 -10.016 17.835 1 92.72 110 LEU B O 1
ATOM 3183 N N . LEU B 1 111 ? 3.322 -9.556 16.105 1 90.96 111 LEU B N 1
ATOM 3184 C CA . LEU B 1 111 ? 2.479 -8.652 16.878 1 90.96 111 LEU B CA 1
ATOM 3185 C C . LEU B 1 111 ? 1.774 -9.398 18.006 1 90.96 111 LEU B C 1
ATOM 3187 O O . LEU B 1 111 ? 1.684 -8.894 19.129 1 90.96 111 LEU B O 1
ATOM 3191 N N . ARG B 1 112 ? 1.302 -10.528 17.698 1 87.3 112 ARG B N 1
ATOM 3192 C CA . ARG B 1 112 ? 0.637 -11.336 18.715 1 87.3 112 ARG B CA 1
ATOM 3193 C C . ARG B 1 112 ? 1.583 -11.653 19.868 1 87.3 112 ARG B C 1
ATOM 3195 O O . ARG B 1 112 ? 1.227 -11.484 21.036 1 87.3 112 ARG B O 1
ATOM 3202 N N . ARG B 1 113 ? 2.718 -12.11 19.542 1 88.83 113 ARG B N 1
ATOM 3203 C CA . ARG B 1 113 ? 3.697 -12.518 20.544 1 88.83 113 ARG B CA 1
ATOM 3204 C C . ARG B 1 113 ? 4.194 -11.318 21.344 1 88.83 113 ARG B C 1
ATOM 3206 O O . ARG B 1 113 ? 4.303 -11.384 22.57 1 88.83 113 ARG B O 1
ATOM 3213 N N . TYR B 1 114 ? 4.524 -10.285 20.677 1 90.21 114 TYR B N 1
ATOM 3214 C CA . TYR B 1 114 ? 5.102 -9.12 21.337 1 90.21 114 TYR B CA 1
ATOM 3215 C C . TYR B 1 114 ? 4.068 -8.419 22.209 1 90.21 114 TYR B C 1
ATOM 3217 O O . TYR B 1 114 ? 4.364 -8.026 23.34 1 90.21 114 TYR B O 1
ATOM 3225 N N . GLN B 1 115 ? 2.924 -8.206 21.682 1 84.83 115 GLN B N 1
ATOM 3226 C CA . GLN B 1 115 ? 1.9 -7.465 22.411 1 84.83 115 GLN B CA 1
ATOM 3227 C C . GLN B 1 115 ? 1.411 -8.25 23.624 1 84.83 115 GLN B C 1
ATOM 3229 O O . GLN B 1 115 ? 1.036 -7.663 24.641 1 84.83 115 GLN B O 1
ATOM 3234 N N . ALA B 1 116 ? 1.343 -9.536 23.51 1 83.02 116 ALA B N 1
ATOM 3235 C CA . ALA B 1 116 ? 0.993 -10.368 24.657 1 83.02 116 ALA B CA 1
ATOM 3236 C C . ALA B 1 116 ? 1.973 -10.158 25.807 1 83.02 116 ALA B C 1
ATOM 3238 O O . ALA B 1 116 ? 1.571 -10.101 26.972 1 83.02 116 ALA B O 1
ATOM 3239 N N . ALA B 1 117 ? 3.2 -9.974 25.484 1 85.07 117 ALA B N 1
ATOM 3240 C CA . ALA B 1 117 ? 4.256 -9.843 26.484 1 85.07 117 ALA B CA 1
ATOM 3241 C C . ALA B 1 117 ? 4.452 -8.384 26.887 1 85.07 117 ALA B C 1
ATOM 3243 O O . ALA B 1 117 ? 4.961 -8.096 27.972 1 85.07 117 ALA B O 1
ATOM 3244 N N . ASN B 1 118 ? 4.07 -7.48 26.023 1 85.51 118 ASN B N 1
ATOM 3245 C CA . ASN B 1 118 ? 4.266 -6.051 26.242 1 85.51 118 ASN B CA 1
ATOM 3246 C C . ASN B 1 118 ? 2.991 -5.26 25.961 1 85.51 118 ASN B C 1
ATOM 3248 O O . ASN B 1 118 ? 2.974 -4.392 25.087 1 85.51 118 ASN B O 1
ATOM 3252 N N . PRO B 1 119 ? 2.001 -5.435 26.717 1 78.72 119 PRO B N 1
ATOM 3253 C CA . PRO B 1 119 ? 0.704 -4.813 26.443 1 78.72 119 PRO B CA 1
ATOM 3254 C C . PRO B 1 119 ? 0.75 -3.289 26.531 1 78.72 119 PRO B C 1
ATOM 3256 O O . PRO B 1 119 ? -0.14 -2.61 26.012 1 78.72 119 PRO B O 1
ATOM 3259 N N . ASN B 1 120 ? 1.83 -2.74 27.125 1 79.64 120 ASN B N 1
ATOM 3260 C CA . ASN B 1 120 ? 1.904 -1.296 27.32 1 79.64 120 ASN B CA 1
ATOM 3261 C C . ASN B 1 120 ? 2.807 -0.636 26.282 1 79.64 120 ASN B C 1
ATOM 3263 O O . ASN B 1 120 ? 3.203 0.52 26.443 1 79.64 120 ASN B O 1
ATOM 3267 N N . VAL B 1 121 ? 3.17 -1.356 25.271 1 83.72 121 VAL B N 1
ATOM 3268 C CA . VAL B 1 121 ? 3.96 -0.789 24.183 1 83.72 121 VAL B CA 1
ATOM 3269 C C . VAL B 1 121 ? 3.075 -0.583 22.955 1 83.72 121 VAL B C 1
ATOM 3271 O O . VAL B 1 121 ? 2.318 -1.477 22.57 1 83.72 121 VAL B O 1
ATOM 3274 N N . ASP B 1 122 ? 3.172 0.561 22.415 1 84.07 122 ASP B N 1
ATOM 3275 C CA . ASP B 1 122 ? 2.421 0.893 21.209 1 84.07 122 ASP B CA 1
ATOM 3276 C C . ASP B 1 122 ? 3.257 0.647 19.955 1 84.07 122 ASP B C 1
ATOM 3278 O O . ASP B 1 122 ? 4.356 1.188 19.819 1 84.07 122 ASP B O 1
ATOM 3282 N N . ILE B 1 123 ? 2.732 -0.207 19.068 1 89.38 123 ILE B N 1
ATOM 3283 C CA . ILE B 1 123 ? 3.416 -0.449 17.802 1 89.38 123 ILE B CA 1
ATOM 3284 C C . ILE B 1 123 ? 2.666 0.247 16.669 1 89.38 123 ILE B C 1
ATOM 3286 O O . ILE B 1 123 ? 1.493 -0.043 16.422 1 89.38 123 ILE B O 1
ATOM 3290 N N . GLN B 1 124 ? 3.336 1.145 16.04 1 88.69 124 GLN B N 1
ATOM 3291 C CA . GLN B 1 124 ? 2.793 1.821 14.867 1 88.69 124 GLN B CA 1
ATOM 3292 C C . GLN B 1 124 ? 3.337 1.209 13.579 1 88.69 124 GLN B C 1
ATOM 3294 O O . GLN B 1 124 ? 4.546 1.23 13.338 1 88.69 124 GLN B O 1
ATOM 3299 N N . LEU B 1 125 ? 2.412 0.744 12.773 1 93.27 125 LEU B N 1
ATOM 3300 C CA . LEU B 1 125 ? 2.79 0.013 11.568 1 93.27 125 LEU B CA 1
ATOM 3301 C C . LEU B 1 125 ? 2.791 0.933 10.352 1 93.27 125 LEU B C 1
ATOM 3303 O O . LEU B 1 125 ? 1.881 1.748 10.184 1 93.27 125 LEU B O 1
ATOM 3307 N N . GLN B 1 126 ? 3.81 0.791 9.571 1 91.11 126 GLN B N 1
ATOM 3308 C CA . GLN B 1 126 ? 3.887 1.506 8.301 1 91.11 126 GLN B CA 1
ATOM 3309 C C . GLN B 1 126 ? 4.343 0.581 7.176 1 91.11 126 GLN B C 1
ATOM 3311 O O . GLN B 1 126 ? 5.475 0.092 7.188 1 91.11 126 GLN B O 1
ATOM 3316 N N . GLU B 1 127 ? 3.453 0.39 6.308 1 91.8 127 GLU B N 1
ATOM 3317 C CA . GLU B 1 127 ? 3.877 -0.317 5.103 1 91.8 127 GLU B CA 1
ATOM 3318 C C . GLU B 1 127 ? 4.721 0.582 4.205 1 91.8 127 GLU B C 1
ATOM 3320 O O . GLU B 1 127 ? 4.331 1.712 3.904 1 91.8 127 GLU B O 1
ATOM 3325 N N . ALA B 1 128 ? 5.874 0.109 3.812 1 92.93 128 ALA B N 1
ATOM 3326 C CA . ALA B 1 128 ? 6.791 0.941 3.036 1 92.93 128 ALA B CA 1
ATOM 3327 C C . ALA B 1 128 ? 7.775 0.083 2.246 1 92.93 128 ALA B C 1
ATOM 3329 O O . ALA B 1 128 ? 8.109 -1.03 2.66 1 92.93 128 ALA B O 1
ATOM 3330 N N . THR B 1 129 ? 8.186 0.63 1.138 1 93.23 129 THR B N 1
ATOM 3331 C CA . THR B 1 129 ? 9.248 0.002 0.359 1 93.23 129 THR B CA 1
ATOM 3332 C C . THR B 1 129 ? 10.591 0.132 1.073 1 93.23 129 THR B C 1
ATOM 3334 O O . THR B 1 129 ? 10.742 0.956 1.977 1 93.23 129 THR B O 1
ATOM 3337 N N . PRO B 1 130 ? 11.555 -0.655 0.627 1 93.62 130 PRO B N 1
ATOM 3338 C CA . PRO B 1 130 ? 12.856 -0.559 1.294 1 93.62 130 PRO B CA 1
ATOM 3339 C C . PRO B 1 130 ? 13.449 0.847 1.23 1 93.62 130 PRO B C 1
ATOM 3341 O O . PRO B 1 130 ? 13.898 1.378 2.249 1 93.62 130 PRO B O 1
ATOM 3344 N N . PRO B 1 131 ? 13.359 1.553 0.091 1 88.17 131 PRO B N 1
ATOM 3345 C CA . PRO B 1 131 ? 13.883 2.921 0.079 1 88.17 131 PRO B CA 1
ATOM 3346 C C . PRO B 1 131 ? 13.136 3.847 1.036 1 88.17 131 PRO B C 1
ATOM 3348 O O . PRO B 1 131 ? 13.755 4.677 1.707 1 88.17 131 PRO B O 1
ATOM 3351 N N . GLU B 1 132 ? 11.86 3.722 1.116 1 88.88 132 GLU B N 1
ATOM 3352 C CA . GLU B 1 132 ? 11.062 4.532 2.031 1 88.88 132 GLU B CA 1
ATOM 3353 C C . GLU B 1 132 ? 11.434 4.252 3.484 1 88.88 132 GLU B C 1
ATOM 3355 O O . GLU B 1 132 ? 11.467 5.167 4.31 1 88.88 132 GLU B O 1
ATOM 3360 N N . GLN B 1 133 ? 11.649 2.997 3.757 1 95.27 133 GLN B N 1
ATOM 3361 C CA . GLN B 1 133 ? 12.019 2.618 5.117 1 95.27 133 GLN B CA 1
ATOM 3362 C C . GLN B 1 133 ? 13.392 3.17 5.488 1 95.27 133 GLN B C 1
ATOM 3364 O O . GLN B 1 133 ? 13.589 3.664 6.6 1 95.27 133 GLN B O 1
ATOM 3369 N N . LEU B 1 134 ? 14.339 3.049 4.564 1 91.07 134 LEU B N 1
ATOM 3370 C CA . LEU B 1 134 ? 15.668 3.587 4.832 1 91.07 134 LEU B CA 1
ATOM 3371 C C . LEU B 1 134 ? 15.605 5.087 5.098 1 91.07 134 LEU B C 1
ATOM 3373 O O . LEU B 1 134 ? 16.258 5.587 6.016 1 91.07 134 LEU B O 1
ATOM 3377 N N . GLU B 1 135 ? 14.829 5.733 4.279 1 84.56 135 GLU B N 1
ATOM 3378 C CA . GLU B 1 135 ? 14.639 7.166 4.487 1 84.56 135 GLU B CA 1
ATOM 3379 C C . GLU B 1 135 ? 13.988 7.446 5.838 1 84.56 135 GLU B C 1
ATOM 3381 O O . GLU B 1 135 ? 14.395 8.365 6.551 1 84.56 135 GLU B O 1
ATOM 3386 N N . GLY B 1 136 ? 12.986 6.654 6.162 1 87.74 136 GLY B N 1
ATOM 3387 C CA . GLY B 1 136 ? 12.311 6.805 7.441 1 87.74 136 GLY B CA 1
ATOM 3388 C C . GLY B 1 136 ? 13.222 6.561 8.629 1 87.74 136 GLY B C 1
ATOM 3389 O O . GLY B 1 136 ? 13.12 7.248 9.647 1 87.74 136 GLY B O 1
ATOM 3390 N N . LEU B 1 137 ? 14.096 5.633 8.532 1 90.52 137 LEU B N 1
ATOM 3391 C CA . LEU B 1 137 ? 15.057 5.335 9.589 1 90.52 137 LEU B CA 1
ATOM 3392 C C . LEU B 1 137 ? 16.086 6.453 9.718 1 90.52 137 LEU B C 1
ATOM 3394 O O . LEU B 1 137 ? 16.436 6.855 10.83 1 90.52 137 LEU B O 1
ATOM 3398 N N . ARG B 1 138 ? 16.494 6.963 8.588 1 82.45 138 ARG B N 1
ATOM 3399 C CA . ARG B 1 138 ? 17.492 8.028 8.581 1 82.45 138 ARG B CA 1
ATOM 3400 C C . ARG B 1 138 ? 16.946 9.294 9.232 1 82.45 138 ARG B C 1
ATOM 3402 O O . ARG B 1 138 ? 17.68 10.015 9.912 1 82.45 138 ARG B O 1
ATOM 3409 N N . ASN B 1 139 ? 15.709 9.503 9.021 1 75.19 139 ASN B N 1
ATOM 3410 C CA . ASN B 1 139 ? 15.117 10.743 9.511 1 75.19 139 ASN B CA 1
ATOM 3411 C C . ASN B 1 139 ? 14.31 10.515 10.785 1 75.19 139 ASN B C 1
ATOM 3413 O O . ASN B 1 139 ? 13.447 11.323 11.133 1 75.19 139 ASN B O 1
ATOM 3417 N N . ASP B 1 140 ? 14.435 9.394 11.371 1 76.82 140 ASP B N 1
ATOM 3418 C CA . ASP B 1 140 ? 13.883 9.039 12.674 1 76.82 140 ASP B CA 1
ATOM 3419 C C . ASP B 1 140 ? 12.357 8.99 12.629 1 76.82 140 ASP B C 1
ATOM 3421 O O . ASP B 1 140 ? 11.69 9.345 13.603 1 76.82 140 ASP B O 1
ATOM 3425 N N . ARG B 1 141 ? 11.86 8.696 11.466 1 83.73 141 ARG B N 1
ATOM 3426 C CA . ARG B 1 141 ? 10.422 8.502 11.31 1 83.73 141 ARG B CA 1
ATOM 3427 C C . ARG B 1 141 ? 10.041 7.04 11.519 1 83.73 141 ARG B C 1
ATOM 3429 O O . ARG B 1 141 ? 8.865 6.72 11.71 1 83.73 141 ARG B O 1
ATOM 3436 N N . LEU B 1 142 ? 11.025 6.211 11.497 1 91.8 142 LEU B N 1
ATOM 3437 C CA . LEU B 1 142 ? 10.907 4.788 11.798 1 91.8 142 LEU B CA 1
ATOM 3438 C C . LEU B 1 142 ? 11.945 4.363 12.832 1 91.8 142 LEU B C 1
ATOM 3440 O O . LEU B 1 142 ? 13.062 4.885 12.847 1 91.8 142 LEU B O 1
ATOM 3444 N N . ASP B 1 143 ? 11.539 3.487 13.657 1 91.42 143 ASP B N 1
ATOM 3445 C CA . ASP B 1 143 ? 12.466 2.96 14.653 1 91.42 143 ASP B CA 1
ATOM 3446 C C . ASP B 1 143 ? 13.092 1.649 14.181 1 91.42 143 ASP B C 1
ATOM 3448 O O . ASP B 1 143 ? 14.256 1.37 14.474 1 91.42 143 ASP B O 1
ATOM 3452 N N . VAL B 1 144 ? 12.255 0.825 13.554 1 96.31 144 VAL B N 1
ATOM 3453 C CA . VAL B 1 144 ? 12.665 -0.487 13.067 1 96.31 144 VAL B CA 1
ATOM 3454 C C . VAL B 1 144 ? 11.988 -0.777 11.729 1 96.31 144 VAL B C 1
ATOM 3456 O O . VAL B 1 144 ? 10.854 -0.352 11.495 1 96.31 144 VAL B O 1
ATOM 3459 N N . GLY B 1 145 ? 12.72 -1.438 10.871 1 97.63 145 GLY B N 1
ATOM 3460 C CA . GLY B 1 145 ? 12.161 -1.839 9.589 1 97.63 145 GLY B CA 1
ATOM 3461 C C . GLY B 1 145 ? 12.386 -3.306 9.273 1 97.63 145 GLY B C 1
ATOM 3462 O O . GLY B 1 145 ? 13.437 -3.862 9.598 1 97.63 145 GLY B O 1
ATOM 3463 N N . ILE B 1 146 ? 11.4 -3.942 8.749 1 97.29 146 ILE B N 1
ATOM 3464 C CA . ILE B 1 146 ? 11.539 -5.252 8.124 1 97.29 146 ILE B CA 1
ATOM 3465 C C . ILE B 1 146 ? 11.502 -5.106 6.605 1 97.29 146 ILE B C 1
ATOM 3467 O O . ILE B 1 146 ? 10.455 -4.799 6.03 1 97.29 146 ILE B O 1
ATOM 3471 N N . LEU B 1 147 ? 12.64 -5.31 5.957 1 96.86 147 LEU B N 1
ATOM 3472 C CA . LEU B 1 147 ? 12.729 -5.031 4.527 1 96.86 147 LEU B CA 1
ATOM 3473 C C . LEU B 1 147 ? 13.487 -6.138 3.803 1 96.86 147 LEU B C 1
ATOM 3475 O O . LEU B 1 147 ? 13.976 -7.078 4.435 1 96.86 147 LEU B O 1
ATOM 3479 N N . VAL B 1 148 ? 13.506 -6.048 2.517 1 96.05 148 VAL B N 1
ATOM 3480 C CA . VAL B 1 148 ? 14.112 -7.087 1.69 1 96.05 148 VAL B CA 1
ATOM 3481 C C . VAL B 1 148 ? 15.482 -6.624 1.199 1 96.05 148 VAL B C 1
ATOM 3483 O O . VAL B 1 148 ? 15.663 -5.453 0.859 1 96.05 148 VAL B O 1
ATOM 3486 N N . LEU B 1 149 ? 16.364 -7.538 1.156 1 93.38 149 LEU B N 1
ATOM 3487 C CA . LEU B 1 149 ? 17.693 -7.291 0.609 1 93.38 149 LEU B CA 1
ATOM 3488 C C . LEU B 1 149 ? 17.741 -7.628 -0.877 1 93.38 149 LEU B C 1
ATOM 3490 O O . LEU B 1 149 ? 16.94 -8.43 -1.362 1 93.38 149 LEU B O 1
ATOM 3494 N N . PRO B 1 150 ? 18.664 -7.004 -1.564 1 89.97 150 PRO B N 1
ATOM 3495 C CA . PRO B 1 150 ? 19.677 -6.044 -1.118 1 89.97 150 PRO B CA 1
ATOM 3496 C C . PRO B 1 150 ? 19.141 -4.617 -1.033 1 89.97 150 PRO B C 1
ATOM 3498 O O . PRO B 1 150 ? 18.209 -4.26 -1.758 1 89.97 150 PRO B O 1
ATOM 3501 N N . VAL B 1 151 ? 19.689 -3.855 -0.138 1 88.29 151 VAL B N 1
ATOM 3502 C CA . VAL B 1 151 ? 19.397 -2.427 -0.071 1 88.29 151 VAL B CA 1
ATOM 3503 C C . VAL B 1 151 ? 20.609 -1.628 -0.544 1 88.29 151 VAL B C 1
ATOM 3505 O O . VAL B 1 151 ? 21.751 -2.06 -0.37 1 88.29 151 VAL B O 1
ATOM 3508 N N . ILE B 1 152 ? 20.25 -0.538 -1.12 1 77.04 152 ILE B N 1
ATOM 3509 C CA . ILE B 1 152 ? 21.31 0.311 -1.653 1 77.04 152 ILE B CA 1
ATOM 3510 C C . ILE B 1 152 ? 21.64 1.414 -0.65 1 77.04 152 ILE B C 1
ATOM 3512 O O . ILE B 1 152 ? 20.741 2.081 -0.133 1 77.04 152 ILE B O 1
ATOM 3516 N N . ASP B 1 153 ? 22.888 1.564 -0.265 1 78.98 153 ASP B N 1
ATOM 3517 C CA . ASP B 1 153 ? 23.44 2.638 0.555 1 78.98 153 ASP B CA 1
ATOM 3518 C C . ASP B 1 153 ? 22.739 2.711 1.909 1 78.98 153 ASP B C 1
ATOM 3520 O O . ASP B 1 153 ? 22.126 3.727 2.242 1 78.98 153 ASP B O 1
ATOM 3524 N N . PRO B 1 154 ? 22.878 1.726 2.675 1 83.08 154 PRO B N 1
ATOM 3525 C CA . PRO B 1 154 ? 22.236 1.748 3.991 1 83.08 154 PRO B CA 1
ATOM 3526 C C . PRO B 1 154 ? 22.833 2.802 4.922 1 83.08 154 PRO B C 1
ATOM 3528 O O . PRO B 1 154 ? 22.181 3.225 5.879 1 83.08 154 PRO B O 1
ATOM 3531 N N . GLY B 1 155 ? 24.003 3.26 4.587 1 84.8 155 GLY B N 1
ATOM 3532 C CA . GLY B 1 155 ? 24.643 4.244 5.445 1 84.8 155 GLY B CA 1
ATOM 3533 C C . GLY B 1 155 ? 24.836 3.759 6.869 1 84.8 155 GLY B C 1
ATOM 3534 O O . GLY B 1 155 ? 25.407 2.69 7.094 1 84.8 155 GLY B O 1
ATOM 3535 N N . ASN B 1 156 ? 24.285 4.472 7.843 1 88.12 156 ASN B N 1
ATOM 3536 C CA . ASN B 1 156 ? 24.466 4.162 9.257 1 88.12 156 ASN B CA 1
ATOM 3537 C C . ASN B 1 156 ? 23.348 3.264 9.781 1 88.12 156 ASN B C 1
ATOM 3539 O O . ASN B 1 156 ? 23.182 3.116 10.993 1 88.12 156 ASN B O 1
ATOM 3543 N N . ILE B 1 157 ? 22.677 2.762 8.883 1 94.79 157 ILE B N 1
ATOM 3544 C CA . ILE B 1 157 ? 21.59 1.864 9.258 1 94.79 157 ILE B CA 1
ATOM 3545 C C . ILE B 1 157 ? 22.119 0.438 9.39 1 94.79 157 ILE B C 1
ATOM 3547 O O . ILE B 1 157 ? 22.817 -0.056 8.501 1 94.79 157 ILE B O 1
ATOM 3551 N N . GLN B 1 158 ? 21.876 -0.186 10.518 1 96.17 158 GLN B N 1
ATOM 3552 C CA . GLN B 1 158 ? 22.227 -1.584 10.743 1 96.17 158 GLN B CA 1
ATOM 3553 C C . GLN B 1 158 ? 21.244 -2.518 10.043 1 96.17 158 GLN B C 1
ATOM 3555 O O . GLN B 1 158 ? 20.033 -2.289 10.074 1 96.17 158 GLN B O 1
ATOM 3560 N N . ILE B 1 159 ? 21.784 -3.489 9.377 1 96.32 159 ILE B N 1
ATOM 3561 C CA . ILE B 1 159 ? 20.989 -4.477 8.657 1 96.32 159 ILE B CA 1
ATOM 3562 C C . ILE B 1 159 ? 21.288 -5.874 9.198 1 96.32 159 ILE B C 1
ATOM 3564 O O . ILE B 1 159 ? 22.439 -6.316 9.19 1 96.32 159 ILE B O 1
ATOM 3568 N N . GLU B 1 160 ? 20.254 -6.598 9.642 1 96.04 160 GLU B N 1
ATOM 3569 C CA . GLU B 1 160 ? 20.392 -7.955 10.162 1 96.04 160 GLU B CA 1
ATOM 3570 C C . GLU B 1 160 ? 19.505 -8.932 9.396 1 96.04 160 GLU B C 1
ATOM 3572 O O . GLU B 1 160 ? 18.279 -8.894 9.519 1 96.04 160 GLU B O 1
ATOM 3577 N N . PRO B 1 161 ? 20.102 -9.821 8.661 1 95.12 161 PRO B N 1
ATOM 3578 C CA . PRO B 1 161 ? 19.269 -10.811 7.974 1 95.12 161 PRO B CA 1
ATOM 3579 C C . PRO B 1 161 ? 18.406 -11.625 8.935 1 95.12 161 PRO B C 1
ATOM 3581 O O . PRO B 1 161 ? 18.873 -12.021 10.006 1 95.12 161 PRO B O 1
ATOM 3584 N N . LEU B 1 162 ? 17.17 -11.773 8.641 1 94.53 162 LEU B N 1
ATOM 3585 C CA . LEU B 1 162 ? 16.234 -12.537 9.458 1 94.53 162 LEU B CA 1
ATOM 3586 C C . LEU B 1 162 ? 16.074 -13.955 8.92 1 94.53 162 LEU B C 1
ATOM 3588 O O . LEU B 1 162 ? 16.191 -14.925 9.673 1 94.53 162 LEU B O 1
ATOM 3592 N N . PHE B 1 163 ? 15.735 -14.067 7.652 1 89.11 163 PHE B N 1
ATOM 3593 C CA . PHE B 1 163 ? 15.648 -15.386 7.037 1 89.11 163 PHE B CA 1
ATOM 3594 C C . PHE B 1 163 ? 15.782 -15.287 5.522 1 89.11 163 PHE B C 1
ATOM 3596 O O . PHE B 1 163 ? 15.626 -14.207 4.949 1 89.11 163 PHE B O 1
ATOM 3603 N N . GLU B 1 164 ? 16.088 -16.403 4.995 1 91.68 164 GLU B N 1
ATOM 3604 C CA . GLU B 1 164 ? 16.255 -16.528 3.55 1 91.68 164 GLU B CA 1
ATOM 3605 C C . GLU B 1 164 ? 15.124 -17.346 2.933 1 91.68 164 GLU B C 1
ATOM 3607 O O . GLU B 1 164 ? 14.693 -18.349 3.504 1 91.68 164 GLU B O 1
ATOM 3612 N N . ASP B 1 165 ? 14.636 -16.824 1.923 1 91.87 165 ASP B N 1
ATOM 3613 C CA . ASP B 1 165 ? 13.639 -17.461 1.069 1 91.87 165 ASP B CA 1
ATOM 3614 C C . ASP B 1 165 ? 14.085 -17.458 -0.392 1 91.87 165 ASP B C 1
ATOM 3616 O O . ASP B 1 165 ? 15.246 -17.174 -0.692 1 91.87 165 ASP B O 1
ATOM 3620 N N . ARG B 1 166 ? 13.288 -17.991 -1.211 1 94.76 166 ARG B N 1
ATOM 3621 C CA . ARG B 1 166 ? 13.556 -17.947 -2.644 1 94.76 166 ARG B CA 1
ATOM 3622 C C . ARG B 1 166 ? 12.317 -17.515 -3.42 1 94.76 166 ARG B C 1
ATOM 3624 O O . ARG B 1 166 ? 11.193 -17.653 -2.933 1 94.76 166 ARG B O 1
ATOM 3631 N N . MET B 1 167 ? 12.638 -17.054 -4.573 1 96.54 167 MET B N 1
ATOM 3632 C CA . MET B 1 167 ? 11.537 -16.67 -5.45 1 96.54 167 MET B CA 1
ATOM 3633 C C . MET B 1 167 ? 11.036 -17.867 -6.251 1 96.54 167 MET B C 1
ATOM 3635 O O . MET B 1 167 ? 11.818 -18.749 -6.613 1 96.54 167 MET B O 1
ATOM 3639 N N . VAL B 1 168 ? 9.762 -17.872 -6.536 1 96.85 168 VAL B N 1
ATOM 3640 C CA . VAL B 1 168 ? 9.141 -18.857 -7.414 1 96.85 168 VAL B CA 1
ATOM 3641 C C . VAL B 1 168 ? 8.392 -18.146 -8.54 1 96.85 168 VAL B C 1
ATOM 3643 O O . VAL B 1 168 ? 8.061 -16.964 -8.424 1 96.85 168 VAL B O 1
ATOM 3646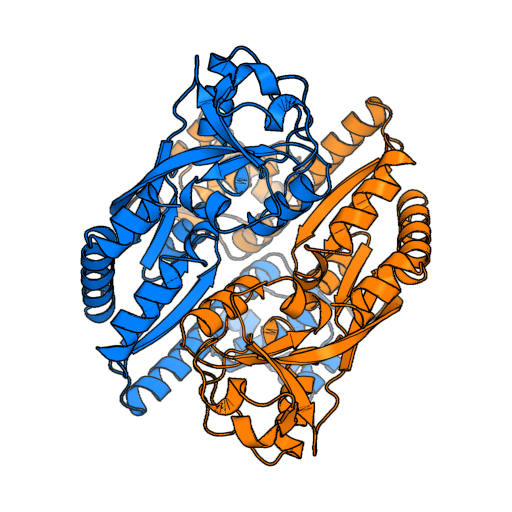 N N . ALA B 1 169 ? 8.182 -18.827 -9.569 1 97.48 169 ALA B N 1
ATOM 3647 C CA . ALA B 1 169 ? 7.346 -18.304 -10.647 1 97.48 169 ALA B CA 1
ATOM 3648 C C . ALA B 1 169 ? 5.864 -18.445 -10.309 1 97.48 169 ALA B C 1
ATOM 3650 O O . ALA B 1 169 ? 5.424 -19.5 -9.847 1 97.48 169 ALA B O 1
ATOM 3651 N N . VAL B 1 170 ? 5.169 -17.41 -10.509 1 96.71 170 VAL B N 1
ATOM 3652 C CA . VAL B 1 170 ? 3.721 -17.465 -10.34 1 96.71 170 VAL B CA 1
ATOM 3653 C C . VAL B 1 170 ? 3.033 -17.218 -11.681 1 96.71 170 VAL B C 1
ATOM 3655 O O . VAL B 1 170 ? 3.405 -16.3 -12.416 1 96.71 170 VAL B O 1
ATOM 3658 N N . LEU B 1 171 ? 2.102 -18.078 -11.971 1 96.18 171 LEU B N 1
ATOM 3659 C CA . LEU B 1 171 ? 1.381 -18.123 -13.239 1 96.18 171 LEU B CA 1
ATOM 3660 C C . LEU B 1 171 ? -0.123 -18.207 -13.006 1 96.18 171 LEU B C 1
ATOM 3662 O O . LEU B 1 171 ? -0.568 -18.611 -11.929 1 96.18 171 LEU B O 1
ATOM 3666 N N . PRO B 1 172 ? -0.878 -17.807 -14.07 1 93.42 172 PRO B N 1
ATOM 3667 C CA . PRO B 1 172 ? -2.292 -18.18 -13.99 1 93.42 172 PRO B CA 1
ATOM 3668 C C . PRO B 1 172 ? -2.498 -19.685 -13.841 1 93.42 172 PRO B C 1
ATOM 3670 O O . PRO B 1 172 ? -1.695 -20.475 -14.345 1 93.42 172 PRO B O 1
ATOM 3673 N N . GLN B 1 173 ? -3.593 -20.027 -13.222 1 90.97 173 GLN B N 1
ATOM 3674 C CA . GLN B 1 173 ? -3.868 -21.434 -12.952 1 90.97 173 GLN B CA 1
ATOM 3675 C C . GLN B 1 173 ? -3.989 -22.23 -14.248 1 90.97 173 GLN B C 1
ATOM 3677 O O . GLN B 1 173 ? -3.623 -23.406 -14.297 1 90.97 173 GLN B O 1
ATOM 3682 N N . ASP B 1 174 ? -4.42 -21.589 -15.31 1 90.87 174 ASP B N 1
ATOM 3683 C CA . ASP B 1 174 ? -4.659 -22.278 -16.574 1 90.87 174 ASP B CA 1
ATOM 3684 C C . ASP B 1 174 ? -3.493 -22.076 -17.539 1 90.87 174 ASP B C 1
ATOM 3686 O O . ASP B 1 174 ? -3.595 -22.406 -18.722 1 90.87 174 ASP B O 1
ATOM 3690 N N . HIS B 1 175 ? -2.43 -21.564 -17.093 1 94.28 175 HIS B N 1
ATOM 3691 C CA . HIS B 1 175 ? -1.262 -21.344 -17.938 1 94.28 175 HIS B CA 1
ATOM 3692 C C . HIS B 1 175 ? -0.65 -22.666 -18.388 1 94.28 175 HIS B C 1
ATOM 3694 O O . HIS B 1 175 ? -0.577 -23.619 -17.608 1 94.28 175 HIS B O 1
ATOM 3700 N N . PRO B 1 176 ? -0.157 -22.793 -19.579 1 94.09 176 PRO B N 1
ATOM 3701 C CA . PRO B 1 176 ? 0.438 -24.036 -20.077 1 94.09 176 PRO B CA 1
ATOM 3702 C C . PRO B 1 176 ? 1.598 -24.522 -19.212 1 94.09 176 PRO B C 1
ATOM 3704 O O . PRO B 1 176 ? 1.756 -25.728 -19.005 1 94.09 176 PRO B O 1
ATOM 3707 N N . LEU B 1 177 ? 2.326 -23.664 -18.691 1 94.73 177 LEU B N 1
ATOM 3708 C CA . LEU B 1 177 ? 3.499 -24.018 -17.899 1 94.73 177 LEU B CA 1
ATOM 3709 C C . LEU B 1 177 ? 3.095 -24.452 -16.494 1 94.73 177 LEU B C 1
ATOM 3711 O O . LEU B 1 177 ? 3.926 -24.946 -15.729 1 94.73 177 LEU B O 1
ATOM 3715 N N . ALA B 1 178 ? 1.848 -24.238 -16.136 1 93.14 178 ALA B N 1
ATOM 3716 C CA . ALA B 1 178 ? 1.362 -24.569 -14.799 1 93.14 178 ALA B CA 1
ATOM 3717 C C . ALA B 1 178 ? 1.293 -26.08 -14.6 1 93.14 178 ALA B C 1
ATOM 3719 O O . ALA B 1 178 ? 1.166 -26.558 -13.47 1 93.14 178 ALA B O 1
ATOM 3720 N N . GLU B 1 179 ? 1.425 -26.772 -15.595 1 91.77 179 GLU B N 1
ATOM 3721 C CA . GLU B 1 179 ? 1.348 -28.229 -15.526 1 91.77 179 GLU B CA 1
ATOM 3722 C C . GLU B 1 179 ? 2.668 -28.828 -15.049 1 91.77 179 GLU B C 1
ATOM 3724 O O . GLU B 1 179 ? 2.715 -29.989 -14.637 1 91.77 179 GLU B O 1
ATOM 3729 N N . GLN B 1 180 ? 3.691 -28.112 -15.075 1 91.55 180 GLN B N 1
ATOM 3730 C CA . GLN B 1 180 ? 5.006 -28.566 -14.637 1 91.55 180 GLN B CA 1
ATOM 3731 C C . GLN B 1 180 ? 5.226 -28.27 -13.156 1 91.55 180 GLN B C 1
ATOM 3733 O O . GLN B 1 180 ? 4.612 -27.354 -12.604 1 91.55 180 GLN B O 1
ATOM 3738 N N . THR B 1 181 ? 6.038 -29.035 -12.549 1 89.99 181 THR B N 1
ATOM 3739 C CA . THR B 1 181 ? 6.378 -28.78 -11.153 1 89.99 181 THR B CA 1
ATOM 3740 C C . THR B 1 181 ? 7.44 -27.689 -11.046 1 89.99 181 THR B C 1
ATOM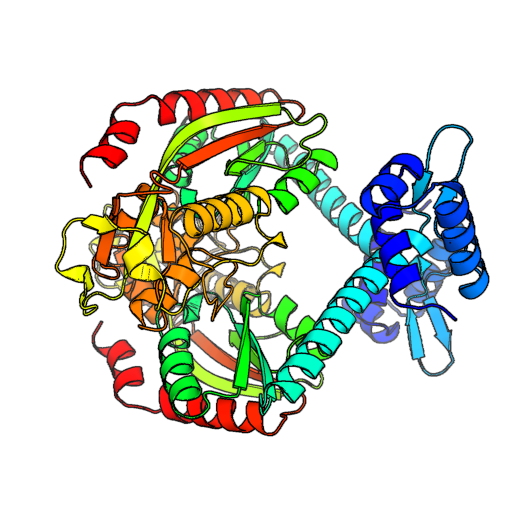 3742 O O . THR B 1 181 ? 7.453 -26.92 -10.083 1 89.99 181 THR B O 1
ATOM 3745 N N . SER B 1 182 ? 8.333 -27.729 -12.023 1 95.61 182 SER B N 1
ATOM 3746 C CA . SER B 1 182 ? 9.391 -26.727 -12.11 1 95.61 182 SER B CA 1
ATOM 3747 C C . SER B 1 182 ? 9.567 -26.233 -13.542 1 95.61 182 SER B C 1
ATOM 3749 O O . SER B 1 182 ? 9.232 -26.941 -14.494 1 95.61 182 SER B O 1
ATOM 3751 N N . ILE B 1 183 ? 9.988 -25.02 -13.617 1 96.57 183 ILE B N 1
ATOM 3752 C CA . ILE B 1 183 ? 10.2 -24.458 -14.947 1 96.57 183 ILE B CA 1
ATOM 3753 C C . ILE B 1 183 ? 11.538 -23.722 -14.988 1 96.57 183 ILE B C 1
ATOM 3755 O O . ILE B 1 183 ? 11.965 -23.141 -13.988 1 96.57 183 ILE B O 1
ATOM 3759 N N . GLY B 1 184 ? 12.208 -23.826 -16.119 1 97.59 184 GLY B N 1
ATOM 3760 C CA . GLY B 1 184 ? 13.357 -22.96 -16.331 1 97.59 184 GLY B CA 1
ATOM 3761 C C . GLY B 1 184 ? 12.987 -21.493 -16.442 1 97.59 184 GLY B C 1
ATOM 3762 O O . GLY B 1 184 ? 11.973 -21.148 -17.052 1 97.59 184 GLY B O 1
ATOM 3763 N N . LEU B 1 185 ? 13.843 -20.724 -15.825 1 97.8 185 LEU B N 1
ATOM 3764 C CA . LEU B 1 185 ? 13.573 -19.292 -15.876 1 97.8 185 LEU B CA 1
ATOM 3765 C C . LEU B 1 185 ? 13.437 -18.815 -17.319 1 97.8 185 LEU B C 1
ATOM 3767 O O . LEU B 1 185 ? 12.602 -17.958 -17.618 1 97.8 185 LEU B O 1
ATOM 3771 N N . ALA B 1 186 ? 14.142 -19.382 -18.209 1 97.24 186 ALA B N 1
ATOM 3772 C CA . ALA B 1 186 ? 14.152 -19.02 -19.624 1 97.24 186 ALA B CA 1
ATOM 3773 C C . ALA B 1 186 ? 12.798 -19.297 -20.27 1 97.24 186 ALA B C 1
ATOM 3775 O O . ALA B 1 186 ? 12.452 -18.69 -21.287 1 97.24 186 ALA B O 1
ATOM 3776 N N . ALA B 1 187 ? 12.057 -20.202 -19.714 1 97.41 187 ALA B N 1
ATOM 3777 C CA . ALA B 1 187 ? 10.747 -20.559 -20.252 1 97.41 187 ALA B CA 1
ATOM 3778 C C . ALA B 1 187 ? 9.776 -19.385 -20.156 1 97.41 187 ALA B C 1
ATOM 3780 O O . ALA B 1 187 ? 8.736 -19.376 -20.818 1 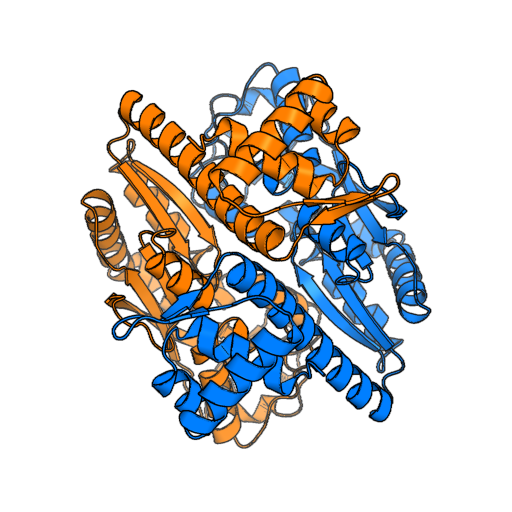97.41 187 ALA B O 1
ATOM 3781 N N . LEU B 1 188 ? 10.151 -18.374 -19.348 1 97.45 188 LEU B N 1
ATOM 3782 C CA . LEU B 1 188 ? 9.273 -17.229 -19.133 1 97.45 188 LEU B CA 1
ATOM 3783 C C . LEU B 1 188 ? 9.661 -16.068 -20.043 1 97.45 188 LEU B C 1
ATOM 3785 O O . LEU B 1 188 ? 9.063 -14.992 -19.972 1 97.45 188 LEU B O 1
ATOM 3789 N N . ALA B 1 189 ? 10.587 -16.237 -20.933 1 96.8 189 ALA B N 1
ATOM 3790 C CA . ALA B 1 189 ? 11.193 -15.172 -21.728 1 96.8 189 ALA B CA 1
ATOM 3791 C C . ALA B 1 189 ? 10.153 -14.49 -22.613 1 96.8 189 ALA B C 1
ATOM 3793 O O . ALA B 1 189 ? 10.19 -13.271 -22.797 1 96.8 189 ALA B O 1
ATOM 3794 N N . ASP B 1 190 ? 9.195 -15.211 -23.099 1 95.25 190 ASP B N 1
ATOM 3795 C CA . ASP B 1 190 ? 8.265 -14.665 -24.083 1 95.25 190 ASP B CA 1
ATOM 3796 C C . ASP B 1 190 ? 6.936 -14.287 -23.432 1 95.25 190 ASP B C 1
ATOM 3798 O O . ASP B 1 190 ? 5.973 -13.95 -24.125 1 95.25 190 ASP B O 1
ATOM 3802 N N . GLN B 1 191 ? 6.895 -14.338 -22.107 1 95.97 191 GLN B N 1
ATOM 3803 C CA . GLN B 1 191 ? 5.674 -14.011 -21.38 1 95.97 191 GLN B CA 1
ATOM 3804 C C . GLN B 1 191 ? 5.621 -12.526 -21.032 1 95.97 191 GLN B C 1
ATOM 3806 O O . GLN B 1 191 ? 6.661 -11.873 -20.917 1 95.97 191 GLN B O 1
ATOM 3811 N N . PRO B 1 192 ? 4.39 -11.961 -20.915 1 94 192 PRO B N 1
ATOM 3812 C CA . PRO B 1 192 ? 4.28 -10.639 -20.293 1 94 192 PRO B CA 1
ATOM 3813 C C . PRO B 1 192 ? 4.587 -10.664 -18.797 1 94 192 PRO B C 1
ATOM 3815 O O . PRO B 1 192 ? 4.04 -11.491 -18.064 1 94 192 PRO B O 1
ATOM 3818 N N . TRP B 1 193 ? 5.459 -9.686 -18.383 1 96.31 193 TRP B N 1
ATOM 3819 C CA . TRP B 1 193 ? 5.919 -9.708 -16.998 1 96.31 193 TRP B CA 1
ATOM 3820 C C . TRP B 1 193 ? 5.232 -8.621 -16.179 1 96.31 193 TRP B C 1
ATOM 3822 O O . TRP B 1 193 ? 5.044 -7.5 -16.658 1 96.31 193 TRP B O 1
ATOM 3832 N N . ILE B 1 194 ? 4.878 -9.04 -15.025 1 95.6 194 ILE B N 1
ATOM 3833 C CA . ILE B 1 194 ? 4.451 -8.098 -13.996 1 95.6 194 ILE B CA 1
ATOM 3834 C C . ILE B 1 194 ? 5.558 -7.932 -12.957 1 95.6 194 ILE B C 1
ATOM 3836 O O . ILE B 1 194 ? 5.911 -8.886 -12.259 1 95.6 194 ILE B O 1
ATOM 3840 N N . LEU B 1 195 ? 6.137 -6.757 -12.861 1 94.63 195 LEU B N 1
ATOM 3841 C CA . LEU B 1 195 ? 7.299 -6.472 -12.027 1 94.63 195 LEU B CA 1
ATOM 3842 C C . LEU B 1 195 ? 7.24 -5.05 -11.48 1 94.63 195 LEU B C 1
ATOM 3844 O O . LEU B 1 195 ? 6.955 -4.107 -12.221 1 94.63 195 LEU B O 1
ATOM 3848 N N . PHE B 1 196 ? 7.493 -4.968 -10.228 1 92.52 196 PHE B N 1
ATOM 3849 C CA . PHE B 1 196 ? 7.437 -3.636 -9.637 1 92.52 196 PHE B CA 1
ATOM 3850 C C . PHE B 1 196 ? 8.491 -2.725 -10.255 1 92.52 196 PHE B C 1
ATOM 3852 O O . PHE B 1 196 ? 9.491 -3.201 -10.796 1 92.52 196 PHE B O 1
ATOM 3859 N N . ALA B 1 197 ? 8.252 -1.42 -10.129 1 86.04 197 ALA B N 1
ATOM 3860 C CA . ALA B 1 197 ? 9.175 -0.434 -10.685 1 86.04 197 ALA B CA 1
ATOM 3861 C C . ALA B 1 197 ? 10.497 -0.428 -9.922 1 86.04 197 ALA B C 1
ATOM 3863 O O . ALA B 1 197 ? 10.525 -0.673 -8.714 1 86.04 197 ALA B O 1
ATOM 3864 N N . PRO B 1 198 ? 11.528 -0.075 -10.583 1 81.66 198 PRO B N 1
ATOM 3865 C CA . PRO B 1 198 ? 12.853 -0.118 -9.96 1 81.66 198 PRO B CA 1
ATOM 3866 C C . PRO B 1 198 ? 12.94 0.738 -8.699 1 81.66 198 PRO B C 1
ATOM 3868 O O . PRO B 1 198 ? 13.611 0.357 -7.735 1 81.66 198 PRO B O 1
ATOM 3871 N N . HIS B 1 199 ? 12.266 1.826 -8.618 1 80.79 199 HIS B N 1
ATOM 3872 C CA . HIS B 1 199 ? 12.417 2.758 -7.506 1 80.79 199 HIS B CA 1
ATOM 3873 C C . HIS B 1 199 ? 11.732 2.232 -6.25 1 80.79 199 HIS B C 1
ATOM 3875 O O . HIS B 1 199 ? 11.991 2.719 -5.147 1 80.79 199 HIS B O 1
ATOM 3881 N N . HIS B 1 200 ? 10.864 1.227 -6.382 1 87.44 200 HIS B N 1
ATOM 3882 C CA . HIS B 1 200 ? 10.22 0.628 -5.218 1 87.44 200 HIS B CA 1
ATOM 3883 C C . HIS B 1 200 ? 11.159 -0.34 -4.506 1 87.44 200 HIS B C 1
ATOM 3885 O O . HIS B 1 200 ? 10.979 -0.627 -3.321 1 87.44 200 HIS B O 1
ATOM 3891 N N . GLY B 1 201 ? 12.109 -0.816 -5.178 1 89.58 201 GLY B N 1
ATOM 3892 C CA . GLY B 1 201 ? 13.083 -1.769 -4.672 1 89.58 201 GLY B CA 1
ATOM 3893 C C . GLY B 1 201 ? 14.247 -1.993 -5.619 1 89.58 201 GLY B C 1
ATOM 3894 O O . GLY B 1 201 ? 14.361 -3.059 -6.229 1 89.58 201 GLY B O 1
ATOM 3895 N N . PRO B 1 202 ? 15.112 -0.998 -5.631 1 82.1 202 PRO B N 1
ATOM 3896 C CA . PRO B 1 202 ? 16.181 -1.051 -6.63 1 82.1 202 PRO B CA 1
ATOM 3897 C C . PRO B 1 202 ? 17.046 -2.303 -6.503 1 82.1 202 PRO B C 1
ATOM 3899 O O . PRO B 1 202 ? 17.432 -2.896 -7.514 1 82.1 202 PRO B O 1
ATOM 3902 N N . GLY B 1 203 ? 17.34 -2.677 -5.319 1 86.68 203 GLY B N 1
ATOM 3903 C CA . GLY B 1 203 ? 18.151 -3.867 -5.111 1 86.68 203 GLY B CA 1
ATOM 3904 C C . GLY B 1 203 ? 17.501 -5.131 -5.64 1 86.68 203 GLY B C 1
ATOM 3905 O O . GLY B 1 203 ? 18.075 -5.825 -6.481 1 86.68 203 GLY B O 1
ATOM 3906 N N . MET B 1 204 ? 16.317 -5.361 -5.267 1 92.23 204 MET B N 1
ATOM 3907 C CA . MET B 1 204 ? 15.609 -6.573 -5.667 1 92.23 204 MET B CA 1
ATOM 3908 C C . MET B 1 204 ? 15.262 -6.536 -7.151 1 92.23 204 MET B C 1
ATOM 3910 O O . MET B 1 204 ? 15.281 -7.568 -7.824 1 92.23 204 MET B O 1
ATOM 3914 N N . HIS B 1 205 ? 14.888 -5.374 -7.612 1 91.58 205 HIS B N 1
ATOM 3915 C CA . HIS B 1 205 ? 14.601 -5.215 -9.033 1 91.58 205 HIS B CA 1
ATOM 3916 C C . HIS B 1 205 ? 15.792 -5.638 -9.886 1 91.58 205 HIS B C 1
ATOM 3918 O O . HIS B 1 205 ? 15.642 -6.427 -10.822 1 91.58 205 HIS B O 1
ATOM 3924 N N . SER B 1 206 ? 16.972 -5.141 -9.515 1 87.76 206 SER B N 1
ATOM 3925 C CA . SER B 1 206 ? 18.198 -5.49 -10.225 1 87.76 206 SER B CA 1
ATOM 3926 C C . SER B 1 206 ? 18.505 -6.979 -10.098 1 87.76 206 SER B C 1
ATOM 3928 O O . SER B 1 206 ? 18.98 -7.603 -11.049 1 87.76 206 SER B O 1
ATOM 3930 N N . HIS B 1 207 ? 18.243 -7.427 -8.949 1 91.21 207 HIS B N 1
ATOM 3931 C CA . HIS B 1 207 ? 18.489 -8.839 -8.678 1 91.21 207 HIS B CA 1
ATOM 3932 C C . HIS B 1 207 ? 17.663 -9.729 -9.601 1 91.21 207 HIS B C 1
ATOM 3934 O O . HIS B 1 207 ? 18.172 -10.716 -10.138 1 91.21 207 HIS B O 1
ATOM 3940 N N . ILE B 1 208 ? 16.459 -9.403 -9.862 1 95.71 208 ILE B N 1
ATOM 3941 C CA . ILE B 1 208 ? 15.568 -10.154 -10.74 1 95.71 208 ILE B CA 1
ATOM 3942 C C . ILE B 1 208 ? 16.019 -9.996 -12.19 1 95.71 208 ILE B C 1
ATOM 3944 O O . ILE B 1 208 ? 16.071 -10.974 -12.941 1 95.71 208 ILE B O 1
ATOM 3948 N N . LEU B 1 209 ? 16.382 -8.811 -12.532 1 92.2 209 LEU B N 1
ATOM 3949 C CA . LEU B 1 209 ? 16.82 -8.559 -13.9 1 92.2 209 LEU B CA 1
ATOM 3950 C C . LEU B 1 209 ? 18.107 -9.316 -14.207 1 92.2 209 LEU B C 1
ATOM 3952 O O . LEU B 1 209 ? 18.281 -9.83 -15.315 1 92.2 209 LEU B O 1
ATOM 3956 N N . LEU B 1 210 ? 18.995 -9.355 -13.258 1 89.43 210 LEU B N 1
ATOM 3957 C CA . LEU B 1 210 ? 20.24 -10.094 -13.437 1 89.43 210 LEU B CA 1
ATOM 3958 C C . LEU B 1 210 ? 19.968 -11.584 -13.616 1 89.43 210 LEU B C 1
ATOM 3960 O O . LEU B 1 210 ? 20.624 -12.246 -14.422 1 89.43 210 LEU B O 1
ATOM 3964 N N . ALA B 1 211 ? 19.026 -12.059 -12.892 1 95.33 211 ALA B N 1
ATOM 3965 C CA . ALA B 1 211 ? 18.636 -13.459 -13.038 1 95.33 211 ALA B CA 1
ATOM 3966 C C . ALA B 1 211 ? 18.098 -13.735 -14.439 1 95.33 211 ALA B C 1
ATOM 3968 O O . ALA B 1 211 ? 18.474 -14.726 -15.071 1 95.33 211 ALA B O 1
ATOM 3969 N N . CYS B 1 212 ? 17.263 -12.846 -14.914 1 95.67 212 CYS B N 1
ATOM 3970 C CA . CYS B 1 212 ? 16.698 -12.993 -16.251 1 95.67 212 CYS B CA 1
ATOM 3971 C C . CYS B 1 212 ? 17.787 -12.915 -17.314 1 95.67 212 CYS B C 1
ATOM 3973 O O . CYS B 1 212 ? 17.793 -13.704 -18.261 1 95.67 212 CYS B O 1
ATOM 3975 N N . ALA B 1 213 ? 18.674 -11.995 -17.097 1 92.53 213 ALA B N 1
ATOM 3976 C CA . ALA B 1 213 ? 19.782 -11.844 -18.037 1 92.53 213 ALA B CA 1
ATOM 3977 C C . ALA B 1 213 ? 20.629 -13.112 -18.096 1 92.53 213 ALA B C 1
ATOM 3979 O O . ALA B 1 213 ? 21.034 -13.546 -19.177 1 92.53 213 ALA B O 1
ATOM 3980 N N . SER B 1 214 ? 20.895 -13.677 -16.961 1 94.62 214 SER B N 1
ATOM 3981 C CA . SER B 1 214 ? 21.656 -14.92 -16.88 1 94.62 214 SER B CA 1
ATOM 3982 C C . SER B 1 214 ? 20.938 -16.055 -17.603 1 94.62 214 SER B C 1
ATOM 3984 O O . SER B 1 214 ? 21.578 -16.99 -18.089 1 94.62 214 SER B O 1
ATOM 3986 N N . ALA B 1 215 ? 19.625 -15.959 -17.65 1 96.44 215 ALA B N 1
ATOM 3987 C CA . ALA B 1 215 ? 18.815 -16.961 -18.338 1 96.44 215 ALA B CA 1
ATOM 3988 C C . ALA B 1 215 ? 18.679 -16.632 -19.822 1 96.44 215 ALA B C 1
ATOM 3990 O O . ALA B 1 215 ? 18.027 -17.365 -20.569 1 96.44 215 ALA B O 1
ATOM 3991 N N . GLY B 1 216 ? 19.145 -15.493 -20.215 1 93.3 216 GLY B N 1
ATOM 3992 C CA . GLY B 1 216 ? 19.287 -15.213 -21.635 1 93.3 216 GLY B CA 1
ATOM 3993 C C . GLY B 1 216 ? 18.215 -14.283 -22.17 1 93.3 216 GLY B C 1
ATOM 3994 O O . GLY B 1 216 ? 17.953 -14.255 -23.374 1 93.3 216 GLY B O 1
ATOM 3995 N N . PHE B 1 217 ? 17.505 -13.507 -21.262 1 94.05 217 PHE B N 1
ATOM 3996 C CA . PHE B 1 217 ? 16.457 -12.643 -21.794 1 94.05 217 PHE B CA 1
ATOM 3997 C C . PHE B 1 217 ? 16.273 -11.411 -20.915 1 94.05 217 PHE B C 1
ATOM 3999 O O . PHE B 1 217 ? 16.814 -11.345 -19.809 1 94.05 217 PHE B O 1
ATOM 4006 N N . THR B 1 218 ? 15.602 -10.435 -21.455 1 91.75 218 THR B N 1
ATOM 4007 C CA . THR B 1 218 ? 15.08 -9.278 -20.738 1 91.75 218 THR B CA 1
ATOM 4008 C C . THR B 1 218 ? 13.557 -9.334 -20.657 1 91.75 218 THR B C 1
ATOM 4010 O O . THR B 1 218 ? 12.879 -9.43 -21.682 1 91.75 218 THR B O 1
ATOM 4013 N N . PRO B 1 219 ? 13.079 -9.28 -19.468 1 93.37 219 PRO B N 1
ATOM 4014 C CA . PRO B 1 219 ? 11.626 -9.422 -19.349 1 93.37 219 PRO B CA 1
ATOM 4015 C C . PRO B 1 219 ? 10.866 -8.253 -19.97 1 93.37 219 PRO B C 1
ATOM 4017 O O . PRO B 1 219 ? 11.279 -7.099 -19.83 1 93.37 219 PRO B O 1
ATOM 4020 N N . ARG B 1 220 ? 9.818 -8.534 -20.649 1 90.28 220 ARG B N 1
ATOM 4021 C CA . ARG B 1 220 ? 8.886 -7.524 -21.139 1 90.28 220 ARG B CA 1
ATOM 4022 C C . ARG B 1 220 ? 7.856 -7.166 -20.073 1 90.28 220 ARG B C 1
ATOM 4024 O O . ARG B 1 220 ? 6.85 -7.861 -19.917 1 90.28 220 ARG B O 1
ATOM 4031 N N . VAL B 1 221 ? 8.08 -6.064 -19.437 1 89.64 221 VAL B N 1
ATOM 4032 C CA . VAL B 1 221 ? 7.233 -5.68 -18.312 1 89.64 221 VAL B CA 1
ATOM 4033 C C . VAL B 1 221 ? 5.987 -4.961 -18.825 1 89.64 221 VAL B C 1
ATOM 4035 O O . VAL B 1 221 ? 6.089 -3.929 -19.492 1 89.64 221 VAL B O 1
ATOM 4038 N N . VAL B 1 222 ? 4.822 -5.514 -18.477 1 87.57 222 VAL B N 1
ATOM 4039 C CA . VAL B 1 222 ? 3.585 -4.956 -19.014 1 87.57 222 VAL B CA 1
ATOM 4040 C C . VAL B 1 222 ? 2.848 -4.185 -17.921 1 87.57 222 VAL B C 1
ATOM 4042 O O . VAL B 1 222 ? 1.94 -3.403 -18.21 1 87.57 222 VAL B O 1
ATOM 4045 N N . GLN B 1 223 ? 3.19 -4.484 -16.684 1 88.9 223 GLN B N 1
ATOM 4046 C CA . GLN B 1 223 ? 2.628 -3.785 -15.533 1 88.9 223 GLN B CA 1
ATOM 4047 C C . GLN B 1 223 ? 3.656 -3.654 -14.413 1 88.9 223 GLN B C 1
ATOM 4049 O O . GLN B 1 223 ? 4.477 -4.55 -14.209 1 88.9 223 GLN B O 1
ATOM 4054 N N . GLN B 1 224 ? 3.526 -2.544 -13.617 1 89.78 224 GLN B N 1
ATOM 4055 C CA . GLN B 1 224 ? 4.474 -2.303 -12.534 1 89.78 224 GLN B CA 1
ATOM 4056 C C . GLN B 1 224 ? 3.749 -1.959 -11.236 1 89.78 224 GLN B C 1
ATOM 4058 O O . GLN B 1 224 ? 3.905 -0.857 -10.705 1 89.78 224 GLN B O 1
ATOM 4063 N N . PRO B 1 225 ? 3.072 -2.986 -10.688 1 91.13 225 PRO B N 1
ATOM 4064 C CA . PRO B 1 225 ? 2.4 -2.717 -9.414 1 91.13 225 PRO B CA 1
ATOM 4065 C C . PRO B 1 225 ? 3.38 -2.543 -8.256 1 91.13 225 PRO B C 1
ATOM 4067 O O . PRO B 1 225 ? 4.44 -3.174 -8.239 1 91.13 225 PRO B O 1
ATOM 4070 N N . ARG B 1 226 ? 2.923 -1.727 -7.31 1 87.93 226 ARG B N 1
ATOM 4071 C CA . ARG B 1 226 ? 3.735 -1.485 -6.122 1 87.93 226 ARG B CA 1
ATOM 4072 C C . ARG B 1 226 ? 3.569 -2.611 -5.106 1 87.93 226 ARG B C 1
ATOM 4074 O O . ARG B 1 226 ? 4.539 -3.027 -4.469 1 87.93 226 ARG B O 1
ATOM 4081 N N . GLN B 1 227 ? 2.402 -3.185 -5.037 1 89.97 227 GLN B N 1
ATOM 4082 C CA . GLN B 1 227 ? 2.078 -4.153 -3.995 1 89.97 227 GLN B CA 1
ATOM 4083 C C . GLN B 1 227 ? 2.113 -5.579 -4.539 1 89.97 227 GLN B C 1
ATOM 4085 O O . GLN B 1 227 ? 1.706 -5.825 -5.676 1 89.97 227 GLN B O 1
ATOM 4090 N N . MET B 1 228 ? 2.512 -6.445 -3.699 1 91.11 228 MET B N 1
ATOM 4091 C CA . MET B 1 228 ? 2.579 -7.853 -4.078 1 91.11 228 MET B CA 1
ATOM 4092 C C . MET B 1 228 ? 1.183 -8.423 -4.307 1 91.11 228 MET B C 1
ATOM 4094 O O . MET B 1 228 ? 0.988 -9.265 -5.185 1 91.11 228 MET B O 1
ATOM 4098 N N . GLN B 1 229 ? 0.286 -7.995 -3.525 1 87.89 229 GLN B N 1
ATOM 4099 C CA . GLN B 1 229 ? -1.087 -8.46 -3.693 1 87.89 229 GLN B CA 1
ATOM 4100 C C . GLN B 1 229 ? -1.628 -8.089 -5.071 1 87.89 229 GLN B C 1
ATOM 4102 O O . GLN B 1 229 ? -2.38 -8.856 -5.676 1 87.89 229 GLN B O 1
ATOM 4107 N N . THR B 1 230 ? -1.349 -6.856 -5.453 1 91.3 230 THR B N 1
ATOM 4108 C CA . THR B 1 230 ? -1.771 -6.426 -6.781 1 91.3 230 THR B CA 1
ATOM 4109 C C . THR B 1 230 ? -1.108 -7.275 -7.861 1 91.3 230 THR B C 1
ATOM 4111 O O . THR B 1 230 ? -1.755 -7.667 -8.835 1 91.3 230 THR B O 1
ATOM 4114 N N . THR B 1 231 ? 0.144 -7.563 -7.678 1 93.68 231 THR B N 1
ATOM 4115 C CA . THR B 1 231 ? 0.844 -8.447 -8.604 1 93.68 231 THR B CA 1
ATOM 4116 C C . THR B 1 231 ? 0.144 -9.8 -8.693 1 93.68 231 THR B C 1
ATOM 4118 O O . THR B 1 231 ? -0.135 -10.289 -9.79 1 93.68 231 THR B O 1
ATOM 4121 N N . ALA B 1 232 ? -0.176 -10.373 -7.555 1 92.24 232 ALA B N 1
ATOM 4122 C CA . ALA B 1 232 ? -0.842 -11.672 -7.507 1 92.24 232 ALA B CA 1
ATOM 4123 C C . ALA B 1 232 ? -2.183 -11.629 -8.235 1 92.24 232 ALA B C 1
ATOM 4125 O O . ALA B 1 232 ? -2.522 -12.552 -8.979 1 92.24 232 ALA B O 1
ATOM 4126 N N . ALA B 1 233 ? -2.888 -10.593 -8.029 1 89.51 233 ALA B N 1
ATOM 4127 C CA . ALA B 1 233 ? -4.214 -10.463 -8.628 1 89.51 233 ALA B CA 1
ATOM 4128 C C . ALA B 1 233 ? -4.12 -10.342 -10.147 1 89.51 233 ALA B C 1
ATOM 4130 O O . ALA B 1 233 ? -4.924 -10.93 -10.873 1 89.51 233 ALA B O 1
ATOM 4131 N N . LEU B 1 234 ? -3.184 -9.573 -10.591 1 92.02 234 LEU B N 1
ATOM 4132 C CA . LEU B 1 234 ? -3.005 -9.385 -12.027 1 92.02 234 LEU B CA 1
ATOM 4133 C C . LEU B 1 234 ? -2.572 -10.685 -12.696 1 92.02 234 LEU B C 1
ATOM 4135 O O . LEU B 1 234 ? -3.05 -11.018 -13.783 1 92.02 234 LEU B O 1
ATOM 4139 N N . VAL B 1 235 ? -1.715 -11.415 -12.011 1 94.78 235 VAL B N 1
ATOM 4140 C CA . VAL B 1 235 ? -1.295 -12.711 -12.533 1 94.78 235 VAL B CA 1
ATOM 4141 C C . VAL B 1 235 ? -2.489 -13.662 -12.576 1 94.78 235 VAL B C 1
ATOM 4143 O O . VAL B 1 235 ? -2.737 -14.311 -13.595 1 94.78 235 VAL B O 1
ATOM 4146 N N . ALA B 1 236 ? -3.191 -13.716 -11.502 1 90.41 236 ALA B N 1
ATOM 4147 C CA . ALA B 1 236 ? -4.361 -14.587 -11.426 1 90.41 236 ALA B CA 1
ATOM 4148 C C . ALA B 1 236 ? -5.366 -14.252 -12.524 1 90.41 236 ALA B C 1
ATOM 4150 O O . ALA B 1 236 ? -6.051 -15.139 -13.04 1 90.41 236 ALA B O 1
ATOM 4151 N N . GLY B 1 237 ? -5.404 -12.989 -12.88 1 86.78 237 GLY B N 1
ATOM 4152 C CA . GLY B 1 237 ? -6.308 -1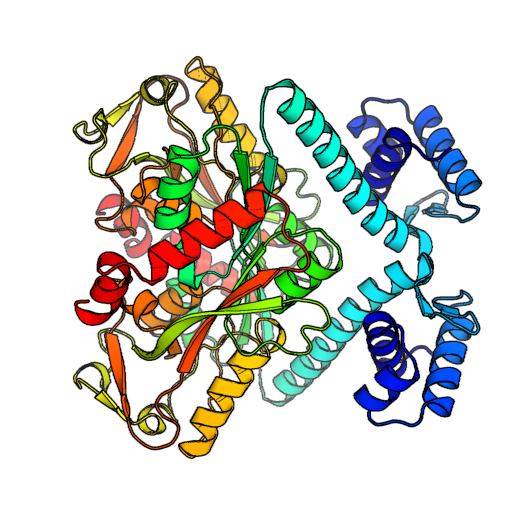2.524 -13.919 1 86.78 237 GLY B CA 1
ATOM 4153 C C . GLY B 1 237 ? -5.795 -12.791 -15.321 1 86.78 237 GLY B C 1
ATOM 4154 O O . GLY B 1 237 ? -6.457 -12.456 -16.305 1 86.78 237 GLY B O 1
ATOM 4155 N N . GLY B 1 238 ? -4.599 -13.26 -15.43 1 90.05 238 GLY B N 1
ATOM 4156 C CA . GLY B 1 238 ? -4.077 -13.674 -16.722 1 90.05 238 GLY B CA 1
ATOM 4157 C C . GLY B 1 238 ? -3.309 -12.578 -17.436 1 90.05 238 GLY B C 1
ATOM 4158 O O . GLY B 1 238 ? -3.053 -12.673 -18.638 1 90.05 238 GLY B O 1
ATOM 4159 N N . MET B 1 239 ? -2.92 -11.563 -16.738 1 90.55 239 MET B N 1
ATOM 4160 C CA . MET B 1 239 ? -2.289 -10.413 -17.379 1 90.55 239 MET B CA 1
ATOM 4161 C C . MET B 1 239 ? -0.815 -10.686 -17.657 1 90.55 239 MET B C 1
ATOM 4163 O O . MET B 1 239 ? -0.179 -9.964 -18.427 1 90.55 239 MET B O 1
ATOM 4167 N N . GLY B 1 240 ? -0.322 -11.674 -16.957 1 94.66 240 GLY B N 1
ATOM 4168 C CA . GLY B 1 240 ? 1.087 -11.994 -17.12 1 94.66 240 GLY B CA 1
ATOM 4169 C C . GLY B 1 240 ? 1.607 -12.952 -16.065 1 94.66 240 GLY B C 1
ATOM 4170 O O . GLY B 1 240 ? 0.828 -13.657 -15.421 1 94.66 240 GLY B O 1
ATOM 4171 N N . VAL B 1 241 ? 2.969 -12.972 -15.98 1 97.44 241 VAL B N 1
ATOM 4172 C CA . VAL B 1 241 ? 3.661 -13.817 -15.012 1 97.44 241 VAL B CA 1
ATOM 4173 C C . VAL B 1 241 ? 4.537 -12.955 -14.106 1 97.44 241 VAL B C 1
ATOM 4175 O O . VAL B 1 241 ? 4.798 -11.789 -14.411 1 97.44 241 VAL B O 1
ATOM 4178 N N . ALA B 1 242 ? 4.924 -13.547 -12.988 1 97.67 242 ALA B N 1
ATOM 4179 C CA . ALA B 1 242 ? 5.77 -12.811 -12.053 1 97.67 242 ALA B CA 1
ATOM 4180 C C . ALA B 1 242 ? 6.595 -13.764 -11.192 1 97.67 242 ALA B C 1
ATOM 4182 O O . ALA B 1 242 ? 6.393 -14.98 -11.234 1 97.67 242 ALA B O 1
ATOM 4183 N N . LEU B 1 243 ? 7.589 -13.224 -10.539 1 97.61 243 LEU B N 1
ATOM 4184 C CA . LEU B 1 243 ? 8.283 -13.906 -9.452 1 97.61 243 LEU B CA 1
ATOM 4185 C C . LEU B 1 243 ? 7.81 -13.391 -8.097 1 97.61 243 LEU B C 1
ATOM 4187 O O . LEU B 1 243 ? 7.579 -12.191 -7.931 1 97.61 243 LEU B O 1
ATOM 4191 N N . MET B 1 244 ? 7.603 -14.29 -7.199 1 96.23 244 MET B N 1
ATOM 4192 C CA . MET B 1 244 ? 7.221 -13.956 -5.83 1 96.23 244 MET B CA 1
ATOM 4193 C C . MET B 1 244 ? 7.972 -14.827 -4.828 1 96.23 244 MET B C 1
ATOM 4195 O O . MET B 1 244 ? 8.345 -15.959 -5.14 1 96.23 244 MET B O 1
ATOM 4199 N N . PRO B 1 245 ? 8.231 -14.262 -3.638 1 94.63 245 PRO B N 1
ATOM 4200 C CA . PRO B 1 245 ? 8.764 -15.151 -2.604 1 94.63 245 PRO B CA 1
ATOM 4201 C C . PRO B 1 245 ? 7.876 -16.369 -2.358 1 94.63 245 PRO B C 1
ATOM 4203 O O . PRO B 1 245 ? 6.649 -16.247 -2.328 1 94.63 245 PRO B O 1
ATOM 4206 N N . GLN B 1 246 ? 8.473 -17.45 -2.203 1 92.88 246 GLN B N 1
ATOM 4207 C CA . GLN B 1 246 ? 7.759 -18.716 -2.08 1 92.88 246 GLN B CA 1
ATOM 4208 C C . GLN B 1 246 ? 6.776 -18.682 -0.912 1 92.88 246 GLN B C 1
ATOM 4210 O O . GLN B 1 246 ? 5.628 -19.11 -1.048 1 92.88 246 GLN B O 1
ATOM 4215 N N . ARG B 1 247 ? 7.204 -18.158 0.184 1 87.79 247 ARG B N 1
ATOM 4216 C CA . ARG B 1 247 ? 6.371 -18.149 1.382 1 87.79 247 ARG B CA 1
ATOM 4217 C C . ARG B 1 247 ? 5.123 -17.297 1.175 1 87.79 247 ARG B C 1
ATOM 4219 O O . ARG B 1 247 ? 4.058 -17.605 1.714 1 87.79 247 ARG B O 1
ATOM 4226 N N . TYR B 1 248 ? 5.262 -16.264 0.451 1 88.93 248 TYR B N 1
ATOM 4227 C CA . TYR B 1 248 ? 4.114 -15.415 0.15 1 88.93 248 TYR B CA 1
ATOM 4228 C C . TYR B 1 248 ? 3.187 -16.089 -0.853 1 88.93 248 TYR B C 1
ATOM 4230 O O . TYR B 1 248 ? 1.968 -16.115 -0.662 1 88.93 248 TYR B O 1
ATOM 4238 N N . ALA B 1 249 ? 3.774 -16.594 -1.941 1 90.21 249 ALA B N 1
ATOM 4239 C CA . ALA B 1 249 ? 3.008 -17.184 -3.035 1 90.21 249 ALA B CA 1
ATOM 4240 C C . ALA B 1 249 ? 2.167 -18.359 -2.544 1 90.21 249 ALA B C 1
ATOM 4242 O O . ALA B 1 249 ? 1.029 -18.543 -2.984 1 90.21 249 ALA B O 1
ATOM 4243 N N . ARG B 1 250 ? 2.627 -19.079 -1.643 1 82.39 250 ARG B N 1
ATOM 4244 C CA . ARG B 1 250 ? 1.957 -20.286 -1.17 1 82.39 250 ARG B CA 1
ATOM 4245 C C . ARG B 1 250 ? 0.764 -19.94 -0.286 1 82.39 250 ARG B C 1
ATOM 4247 O O . ARG B 1 250 ? -0.108 -20.78 -0.054 1 82.39 250 ARG B O 1
ATOM 4254 N N . ARG B 1 251 ? 0.758 -18.745 0.168 1 76.98 251 ARG B N 1
ATOM 4255 C CA . ARG B 1 251 ? -0.339 -18.314 1.029 1 76.98 251 ARG B CA 1
ATOM 4256 C C . ARG B 1 251 ? -1.476 -17.714 0.209 1 76.98 251 ARG B C 1
ATOM 4258 O O . ARG B 1 251 ? -2.421 -17.153 0.766 1 76.98 251 ARG B O 1
ATOM 4265 N N . GLN B 1 252 ? -1.268 -17.721 -1.062 1 73.09 252 GLN B N 1
ATOM 4266 C CA . GLN B 1 252 ? -2.325 -17.277 -1.964 1 73.09 252 GLN B CA 1
ATOM 4267 C C . GLN B 1 252 ? -3.128 -18.462 -2.495 1 73.09 252 GLN B C 1
ATOM 4269 O O . GLN B 1 252 ? -3.11 -18.742 -3.696 1 73.09 252 GLN B O 1
ATOM 4274 N N . PRO B 1 253 ? -3.737 -19.146 -1.684 1 61.29 253 PRO B N 1
ATOM 4275 C CA . PRO B 1 253 ? -4.227 -20.437 -2.173 1 61.29 253 PRO B CA 1
ATOM 4276 C C . PRO B 1 253 ? -5.302 -20.292 -3.248 1 61.29 253 PRO B C 1
ATOM 4278 O O . PRO B 1 253 ? -6.271 -19.551 -3.061 1 61.29 253 PRO B O 1
ATOM 4281 N N . GLY B 1 254 ? -5.017 -21.144 -4.272 1 67.21 254 GLY B N 1
ATOM 4282 C CA . GLY B 1 254 ? -5.958 -21.41 -5.349 1 67.21 254 GLY B CA 1
ATOM 4283 C C . GLY B 1 254 ? -6.041 -20.282 -6.36 1 67.21 254 GLY B C 1
ATOM 4284 O O . GLY B 1 254 ? -6.862 -20.325 -7.279 1 67.21 254 GLY B O 1
ATOM 4285 N N . ARG B 1 255 ? -5.178 -19.342 -6.172 1 77.72 255 ARG B N 1
ATOM 4286 C CA . ARG B 1 255 ? -5.283 -18.195 -7.068 1 77.72 255 ARG B CA 1
ATOM 4287 C C . ARG B 1 255 ? -4.192 -18.231 -8.133 1 77.72 255 ARG B C 1
ATOM 4289 O O . ARG B 1 255 ? -4.425 -17.851 -9.282 1 77.72 255 ARG B O 1
ATOM 4296 N N . LEU B 1 256 ? -3.086 -18.825 -7.685 1 90.45 256 LEU B N 1
ATOM 4297 C CA . LEU B 1 256 ? -1.89 -18.776 -8.519 1 90.45 256 LEU B CA 1
ATOM 4298 C C . LEU B 1 256 ? -1.283 -20.165 -8.681 1 90.45 256 LEU B C 1
ATOM 4300 O O . LEU B 1 256 ? -1.366 -20.994 -7.771 1 90.45 256 LEU B O 1
ATOM 4304 N N . ALA B 1 257 ? -0.786 -20.514 -9.843 1 94.73 257 ALA B N 1
ATOM 4305 C CA . ALA B 1 257 ? 0.119 -21.649 -10.008 1 94.73 257 ALA B CA 1
ATOM 4306 C C . ALA B 1 257 ? 1.553 -21.263 -9.655 1 94.73 257 ALA B C 1
ATOM 4308 O O . ALA B 1 257 ? 2.144 -20.393 -10.298 1 94.73 257 ALA B O 1
ATOM 4309 N N . CYS B 1 258 ? 2.053 -21.883 -8.624 1 94.99 258 CYS B N 1
ATOM 4310 C CA . CYS B 1 258 ? 3.41 -21.621 -8.159 1 94.99 258 CYS B CA 1
ATOM 4311 C C . CYS B 1 258 ? 4.37 -22.702 -8.639 1 94.99 258 CYS B C 1
ATOM 4313 O O . CYS B 1 258 ? 4.132 -23.891 -8.422 1 94.99 258 CYS B O 1
ATOM 4315 N N . ARG B 1 259 ? 5.479 -22.258 -9.291 1 96.36 259 ARG B N 1
ATOM 4316 C CA . ARG B 1 259 ? 6.429 -23.227 -9.828 1 96.36 259 ARG B CA 1
ATOM 4317 C C . ARG B 1 259 ? 7.854 -22.891 -9.403 1 96.36 259 ARG B C 1
ATOM 4319 O O . ARG B 1 259 ? 8.26 -21.727 -9.437 1 96.36 259 ARG B O 1
ATOM 4326 N N . GLU B 1 260 ? 8.539 -23.898 -9.035 1 96.64 260 GLU B N 1
ATOM 4327 C CA . GLU B 1 260 ? 9.954 -23.732 -8.719 1 96.64 260 GLU B CA 1
ATOM 4328 C C . GLU B 1 260 ? 10.758 -23.361 -9.962 1 96.64 260 GLU B C 1
ATOM 4330 O O . GLU B 1 260 ? 10.436 -23.797 -11.069 1 96.64 260 GLU B O 1
ATOM 4335 N N . LEU B 1 261 ? 11.777 -22.588 -9.707 1 97.56 261 LEU B N 1
ATOM 4336 C CA . LEU B 1 261 ? 12.624 -22.144 -10.808 1 97.56 261 LEU B CA 1
ATOM 4337 C C . LEU B 1 261 ? 13.883 -22.999 -10.904 1 97.56 261 LEU B C 1
ATOM 4339 O O . LEU B 1 261 ? 14.469 -23.366 -9.883 1 97.56 261 LEU B O 1
ATOM 4343 N N . THR B 1 262 ? 14.248 -23.277 -12.126 1 97.07 262 THR B N 1
ATOM 4344 C CA . THR B 1 262 ? 15.478 -24.016 -12.384 1 97.07 262 THR B CA 1
ATOM 4345 C C . THR B 1 262 ? 16.271 -23.368 -13.516 1 97.07 262 THR B C 1
ATOM 4347 O O . THR B 1 262 ? 15.773 -22.468 -14.194 1 97.07 262 THR B O 1
ATOM 4350 N N . GLY B 1 263 ? 17.61 -23.814 -13.588 1 96.23 263 GLY B N 1
ATOM 4351 C CA . GLY B 1 263 ? 18.428 -23.372 -14.706 1 96.23 263 GLY B CA 1
ATOM 4352 C C . GLY B 1 263 ? 19.224 -22.117 -14.403 1 96.23 263 GLY B C 1
ATOM 4353 O O . GLY B 1 263 ? 19.336 -21.71 -13.245 1 96.23 263 GLY B O 1
ATOM 4354 N N . PRO B 1 264 ? 19.801 -21.572 -15.387 1 96.67 264 PRO B N 1
ATOM 4355 C CA . PRO B 1 264 ? 20.619 -20.37 -15.205 1 96.67 264 PRO B CA 1
ATOM 4356 C C . PRO B 1 264 ? 19.846 -19.224 -14.556 1 96.67 264 PRO B C 1
ATOM 4358 O O . PRO B 1 264 ? 18.677 -19.001 -14.879 1 96.67 264 PRO B O 1
ATOM 4361 N N . GLY B 1 265 ? 20.562 -18.564 -13.613 1 95.5 265 GLY B N 1
ATOM 4362 C CA . GLY B 1 265 ? 19.956 -17.418 -12.954 1 95.5 265 GLY B CA 1
ATOM 4363 C C . GLY B 1 265 ? 19.219 -17.784 -11.679 1 95.5 265 GLY B C 1
ATOM 4364 O O . GLY B 1 265 ? 18.747 -16.905 -10.955 1 95.5 265 GLY B O 1
ATOM 4365 N N . THR B 1 266 ? 19.098 -19.078 -11.414 1 96.02 266 THR B N 1
ATOM 4366 C CA . THR B 1 266 ? 18.364 -19.528 -10.236 1 96.02 266 THR B CA 1
ATOM 4367 C C . THR B 1 266 ? 19.304 -20.193 -9.235 1 96.02 266 THR B C 1
ATOM 4369 O O . THR B 1 266 ? 20.389 -20.649 -9.602 1 96.02 266 THR B O 1
ATOM 4372 N N . PRO B 1 267 ? 18.997 -20.281 -7.976 1 96.03 267 PRO B N 1
ATOM 4373 C CA . PRO B 1 267 ? 17.791 -19.674 -7.408 1 96.03 267 PRO B CA 1
ATOM 4374 C C . PRO B 1 267 ? 17.89 -18.154 -7.301 1 96.03 267 PRO B C 1
ATOM 4376 O O . PRO B 1 267 ? 18.994 -17.606 -7.246 1 96.03 267 PRO B O 1
ATOM 4379 N N . VAL B 1 268 ? 16.752 -17.512 -7.356 1 96.24 268 VAL B N 1
ATOM 4380 C CA . VAL B 1 268 ? 16.665 -16.092 -7.032 1 96.24 268 VAL B CA 1
ATOM 4381 C C . VAL B 1 268 ? 16.398 -15.918 -5.539 1 96.24 268 VAL B C 1
ATOM 4383 O O . VAL B 1 268 ? 15.287 -16.169 -5.067 1 96.24 268 VAL B O 1
ATOM 4386 N N . ALA B 1 269 ? 17.36 -15.453 -4.907 1 95.19 269 ALA B N 1
ATOM 4387 C CA . ALA B 1 269 ? 17.296 -15.387 -3.449 1 95.19 269 ALA B CA 1
ATOM 4388 C C . ALA B 1 269 ? 16.386 -14.251 -2.991 1 95.19 269 ALA B C 1
ATOM 4390 O O . ALA B 1 269 ? 16.336 -13.193 -3.624 1 95.19 269 ALA B O 1
ATOM 4391 N N . TYR B 1 270 ? 15.666 -14.471 -1.962 1 95.86 270 TYR B N 1
ATOM 4392 C CA . TYR B 1 270 ? 14.852 -13.495 -1.246 1 95.86 270 TYR B CA 1
ATOM 4393 C C . TYR B 1 270 ? 15.209 -13.468 0.235 1 95.86 270 TYR B C 1
ATOM 4395 O O . TYR B 1 270 ? 14.988 -14.447 0.951 1 95.86 270 TYR B O 1
ATOM 4403 N N . VAL B 1 271 ? 15.743 -12.345 0.696 1 95.54 271 VAL B N 1
ATOM 4404 C CA . VAL B 1 271 ? 16.225 -12.275 2.071 1 95.54 271 VAL B CA 1
ATOM 4405 C C . VAL B 1 271 ? 15.537 -11.124 2.803 1 95.54 271 VAL B C 1
ATOM 4407 O O . VAL B 1 271 ? 15.64 -9.967 2.389 1 95.54 271 VAL B O 1
ATOM 4410 N N . LEU B 1 272 ? 14.853 -11.463 3.837 1 96 272 LEU B N 1
ATOM 4411 C CA . LEU B 1 272 ? 14.291 -10.45 4.724 1 96 272 LEU B CA 1
ATOM 4412 C C . LEU B 1 272 ? 15.298 -10.046 5.796 1 96 272 LEU B C 1
ATOM 4414 O O . LEU B 1 272 ? 16.082 -10.876 6.261 1 96 272 LEU B O 1
ATOM 4418 N N . ALA B 1 273 ? 15.213 -8.794 6.151 1 97.29 273 ALA B N 1
ATOM 4419 C CA . ALA B 1 273 ? 16.163 -8.29 7.14 1 97.29 273 ALA B CA 1
ATOM 4420 C C . ALA B 1 273 ? 15.495 -7.294 8.084 1 97.29 273 ALA B C 1
ATOM 4422 O O . ALA B 1 273 ? 14.458 -6.714 7.752 1 97.29 273 ALA B O 1
ATOM 4423 N N . LEU B 1 274 ? 16.056 -7.234 9.19 1 97.56 274 LEU B N 1
ATOM 4424 C CA . LEU B 1 274 ? 15.734 -6.182 10.147 1 97.56 274 LEU B CA 1
ATOM 4425 C C . LEU B 1 274 ? 16.674 -4.992 9.984 1 97.56 274 LEU B C 1
ATOM 4427 O O . LEU B 1 274 ? 17.886 -5.168 9.839 1 97.56 274 LEU B O 1
ATOM 4431 N N . ALA B 1 275 ? 16.135 -3.8 9.949 1 97.92 275 ALA B N 1
ATOM 4432 C CA . ALA B 1 275 ? 16.926 -2.581 9.801 1 97.92 275 ALA B CA 1
ATOM 4433 C C . ALA B 1 275 ? 16.634 -1.597 10.931 1 97.92 275 ALA B C 1
ATOM 4435 O O . ALA B 1 275 ? 15.48 -1.425 11.33 1 97.92 275 ALA B O 1
ATOM 4436 N N . TYR B 1 276 ? 17.641 -1.039 11.486 1 96.06 276 TYR B N 1
ATOM 4437 C CA . TYR B 1 276 ? 17.488 -0.031 12.529 1 96.06 276 TYR B CA 1
ATOM 4438 C C . TYR B 1 276 ? 18.761 0.793 12.682 1 96.06 276 TYR B C 1
ATOM 4440 O O . TYR B 1 276 ? 19.834 0.379 12.236 1 96.06 276 TYR B O 1
ATOM 4448 N N . ARG B 1 277 ? 18.674 1.946 13.182 1 90.96 277 ARG B N 1
ATOM 4449 C CA . ARG B 1 277 ? 19.844 2.752 13.516 1 90.96 277 ARG B CA 1
ATOM 4450 C C . ARG B 1 277 ? 20.236 2.567 14.979 1 90.96 277 ARG B C 1
ATOM 4452 O O . ARG B 1 277 ? 21.317 2.054 15.277 1 90.96 277 ARG B O 1
ATOM 4459 N N . GLU B 1 278 ? 19.356 3.044 15.884 1 85.96 278 GLU B N 1
ATOM 4460 C CA . GLU B 1 278 ? 19.471 2.858 17.328 1 85.96 278 GLU B CA 1
ATOM 4461 C C . GLU B 1 278 ? 18.209 2.224 17.905 1 85.96 278 GLU B C 1
ATOM 4463 O O . GLU B 1 278 ? 17.096 2.558 17.494 1 85.96 278 GLU B O 1
ATOM 4468 N N . LEU B 1 279 ? 18.547 1.248 18.805 1 87.98 279 LEU B N 1
ATOM 4469 C CA . LEU B 1 279 ? 17.399 0.542 19.365 1 87.98 279 LEU B CA 1
ATOM 4470 C C . LEU B 1 279 ? 17.063 1.069 20.756 1 87.98 279 LEU B C 1
ATOM 4472 O O . LEU B 1 279 ? 17.906 1.043 21.655 1 87.98 279 LEU B O 1
ATOM 4476 N N . SER B 1 280 ? 15.92 1.657 20.856 1 81.52 280 SER B N 1
ATOM 4477 C CA . SER B 1 280 ? 15.38 1.887 22.192 1 81.52 280 SER B CA 1
ATOM 4478 C C . SER B 1 280 ? 15.176 0.574 22.94 1 81.52 280 SER B C 1
ATOM 4480 O O . SER B 1 280 ? 15.24 -0.503 22.343 1 81.52 280 SER B O 1
ATOM 4482 N N . PRO B 1 281 ? 14.921 0.598 24.228 1 81.53 281 PRO B N 1
ATOM 4483 C CA . PRO B 1 281 ? 14.677 -0.634 24.981 1 81.53 281 PRO B CA 1
ATOM 4484 C C . PRO B 1 281 ? 13.503 -1.44 24.428 1 81.53 281 PRO B C 1
ATOM 4486 O O . PRO B 1 281 ? 13.596 -2.664 24.299 1 81.53 281 PRO B O 1
ATOM 4489 N N . CYS B 1 282 ? 12.474 -0.767 24.05 1 85.54 282 CYS B N 1
ATOM 4490 C CA . CYS B 1 282 ? 11.325 -1.486 23.509 1 85.54 282 CYS B CA 1
ATOM 4491 C C . CYS B 1 282 ? 11.638 -2.053 22.13 1 85.54 282 CYS B C 1
ATOM 4493 O O . CYS B 1 282 ? 11.195 -3.152 21.791 1 85.54 282 CYS B O 1
ATOM 4495 N N . ALA B 1 283 ? 12.404 -1.294 21.35 1 90.03 283 ALA B N 1
ATOM 4496 C CA . ALA B 1 283 ? 12.803 -1.784 20.033 1 90.03 283 ALA B CA 1
ATOM 4497 C C . ALA B 1 283 ? 13.738 -2.984 20.155 1 90.03 283 ALA B C 1
ATOM 4499 O O . ALA B 1 283 ? 13.704 -3.893 19.322 1 90.03 283 ALA B O 1
ATOM 4500 N N . GLN B 1 284 ? 14.546 -2.968 21.176 1 90.97 284 GLN B N 1
ATOM 4501 C CA . GLN B 1 284 ? 15.431 -4.096 21.444 1 90.97 284 GLN B CA 1
ATOM 4502 C C . GLN B 1 284 ? 14.634 -5.347 21.802 1 90.97 284 GLN B C 1
ATOM 4504 O O . GLN B 1 284 ? 14.956 -6.447 21.346 1 90.97 284 GLN B O 1
ATOM 4509 N N . SER B 1 285 ? 13.665 -5.189 22.608 1 90.54 285 SER B N 1
ATOM 4510 C CA . SER B 1 285 ? 12.805 -6.315 22.959 1 90.54 285 SER B CA 1
ATOM 4511 C C . SER B 1 285 ? 12.084 -6.863 21.732 1 90.54 285 SER B C 1
ATOM 4513 O O . SER B 1 285 ? 11.92 -8.077 21.593 1 90.54 285 SER B O 1
ATOM 4515 N N . LEU B 1 286 ? 11.635 -5.98 20.875 1 93.81 286 LEU B N 1
ATOM 4516 C CA . LEU B 1 286 ? 10.996 -6.401 19.634 1 93.81 286 LEU B CA 1
ATOM 4517 C C . LEU B 1 286 ? 11.962 -7.204 18.769 1 93.81 286 LEU B C 1
ATOM 4519 O O . LEU B 1 286 ? 11.584 -8.227 18.194 1 93.81 286 LEU B O 1
ATOM 4523 N N . ARG B 1 287 ? 13.144 -6.694 18.642 1 94.79 287 ARG B N 1
ATOM 4524 C CA . ARG B 1 287 ? 14.175 -7.401 17.889 1 94.79 287 ARG B CA 1
ATOM 4525 C C . ARG B 1 287 ? 14.353 -8.824 18.406 1 94.79 287 ARG B C 1
ATOM 4527 O O . ARG B 1 287 ? 14.466 -9.767 17.62 1 94.79 287 ARG B O 1
ATOM 4534 N N . GLU B 1 288 ? 14.406 -8.993 19.683 1 94.29 288 GLU B N 1
ATOM 4535 C CA . GLU B 1 288 ? 14.59 -10.309 20.288 1 94.29 288 GLU B CA 1
ATOM 4536 C C . GLU B 1 288 ? 13.428 -11.239 19.95 1 94.29 288 GLU B C 1
ATOM 4538 O O . GLU B 1 288 ? 13.637 -12.413 19.636 1 94.29 288 GLU B O 1
ATOM 4543 N N . VAL B 1 289 ? 12.279 -10.708 19.971 1 93.94 289 VAL B N 1
ATOM 4544 C CA . VAL B 1 289 ? 11.097 -11.503 19.654 1 93.94 289 VAL B CA 1
ATOM 4545 C C . VAL B 1 289 ? 11.138 -11.929 18.189 1 93.94 289 VAL B C 1
ATOM 4547 O O . VAL B 1 289 ? 10.809 -13.071 17.858 1 93.94 289 VAL B O 1
ATOM 4550 N N . ILE B 1 290 ? 11.513 -11.008 17.276 1 94.72 290 ILE B N 1
ATOM 4551 C CA . ILE B 1 290 ? 11.591 -11.315 15.852 1 94.72 290 ILE B CA 1
ATOM 4552 C C . ILE B 1 290 ? 12.607 -12.431 15.619 1 94.72 290 ILE B C 1
ATOM 4554 O O . ILE B 1 290 ? 12.334 -13.386 14.889 1 94.72 290 ILE B O 1
ATOM 4558 N N . MET B 1 291 ? 13.741 -12.324 16.283 1 93.79 291 MET B N 1
ATOM 4559 C CA . MET B 1 291 ? 14.809 -13.305 16.114 1 93.79 291 MET B CA 1
ATOM 4560 C C . MET B 1 291 ? 14.37 -14.678 16.611 1 93.79 291 MET B C 1
ATOM 4562 O O . MET B 1 291 ? 14.665 -15.695 15.981 1 93.79 291 MET B O 1
ATOM 4566 N N . GLU B 1 292 ? 13.658 -14.69 17.646 1 92.64 292 GLU B N 1
ATOM 4567 C CA . GLU B 1 292 ? 13.145 -15.945 18.187 1 92.64 292 GLU B CA 1
ATOM 4568 C C . GLU B 1 292 ? 12.11 -16.567 17.253 1 92.64 292 GLU B C 1
ATOM 4570 O O . GLU B 1 292 ? 12.099 -17.783 17.052 1 92.64 292 GLU B O 1
ATOM 4575 N N . LEU B 1 293 ? 11.274 -15.724 16.741 1 91.97 293 LEU B N 1
ATOM 4576 C CA . LEU B 1 293 ? 10.205 -16.19 15.865 1 91.97 293 LEU B CA 1
ATOM 4577 C C . LEU B 1 293 ? 10.774 -16.83 14.604 1 91.97 293 LEU B C 1
ATOM 4579 O O . LEU B 1 293 ? 10.338 -17.909 14.199 1 91.97 293 LEU B O 1
ATOM 4583 N N . VAL B 1 294 ? 11.738 -16.164 13.971 1 91.85 294 VAL B N 1
ATOM 4584 C CA . VAL B 1 294 ? 12.239 -16.634 12.683 1 91.85 294 VAL B CA 1
ATOM 4585 C C . VAL B 1 294 ? 13.095 -17.882 12.885 1 91.85 294 VAL B C 1
ATOM 4587 O O . VAL B 1 294 ? 13.372 -18.614 11.932 1 91.85 294 VAL B O 1
ATOM 4590 N N . GLN B 1 295 ? 13.511 -18.109 14.097 1 89.58 295 GLN B N 1
ATOM 4591 C CA . GLN B 1 295 ? 14.308 -19.288 14.418 1 89.58 295 GLN B CA 1
ATOM 4592 C C . GLN B 1 295 ? 13.425 -20.433 14.907 1 89.58 295 GLN B C 1
ATOM 4594 O O . GLN B 1 295 ? 13.888 -21.567 15.042 1 89.58 295 GLN B O 1
ATOM 4599 N N . SER B 1 296 ? 12.176 -20.107 15.136 1 86.68 296 SER B N 1
ATOM 4600 C CA . SER B 1 296 ? 11.261 -21.126 15.638 1 86.68 296 SER B CA 1
ATOM 4601 C C . SER B 1 296 ? 10.924 -22.148 14.556 1 86.68 296 SER B C 1
ATOM 4603 O O . SER B 1 296 ? 10.877 -21.812 13.371 1 86.68 296 SER B O 1
ATOM 4605 N N . PRO B 1 297 ? 10.69 -23.371 14.93 1 74.38 297 PRO B N 1
ATOM 4606 C CA . PRO B 1 297 ? 10.331 -24.421 13.973 1 74.38 297 PRO B CA 1
ATOM 4607 C C . PRO B 1 297 ? 9.034 -24.12 13.226 1 74.38 297 PRO B C 1
ATOM 4609 O O . PRO B 1 297 ? 8.911 -24.442 12.041 1 74.38 297 PRO B O 1
ATOM 4612 N N . ALA B 1 298 ? 8.127 -23.477 13.939 1 69.76 298 ALA B N 1
ATOM 4613 C CA . ALA B 1 298 ? 6.835 -23.165 13.332 1 69.76 298 ALA B CA 1
ATOM 4614 C C . ALA B 1 298 ? 7.003 -22.235 12.134 1 69.76 298 ALA B C 1
ATOM 4616 O O . ALA B 1 298 ? 6.297 -22.37 11.131 1 69.76 298 ALA B O 1
ATOM 4617 N N . PHE B 1 299 ? 7.931 -21.358 12.316 1 75.93 299 PHE B N 1
ATOM 4618 C CA . PHE B 1 299 ? 8.164 -20.413 11.229 1 75.93 299 PHE B CA 1
ATOM 4619 C C . PHE B 1 299 ? 8.956 -21.068 10.104 1 75.93 299 PHE B C 1
ATOM 4621 O O . PHE B 1 299 ? 8.684 -20.828 8.925 1 75.93 299 PHE B O 1
ATOM 4628 N N . LYS B 1 300 ? 9.842 -21.923 10.489 1 66.88 300 LYS B N 1
ATOM 4629 C CA . LYS B 1 300 ? 10.678 -22.594 9.498 1 66.88 300 LYS B CA 1
ATOM 4630 C C . LYS B 1 300 ? 9.878 -23.628 8.712 1 66.88 300 LYS B C 1
ATOM 4632 O O . LYS B 1 300 ? 10.128 -23.843 7.524 1 66.88 300 LYS B O 1
ATOM 4637 N N . LEU B 1 301 ? 8.946 -24.31 9.412 1 54.86 301 LEU B N 1
ATOM 4638 C CA . LEU B 1 301 ? 8.133 -25.347 8.786 1 54.86 301 LEU B CA 1
ATOM 4639 C C . LEU B 1 301 ? 7.113 -24.735 7.832 1 54.86 301 LEU B C 1
ATOM 4641 O O . LEU B 1 301 ? 6.755 -25.347 6.823 1 54.86 301 LEU B O 1
ATOM 4645 N N . SER B 1 302 ? 6.466 -23.725 8.234 1 52.86 302 SER B N 1
ATOM 4646 C CA . SER B 1 302 ? 5.553 -23.102 7.282 1 52.86 302 SER B CA 1
ATOM 4647 C C . SER B 1 302 ? 6.254 -22.792 5.964 1 52.86 302 SER B C 1
ATOM 4649 O O . SER B 1 302 ? 5.612 -22.719 4.914 1 52.86 302 SER B O 1
ATOM 4651 N N . SER B 1 303 ? 7.606 -22.7 5.917 1 48.4 303 SER B N 1
ATOM 4652 C CA . SER B 1 303 ? 8.415 -22.567 4.71 1 48.4 303 SER B CA 1
ATOM 4653 C C . SER B 1 303 ? 8.511 -23.89 3.959 1 48.4 303 SER B C 1
ATOM 4655 O O . SER B 1 303 ? 8.67 -23.907 2.737 1 48.4 303 SER B O 1
ATOM 4657 N N . ALA B 1 304 ? 8.62 -25.071 4.604 1 41.9 304 ALA B N 1
ATOM 4658 C CA . ALA B 1 304 ? 8.825 -26.403 4.043 1 41.9 304 ALA B CA 1
ATOM 4659 C C . ALA B 1 304 ? 7.504 -27.014 3.583 1 41.9 304 ALA B C 1
ATOM 4661 O O . ALA B 1 304 ? 7.483 -27.857 2.684 1 41.9 304 ALA B O 1
ATOM 4662 N N . GLU B 1 305 ? 6.52 -26.939 4.423 1 39.19 305 GLU B N 1
ATOM 4663 C CA . GLU B 1 305 ? 5.355 -27.785 4.181 1 39.19 305 GLU B CA 1
ATOM 4664 C C . GLU B 1 305 ? 4.39 -27.127 3.199 1 39.19 305 GLU B C 1
ATOM 4666 O O . GLU B 1 305 ? 3.419 -27.75 2.763 1 39.19 305 GLU B O 1
ATOM 4671 N N . SER B 1 306 ? 4.341 -25.742 3.111 1 35.13 306 SER B N 1
ATOM 4672 C CA . SER B 1 306 ? 3.319 -25.405 2.125 1 35.13 306 SER B CA 1
ATOM 4673 C C . SER B 1 306 ? 3.862 -25.523 0.705 1 35.13 306 SER B C 1
ATOM 4675 O O . SER B 1 306 ? 5.009 -25.158 0.441 1 35.13 306 SER B O 1
#

Secondary structure (DSSP, 8-state):
---HHHHHHHHHHHHH--HHHHHHHTTS-HHHHHHHHHHHHHHHTS--EEE-SS-EEE-HHHHHHHHHHHHHHHHHHHHHHHHHHHHTT--EEEEEEE-GGGTTTHHHHHHHHHHHH-TTEEEEEEE--HHHHHHHHHTTS-SEEEEEEP-S--TT-EEEEEEEEEEEEEE-TT-GGGGSSEEEGGGGTTSEEE---GGG-HHHHHHHHHHHHHTT---EEEE--SSHHHHHHHHHTTS-BEEEEHHHHTTSTTT-EEEEEESTT---EEEEEEEESS--HHHHHHHHHHHHHHHSHHHHHHHHH-/---HHHHHHHHHHHHH--HHHHHHHTTS-HHHHHHHHHHHHHHHTS--EEE-SS-EEE-HHHHHHHHHHHHHHHHHHHHHHHHHHHHTT--EEEEEEE-GGGTTTHHHHHHHHHHHH-TTEEEEEEE--HHHHHHHHHTTS-SEEEEEEP-S--TT-EEEEEEEEEEEEEE-TT-GGGGSSEEEGGGGTTSEEE---GGG-HHHHHHHHHHHHHTT---EEEE--SSHHHHHHHHHTTS-BEEEEHHHHTTSTTT-EEEEEESTT---EEEEEEEESS--HHHHHHHHHHHHHHHSHHHHHHHHH-

pLDDT: mean 84.41, std 13.18, range [35.13, 97.93]